Protein AF-0000000086531883 (afdb_homodimer)

Nearest PDB structures (foldseek):
  3oxn-assembly1_D  TM=8.652E-01  e=8.672E-18  Vibrio parahaemolyticus
  6g4r-assembly1_E  TM=5.630E-01  e=2.023E-18  Corynebacterium glutamicum
  6g4r-assembly1_B  TM=5.618E-01  e=5.672E-18  Corynebacterium glutamicum
  7dwn-assembly1_D  TM=5.664E-01  e=2.302E-14  Aliivibrio fischeri ES114
  7dwo-assembly1_A  TM=5.578E-01  e=2.599E-14  Aliivibrio fischeri ES114

pLDDT: mean 88.72, std 12.44, range [22.27, 98.69]

Organism: NCBI:txid488447

Structure (mmCIF, N/CA/C/O backbone):
data_AF-0000000086531883-model_v1
#
loop_
_entity.id
_entity.type
_entity.pdbx_description
1 polymer 'LysR family transcriptional regulator'
#
loop_
_atom_site.group_PDB
_atom_site.id
_atom_site.type_symbol
_atom_site.label_atom_id
_atom_site.label_alt_id
_atom_site.label_comp_id
_atom_site.label_asym_id
_atom_site.label_entity_id
_atom_site.label_seq_id
_atom_site.pdbx_PDB_ins_code
_atom_site.Cartn_x
_atom_site.Cartn_y
_atom_site.Cartn_z
_atom_site.occupancy
_atom_site.B_iso_or_equiv
_atom_site.auth_seq_id
_atom_site.auth_comp_id
_atom_site.auth_asym_id
_atom_site.auth_atom_id
_atom_site.pdbx_PDB_model_num
ATOM 1 N N . MET A 1 1 ? -6.898 -16.406 -48.125 1 22.31 1 MET A N 1
ATOM 2 C CA . MET A 1 1 ? -5.711 -16.188 -47.312 1 22.31 1 MET A CA 1
ATOM 3 C C . MET A 1 1 ? -6 -15.195 -46.188 1 22.31 1 MET A C 1
ATOM 5 O O . MET A 1 1 ? -6.402 -14.062 -46.438 1 22.31 1 MET A O 1
ATOM 9 N N . ILE A 1 2 ? -6.555 -15.539 -45.125 1 30.53 2 ILE A N 1
ATOM 10 C CA . ILE A 1 2 ? -7.062 -14.609 -44.125 1 30.53 2 ILE A CA 1
ATOM 11 C C . ILE A 1 2 ? -6.008 -13.547 -43.812 1 30.53 2 ILE A C 1
ATOM 13 O O . ILE A 1 2 ? -4.852 -13.875 -43.531 1 30.53 2 ILE A O 1
ATOM 17 N N . PRO A 1 3 ? -5.859 -12.469 -44.375 1 39.34 3 PRO A N 1
ATOM 18 C CA . PRO A 1 3 ? -4.898 -11.383 -44.219 1 39.34 3 PRO A CA 1
ATOM 19 C C . PRO A 1 3 ? -4.508 -11.148 -42.75 1 39.34 3 PRO A C 1
ATOM 21 O O . PRO A 1 3 ? -5.355 -10.789 -41.938 1 39.34 3 PRO A O 1
ATOM 24 N N . THR A 1 4 ? -4.117 -12.055 -41.812 1 44.62 4 THR A N 1
ATOM 25 C CA . THR A 1 4 ? -4.184 -12.227 -40.375 1 44.62 4 THR A CA 1
ATOM 26 C C . THR A 1 4 ? -3.373 -11.141 -39.656 1 44.62 4 THR A C 1
ATOM 28 O O . THR A 1 4 ? -2.145 -11.227 -39.594 1 44.62 4 THR A O 1
ATOM 31 N N . ASP A 1 5 ? -3.623 -9.844 -39.875 1 54.47 5 ASP A N 1
ATOM 32 C CA . ASP A 1 5 ? -3.146 -8.555 -39.406 1 54.47 5 ASP A CA 1
ATOM 33 C C . ASP A 1 5 ? -3.049 -8.547 -37.875 1 54.47 5 ASP A C 1
ATOM 35 O O . ASP A 1 5 ? -2.924 -7.492 -37.25 1 54.47 5 ASP A O 1
ATOM 39 N N . LEU A 1 6 ? -3.332 -9.523 -37.375 1 56.12 6 LEU A N 1
ATOM 40 C CA . LEU A 1 6 ? -3.256 -9.602 -35.906 1 56.12 6 LEU A CA 1
ATOM 41 C C . LEU A 1 6 ? -1.835 -9.914 -35.438 1 56.12 6 LEU A C 1
ATOM 43 O O . LEU A 1 6 ? -1.125 -10.68 -36.094 1 56.12 6 LEU A O 1
ATOM 47 N N . PRO A 1 7 ? -1.364 -9.125 -34.531 1 63.66 7 PRO A N 1
ATOM 48 C CA . PRO A 1 7 ? -0.022 -9.461 -34.062 1 63.66 7 PRO A CA 1
ATOM 49 C C . PRO A 1 7 ? 0.089 -10.906 -33.562 1 63.66 7 PRO A C 1
ATOM 51 O O . PRO A 1 7 ? -0.865 -11.445 -33 1 63.66 7 PRO A O 1
ATOM 54 N N . ASP A 1 8 ? 1.162 -11.547 -34 1 69.88 8 ASP A N 1
ATOM 55 C CA . ASP A 1 8 ? 1.513 -12.875 -33.5 1 69.88 8 ASP A CA 1
ATOM 56 C C . ASP A 1 8 ? 1.573 -12.898 -31.984 1 69.88 8 ASP A C 1
ATOM 58 O O . ASP A 1 8 ? 1.987 -11.922 -31.359 1 69.88 8 ASP A O 1
ATOM 62 N N . LEU A 1 9 ? 1.057 -13.992 -31.469 1 74.06 9 LEU A N 1
ATOM 63 C CA . LEU A 1 9 ? 1.048 -14.203 -30.031 1 74.06 9 LEU A CA 1
ATOM 64 C C . LEU A 1 9 ? 2.434 -13.977 -29.438 1 74.06 9 LEU A C 1
ATOM 66 O O . LEU A 1 9 ? 2.561 -13.391 -28.344 1 74.06 9 LEU A O 1
ATOM 70 N N . LYS A 1 10 ? 3.393 -14.414 -30.219 1 80 10 LYS A N 1
ATOM 71 C CA . LYS A 1 10 ? 4.762 -14.273 -29.719 1 80 10 LYS A CA 1
ATOM 72 C C . LYS A 1 10 ? 5.145 -12.805 -29.578 1 80 10 LYS A C 1
ATOM 74 O O . LYS A 1 10 ? 5.906 -12.445 -28.672 1 80 10 LYS A O 1
ATOM 79 N N . LEU A 1 11 ? 4.531 -11.961 -30.406 1 81.94 11 LEU A N 1
ATOM 80 C CA . LEU A 1 11 ? 4.82 -10.531 -30.312 1 81.94 11 LEU A CA 1
ATOM 81 C C . LEU A 1 11 ? 4.16 -9.922 -29.078 1 81.94 11 LEU A C 1
ATOM 83 O O . LEU A 1 11 ? 4.746 -9.055 -28.422 1 81.94 11 LEU A O 1
ATOM 87 N N . LEU A 1 12 ? 2.977 -10.406 -28.781 1 82.06 12 LEU A N 1
ATOM 88 C CA . LEU A 1 12 ? 2.283 -9.945 -27.594 1 82.06 12 LEU A CA 1
ATOM 89 C C . LEU A 1 12 ? 3.018 -10.391 -26.328 1 82.06 12 LEU A C 1
ATOM 91 O O . LEU A 1 12 ? 3.15 -9.617 -25.375 1 82.06 12 LEU A O 1
ATOM 95 N N . GLN A 1 13 ? 3.449 -11.578 -26.359 1 84.44 13 GLN A N 1
ATOM 96 C CA . GLN A 1 13 ? 4.238 -12.102 -25.25 1 84.44 13 GLN A CA 1
ATOM 97 C C . GLN A 1 13 ? 5.523 -11.297 -25.062 1 84.44 13 GLN A C 1
ATOM 99 O O . GLN A 1 13 ? 5.906 -11 -23.922 1 84.44 13 GLN A O 1
ATOM 104 N N . LEU A 1 14 ? 6.129 -11.008 -26.141 1 88.06 14 LEU A N 1
ATOM 105 C CA . LEU A 1 14 ? 7.336 -10.188 -26.094 1 88.06 14 LEU A CA 1
ATOM 106 C C . LEU A 1 14 ? 7.047 -8.82 -25.5 1 88.06 14 LEU A C 1
ATOM 108 O O . LEU A 1 14 ? 7.801 -8.336 -24.641 1 88.06 14 LEU A O 1
ATOM 112 N N . PHE A 1 15 ? 5.957 -8.203 -25.891 1 87.69 15 PHE A N 1
ATOM 113 C CA . PHE A 1 15 ? 5.57 -6.879 -25.406 1 87.69 15 PHE A CA 1
ATOM 114 C C . PHE A 1 15 ? 5.391 -6.891 -23.891 1 87.69 15 PHE A C 1
ATOM 116 O O . PHE A 1 15 ? 5.934 -6.035 -23.188 1 87.69 15 PHE A O 1
ATOM 123 N N . ASP A 1 16 ? 4.68 -7.824 -23.469 1 85.62 16 ASP A N 1
ATOM 124 C CA . ASP A 1 16 ? 4.426 -7.98 -22.047 1 85.62 16 ASP A CA 1
ATOM 125 C C . ASP A 1 16 ? 5.73 -8.156 -21.266 1 85.62 16 ASP A C 1
ATOM 127 O O . ASP A 1 16 ? 5.957 -7.484 -20.266 1 85.62 16 ASP A O 1
ATOM 131 N N . LEU A 1 17 ? 6.566 -9.008 -21.781 1 85.88 17 LEU A N 1
ATOM 132 C CA . LEU A 1 17 ? 7.828 -9.32 -21.109 1 85.88 17 LEU A CA 1
ATOM 133 C C . LEU A 1 17 ? 8.758 -8.109 -21.125 1 85.88 17 LEU A C 1
ATOM 135 O O . LEU A 1 17 ? 9.398 -7.812 -20.109 1 85.88 17 LEU A O 1
ATOM 139 N N . LEU A 1 18 ? 8.789 -7.422 -22.219 1 88.19 18 LEU A N 1
ATOM 140 C CA . LEU A 1 18 ? 9.641 -6.242 -22.344 1 88.19 18 LEU A CA 1
ATOM 141 C C . LEU A 1 18 ? 9.164 -5.137 -21.406 1 88.19 18 LEU A C 1
ATOM 143 O O . LEU A 1 18 ? 9.977 -4.387 -20.859 1 88.19 18 LEU A O 1
ATOM 147 N N . TYR A 1 19 ? 7.91 -5.074 -21.344 1 85.44 19 TYR A N 1
ATOM 148 C CA . TYR A 1 19 ? 7.348 -4.051 -20.469 1 85.44 19 TYR A CA 1
ATOM 149 C C . TYR A 1 19 ? 7.805 -4.25 -19.031 1 85.44 19 TYR A C 1
ATOM 151 O O . TYR A 1 19 ? 8.078 -3.277 -18.312 1 85.44 19 TYR A O 1
ATOM 159 N N . ASP A 1 20 ? 7.914 -5.449 -18.688 1 79.62 20 ASP A N 1
ATOM 160 C CA . ASP A 1 20 ? 8.32 -5.793 -17.328 1 79.62 20 ASP A CA 1
ATOM 161 C C . ASP A 1 20 ? 9.836 -5.727 -17.172 1 79.62 20 ASP A C 1
ATOM 163 O O . ASP A 1 20 ? 10.336 -5.152 -16.203 1 79.62 20 ASP A O 1
ATOM 167 N N . THR A 1 21 ? 10.57 -6.312 -18.109 1 80.25 21 THR A N 1
ATOM 168 C CA . THR A 1 21 ? 12.008 -6.492 -17.969 1 80.25 21 THR A CA 1
ATOM 169 C C . THR A 1 21 ? 12.75 -5.223 -18.375 1 80.25 21 THR A C 1
ATOM 171 O O . THR A 1 21 ? 13.906 -5.016 -17.984 1 80.25 21 THR A O 1
ATOM 174 N N . ARG A 1 22 ? 12.195 -4.441 -19.266 1 80.88 22 ARG A N 1
ATOM 175 C CA . ARG A 1 22 ? 12.773 -3.232 -19.844 1 80.88 22 ARG A CA 1
ATOM 176 C C . ARG A 1 22 ? 14.125 -3.527 -20.5 1 80.88 22 ARG A C 1
ATOM 178 O O . ARG A 1 22 ? 15.023 -2.686 -20.469 1 80.88 22 ARG A O 1
ATOM 185 N N . SER A 1 23 ? 14.289 -4.688 -20.953 1 84.88 23 SER A N 1
ATOM 186 C CA . SER A 1 23 ? 15.539 -5.133 -21.562 1 84.88 23 SER A CA 1
ATOM 187 C C . SER A 1 23 ? 15.281 -6.172 -22.656 1 84.88 23 SER A C 1
ATOM 189 O O . SER A 1 23 ? 14.664 -7.211 -22.406 1 84.88 23 SER A O 1
ATOM 191 N N . VAL A 1 24 ? 15.852 -5.953 -23.844 1 87.88 24 VAL A N 1
ATOM 192 C CA . VAL A 1 24 ? 15.688 -6.859 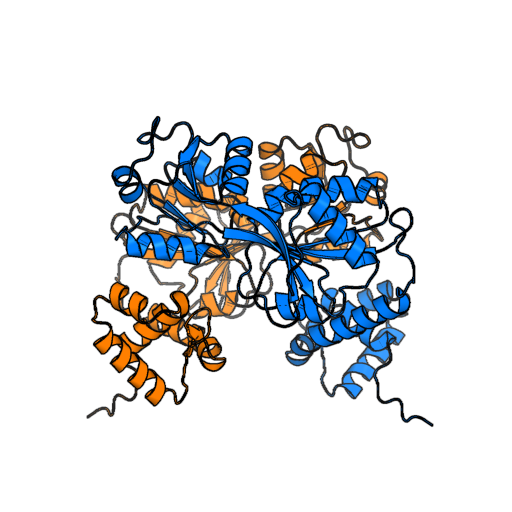-24.984 1 87.88 24 VAL A CA 1
ATOM 193 C C . VAL A 1 24 ? 16.453 -8.156 -24.719 1 87.88 24 VAL A C 1
ATOM 195 O O . VAL A 1 24 ? 15.953 -9.25 -25.016 1 87.88 24 VAL A O 1
ATOM 198 N N . THR A 1 25 ? 17.594 -7.992 -24.172 1 86.62 25 THR A N 1
ATOM 199 C CA . THR A 1 25 ? 18.438 -9.156 -23.891 1 86.62 25 THR A CA 1
ATOM 200 C C . THR A 1 25 ? 17.766 -10.078 -22.875 1 86.62 25 THR A C 1
ATOM 202 O O . THR A 1 25 ? 17.688 -11.289 -23.078 1 86.62 25 THR A O 1
ATOM 205 N N . ARG A 1 26 ? 17.234 -9.516 -21.953 1 85.5 26 ARG A N 1
ATOM 206 C CA . ARG A 1 26 ? 16.547 -10.297 -20.922 1 85.5 26 ARG A CA 1
ATOM 207 C C . ARG A 1 26 ? 15.289 -10.945 -21.469 1 85.5 26 ARG A C 1
ATOM 209 O O . ARG A 1 26 ? 14.984 -12.094 -21.141 1 85.5 26 ARG A O 1
ATOM 216 N N . ALA A 1 27 ? 14.547 -10.156 -22.125 1 88.94 27 ALA A N 1
ATOM 217 C CA . ALA A 1 27 ? 13.344 -10.695 -22.75 1 88.94 27 ALA A CA 1
ATOM 218 C C . ALA A 1 27 ? 13.68 -11.891 -23.641 1 88.94 27 ALA A C 1
ATOM 220 O O . ALA A 1 27 ? 12.961 -12.898 -23.641 1 88.94 27 ALA A O 1
ATOM 221 N N . ALA A 1 28 ? 14.758 -11.844 -24.359 1 88.62 28 ALA A N 1
ATOM 222 C CA . ALA A 1 28 ? 15.18 -12.938 -25.234 1 88.62 28 ALA A CA 1
ATOM 223 C C . ALA A 1 28 ? 15.484 -14.195 -24.438 1 88.62 28 ALA A C 1
ATOM 225 O O . ALA A 1 28 ? 15.039 -15.289 -24.781 1 88.62 28 ALA A O 1
ATOM 226 N N . GLU A 1 29 ? 16.172 -13.953 -23.406 1 83.62 29 GLU A N 1
ATOM 227 C CA . GLU A 1 29 ? 16.516 -15.062 -22.516 1 83.62 29 GLU A CA 1
ATOM 228 C C . GLU A 1 29 ? 15.266 -15.742 -21.969 1 83.62 29 GLU A C 1
ATOM 230 O O . GLU A 1 29 ? 15.156 -16.969 -22 1 83.62 29 GLU A O 1
ATOM 235 N N . GLN A 1 30 ? 14.367 -14.984 -21.578 1 81.88 30 GLN A N 1
ATOM 236 C CA . GLN A 1 30 ? 13.164 -15.523 -20.953 1 81.88 30 GLN A CA 1
ATOM 237 C C . GLN A 1 30 ? 12.258 -16.203 -21.984 1 81.88 30 GLN A C 1
ATOM 239 O O . GLN A 1 30 ? 11.547 -17.141 -21.656 1 81.88 30 GLN A O 1
ATOM 244 N N . LEU A 1 31 ? 12.336 -15.766 -23.188 1 83.19 31 LEU A N 1
ATOM 245 C CA . LEU A 1 31 ? 11.523 -16.328 -24.25 1 83.19 31 LEU A CA 1
ATOM 246 C C . LEU A 1 31 ? 12.227 -17.531 -24.891 1 83.19 31 LEU A C 1
ATOM 248 O O . LEU A 1 31 ? 11.648 -18.219 -25.734 1 83.19 31 LEU A O 1
ATOM 252 N N . GLY A 1 32 ? 13.453 -17.75 -24.5 1 85.44 32 GLY A N 1
ATOM 253 C CA . GLY A 1 32 ? 14.219 -18.828 -25.109 1 85.44 32 GLY A CA 1
ATOM 254 C C . GLY A 1 32 ? 14.562 -18.547 -26.562 1 85.44 32 GLY A C 1
ATOM 255 O O . GLY A 1 32 ? 14.547 -19.453 -27.391 1 85.44 32 GLY A O 1
ATOM 256 N N . GLN A 1 33 ? 14.734 -17.297 -26.828 1 85.69 33 GLN A N 1
ATOM 257 C CA . GLN A 1 33 ? 15.062 -16.859 -28.172 1 85.69 33 GLN A CA 1
ATOM 258 C C . GLN A 1 33 ? 16.375 -16.094 -28.203 1 85.69 33 GLN A C 1
ATOM 260 O O . GLN A 1 33 ? 16.891 -15.688 -27.156 1 85.69 33 GLN A O 1
ATOM 265 N N . SER A 1 34 ? 17.016 -16.062 -29.297 1 87.75 34 SER A N 1
ATOM 266 C CA . SER A 1 34 ? 18.219 -15.234 -29.453 1 87.75 34 SER A CA 1
ATOM 267 C C . SER A 1 34 ? 17.859 -13.75 -29.438 1 87.75 34 SER A C 1
ATOM 269 O O . SER A 1 34 ? 16.75 -13.367 -29.812 1 87.75 34 SER A O 1
ATOM 271 N N . GLN A 1 35 ? 18.781 -13.016 -28.953 1 90 35 GLN A N 1
ATOM 272 C CA . GLN A 1 35 ? 18.578 -11.57 -28.906 1 90 35 GLN A CA 1
ATOM 273 C C . GLN A 1 35 ? 18.297 -11.008 -30.297 1 90 35 GLN A C 1
ATOM 275 O O . GLN A 1 35 ? 17.406 -10.18 -30.469 1 90 35 GLN A O 1
ATOM 280 N N . PRO A 1 36 ? 19.016 -11.398 -31.391 1 89.81 36 PRO A N 1
ATOM 281 C CA . PRO A 1 36 ? 18.656 -10.891 -32.719 1 89.81 36 PRO A CA 1
ATOM 282 C C . PRO A 1 36 ? 17.219 -11.211 -33.094 1 89.81 36 PRO A C 1
ATOM 284 O O . PRO A 1 36 ? 16.516 -10.367 -33.688 1 89.81 36 PRO A O 1
ATOM 287 N N . THR A 1 37 ? 16.828 -12.375 -32.781 1 87.25 37 THR A N 1
ATOM 288 C CA . THR A 1 37 ? 15.453 -12.781 -33.062 1 87.25 37 THR A CA 1
ATOM 289 C C . THR A 1 37 ? 14.469 -11.859 -32.375 1 87.25 37 THR A C 1
ATOM 291 O O . THR A 1 37 ? 13.508 -11.375 -32.969 1 87.25 37 THR A O 1
ATOM 294 N N . VAL A 1 38 ? 14.688 -11.68 -31.094 1 91.19 38 VAL A N 1
ATOM 295 C CA . VAL A 1 38 ? 13.812 -10.844 -30.281 1 91.19 38 VAL A CA 1
ATOM 296 C C . VAL A 1 38 ? 13.852 -9.406 -30.812 1 91.19 38 VAL A C 1
ATOM 298 O O . VAL A 1 38 ? 12.836 -8.703 -30.812 1 91.19 38 VAL A O 1
ATOM 301 N N . SER A 1 39 ? 14.984 -8.93 -31.25 1 90.75 39 SER A N 1
ATOM 302 C CA . SER A 1 39 ? 15.102 -7.598 -31.828 1 90.75 39 SER A CA 1
ATOM 303 C C . SER A 1 39 ? 14.266 -7.473 -33.094 1 90.75 39 SER A C 1
ATOM 305 O O . SER A 1 39 ? 13.625 -6.441 -33.344 1 90.75 39 SER A O 1
ATOM 307 N N . ILE A 1 40 ? 14.305 -8.5 -33.875 1 88.31 40 ILE A N 1
ATOM 308 C CA . ILE A 1 40 ? 13.5 -8.539 -35.094 1 88.31 40 ILE A CA 1
ATOM 309 C C . ILE A 1 40 ? 12.016 -8.5 -34.719 1 88.31 40 ILE A C 1
ATOM 311 O O . ILE A 1 40 ? 11.242 -7.762 -35.344 1 88.31 40 ILE A O 1
ATOM 315 N N . TRP A 1 41 ? 11.68 -9.297 -33.719 1 88.38 41 TRP A N 1
ATOM 316 C CA . TRP A 1 41 ? 10.297 -9.312 -33.25 1 88.38 41 TRP A CA 1
ATOM 317 C C . TRP A 1 41 ? 9.867 -7.926 -32.781 1 88.38 41 TRP A C 1
ATOM 319 O O . TRP A 1 41 ? 8.75 -7.484 -33.062 1 88.38 41 TRP A O 1
ATOM 329 N N . LEU A 1 42 ? 10.727 -7.277 -32.062 1 91.38 42 LEU A N 1
ATOM 330 C CA . LEU A 1 42 ? 10.414 -5.945 -31.547 1 91.38 42 LEU A CA 1
ATOM 331 C C . LEU A 1 42 ? 10.234 -4.957 -32.688 1 91.38 42 LEU A C 1
ATOM 333 O O . LEU A 1 42 ? 9.336 -4.117 -32.656 1 91.38 42 LEU A O 1
ATOM 337 N N . ALA A 1 43 ? 11.062 -5.047 -33.688 1 89.25 43 ALA A N 1
ATOM 338 C CA . ALA A 1 43 ? 10.93 -4.195 -34.875 1 89.25 43 ALA A CA 1
ATOM 339 C C . ALA A 1 43 ? 9.586 -4.402 -35.562 1 89.25 43 ALA A C 1
ATOM 341 O O . ALA A 1 43 ? 8.93 -3.438 -35.969 1 89.25 43 ALA A O 1
ATOM 342 N N . ARG A 1 44 ? 9.211 -5.598 -35.625 1 84.81 44 ARG A N 1
ATOM 343 C CA . ARG A 1 44 ? 7.918 -5.926 -36.219 1 84.81 44 ARG A CA 1
ATOM 344 C C . ARG A 1 44 ? 6.777 -5.324 -35.406 1 84.81 44 ARG A C 1
ATOM 346 O O . ARG A 1 44 ? 5.82 -4.789 -35.969 1 84.81 44 ARG A O 1
ATOM 353 N N . LEU A 1 45 ? 6.855 -5.5 -34.125 1 87.12 45 LEU A N 1
ATOM 354 C CA . LEU A 1 45 ? 5.844 -4.957 -33.219 1 87.12 45 LEU A CA 1
ATOM 355 C C . LEU A 1 45 ? 5.75 -3.439 -33.375 1 87.12 45 LEU A C 1
ATOM 357 O O . LEU A 1 45 ? 4.652 -2.881 -33.406 1 87.12 45 LEU A O 1
ATOM 361 N N . ARG A 1 46 ? 6.914 -2.816 -33.438 1 87.81 46 ARG A N 1
ATOM 362 C CA . ARG A 1 46 ? 6.977 -1.37 -33.625 1 87.81 46 ARG A CA 1
ATOM 363 C C . ARG A 1 46 ? 6.309 -0.958 -34.906 1 87.81 46 ARG A C 1
ATOM 365 O O . ARG A 1 46 ? 5.57 0.029 -34.969 1 87.81 46 ARG A O 1
ATOM 372 N N . GLU A 1 47 ? 6.582 -1.71 -35.938 1 82.44 47 GLU A N 1
ATOM 373 C CA . GLU A 1 47 ? 5.988 -1.444 -37.25 1 82.44 47 GLU A CA 1
ATOM 374 C C . GLU A 1 47 ? 4.473 -1.616 -37.188 1 82.44 47 GLU A C 1
ATOM 376 O O . GLU A 1 47 ? 3.736 -0.778 -37.719 1 82.44 47 GLU A O 1
ATOM 381 N N . HIS A 1 48 ? 4.086 -2.639 -36.594 1 79.44 48 HIS A N 1
ATOM 382 C CA . HIS A 1 48 ? 2.66 -2.943 -36.5 1 79.44 48 HIS A CA 1
ATOM 383 C C . HIS A 1 48 ? 1.905 -1.868 -35.75 1 79.44 48 HIS A C 1
ATOM 385 O O . HIS A 1 48 ? 0.767 -1.536 -36.094 1 79.44 48 HIS A O 1
ATOM 391 N N . LEU A 1 49 ? 2.545 -1.358 -34.719 1 80.31 49 LEU A N 1
ATOM 392 C CA . LEU A 1 49 ? 1.856 -0.438 -33.812 1 80.31 49 LEU A CA 1
ATOM 393 C C . LEU A 1 49 ? 2.221 1.008 -34.125 1 80.31 49 LEU A C 1
ATOM 395 O O . LEU A 1 49 ? 1.711 1.936 -33.5 1 80.31 49 LEU A O 1
ATOM 399 N N . HIS A 1 50 ? 3.072 1.195 -35.031 1 81.25 50 HIS A N 1
ATOM 400 C CA . HIS A 1 50 ? 3.521 2.512 -35.469 1 81.25 50 HIS A CA 1
ATOM 401 C C . HIS A 1 50 ? 3.979 3.359 -34.312 1 81.25 50 HIS A C 1
ATOM 403 O O . HIS A 1 50 ? 3.572 4.516 -34.156 1 81.25 50 HIS A O 1
ATOM 409 N N . ASP A 1 51 ? 4.703 2.789 -33.438 1 83.5 51 ASP A N 1
ATOM 410 C CA . ASP A 1 51 ? 5.262 3.391 -32.25 1 83.5 51 ASP A CA 1
ATOM 411 C C . ASP A 1 51 ? 6.562 2.703 -31.828 1 83.5 51 ASP A C 1
ATOM 413 O O . ASP A 1 51 ? 6.672 1.479 -31.906 1 83.5 51 ASP A O 1
ATOM 417 N N . PRO A 1 52 ? 7.527 3.418 -31.359 1 88.94 52 PRO A N 1
ATOM 418 C CA . PRO A 1 52 ? 8.766 2.787 -30.891 1 88.94 52 PRO A CA 1
ATOM 419 C C . PRO A 1 52 ? 8.547 1.87 -29.688 1 88.94 52 PRO A C 1
ATOM 421 O O . PRO A 1 52 ? 9.359 0.969 -29.438 1 88.94 52 PRO A O 1
ATOM 424 N N . LEU A 1 53 ? 7.484 2.025 -28.875 1 87.06 53 LEU A N 1
ATOM 425 C CA . LEU A 1 53 ? 7.02 1.275 -27.703 1 87.06 53 LEU A CA 1
ATOM 426 C C . LEU A 1 53 ? 7.98 1.438 -26.531 1 87.06 53 LEU A C 1
ATOM 428 O O . LEU A 1 53 ? 7.559 1.728 -25.422 1 87.06 53 LEU A O 1
ATOM 432 N N . PHE A 1 54 ? 9.281 1.263 -26.859 1 89.75 54 PHE A N 1
ATOM 433 C CA . PHE A 1 54 ? 10.32 1.432 -25.844 1 89.75 54 PHE A CA 1
ATOM 434 C C . PHE A 1 54 ? 11.477 2.264 -26.375 1 89.75 54 PHE A C 1
ATOM 436 O O . PHE A 1 54 ? 11.898 2.078 -27.516 1 89.75 54 PHE A O 1
ATOM 443 N N . ILE A 1 55 ? 11.82 3.24 -25.516 1 80.5 55 ILE A N 1
ATOM 444 C CA . ILE A 1 55 ? 12.93 4.102 -25.922 1 80.5 55 ILE A CA 1
ATOM 445 C C . ILE A 1 55 ? 14.109 3.896 -24.969 1 80.5 55 ILE A C 1
ATOM 447 O O . ILE A 1 55 ? 13.914 3.662 -23.766 1 80.5 55 ILE A O 1
ATOM 451 N N . ARG A 1 56 ? 15.234 3.928 -25.453 1 77.19 56 ARG A N 1
ATOM 452 C CA . ARG A 1 56 ? 16.453 3.75 -24.656 1 77.19 56 ARG A CA 1
ATOM 453 C C . ARG A 1 56 ? 16.703 4.961 -23.766 1 77.19 56 ARG A C 1
ATOM 455 O O . ARG A 1 56 ? 16.609 6.102 -24.219 1 77.19 56 ARG A O 1
ATOM 462 N N . THR A 1 57 ? 16.719 4.688 -22.641 1 67.94 57 THR A N 1
ATOM 463 C CA . THR A 1 57 ? 17.094 5.688 -21.641 1 67.94 57 THR A CA 1
ATOM 464 C C . THR A 1 57 ? 18.281 5.211 -20.812 1 67.94 57 THR A C 1
ATOM 466 O O . THR A 1 57 ? 18.672 4.047 -20.891 1 67.94 57 THR A O 1
ATOM 469 N N . PRO A 1 58 ? 18.984 6.098 -20.188 1 62.72 58 PRO A N 1
ATOM 470 C CA . PRO A 1 58 ? 20.094 5.656 -19.344 1 62.72 58 PRO A CA 1
ATOM 471 C C . PRO A 1 58 ? 19.688 4.566 -18.359 1 62.72 58 PRO A C 1
ATOM 473 O O . PRO A 1 58 ? 20.516 3.723 -18 1 62.72 58 PRO A O 1
ATOM 476 N N . GLY A 1 59 ? 18.531 4.508 -18.094 1 58.19 59 GLY A N 1
ATOM 477 C CA . GLY A 1 59 ? 18.047 3.523 -17.125 1 58.19 59 GLY A CA 1
ATOM 478 C C . GLY A 1 59 ? 17.516 2.266 -17.781 1 58.19 59 GLY A C 1
ATOM 479 O O . GLY A 1 59 ? 16.984 1.385 -17.109 1 58.19 59 GLY A O 1
ATOM 480 N N . GLY A 1 60 ? 17.656 2.186 -19.031 1 70 60 GLY A N 1
ATOM 481 C CA . GLY A 1 60 ? 17.125 1.048 -19.766 1 70 60 GLY A CA 1
ATOM 482 C C . GLY A 1 60 ? 16.062 1.432 -20.781 1 70 60 GLY A C 1
ATOM 483 O O . GLY A 1 60 ? 16 2.582 -21.219 1 70 60 GLY A O 1
ATOM 484 N N . MET A 1 61 ? 15.312 0.391 -21.188 1 78.56 61 MET A N 1
ATOM 485 C CA . MET A 1 61 ? 14.234 0.642 -22.141 1 78.56 61 MET A CA 1
ATOM 486 C C . MET A 1 61 ? 12.977 1.133 -21.422 1 78.56 61 MET A C 1
ATOM 488 O O . MET A 1 61 ? 12.398 0.409 -20.609 1 78.56 61 MET A O 1
ATOM 492 N N . ALA A 1 62 ? 12.664 2.393 -21.672 1 80.44 62 ALA A N 1
ATOM 493 C CA . ALA A 1 62 ? 11.477 2.979 -21.062 1 80.44 62 ALA A CA 1
ATOM 494 C C . ALA A 1 62 ? 10.273 2.889 -22 1 80.44 62 ALA A C 1
ATOM 496 O O . ALA A 1 62 ? 10.406 3.131 -23.203 1 80.44 62 ALA A O 1
ATOM 497 N N . PRO A 1 63 ? 9.125 2.502 -21.422 1 84.81 63 PRO A N 1
ATOM 498 C CA . PRO A 1 63 ? 7.941 2.438 -22.281 1 84.81 63 PRO A CA 1
ATOM 499 C C . PRO A 1 63 ? 7.465 3.814 -22.734 1 84.81 63 PRO A C 1
ATOM 501 O O . PRO A 1 63 ? 7.582 4.789 -21.984 1 84.81 63 PRO A O 1
ATOM 504 N N . THR A 1 64 ? 7.02 3.904 -23.984 1 81.31 64 THR A N 1
ATOM 505 C CA . THR A 1 64 ? 6.332 5.094 -24.469 1 81.31 64 THR A CA 1
ATOM 506 C C . THR A 1 64 ? 4.938 5.203 -23.859 1 81.31 64 THR A C 1
ATOM 508 O O . THR A 1 64 ? 4.426 4.234 -23.297 1 81.31 64 THR A O 1
ATOM 511 N N . PRO A 1 65 ? 4.375 6.34 -23.984 1 72.12 65 PRO A N 1
ATOM 512 C CA . PRO A 1 65 ? 2.988 6.48 -23.531 1 72.12 65 PRO A CA 1
ATOM 513 C C . PRO A 1 65 ? 2.049 5.484 -24.203 1 72.12 65 PRO A C 1
ATOM 515 O O . PRO A 1 65 ? 1.133 4.961 -23.562 1 72.12 65 PRO A O 1
ATOM 518 N N . GLN A 1 66 ? 2.307 5.215 -25.375 1 78.69 66 GLN A N 1
ATOM 519 C CA . GLN A 1 66 ? 1.492 4.234 -26.078 1 78.69 66 GLN A CA 1
ATOM 520 C C . GLN A 1 66 ? 1.703 2.832 -25.516 1 78.69 66 GLN A C 1
ATOM 522 O O . GLN A 1 66 ? 0.75 2.062 -25.375 1 78.69 66 GLN A O 1
ATOM 527 N N . ALA A 1 67 ? 2.92 2.518 -25.234 1 83.25 67 ALA A N 1
ATOM 528 C CA . ALA A 1 67 ? 3.199 1.229 -24.609 1 83.25 67 ALA A CA 1
ATOM 529 C C . ALA A 1 67 ? 2.475 1.099 -23.266 1 83.25 67 ALA A C 1
ATOM 531 O O . ALA A 1 67 ? 1.877 0.059 -22.969 1 83.25 67 ALA A O 1
ATOM 532 N N . ASP A 1 68 ? 2.441 2.17 -22.609 1 76.88 68 ASP A N 1
ATOM 533 C CA . ASP A 1 68 ? 1.754 2.205 -21.328 1 76.88 68 ASP A CA 1
ATOM 534 C C . ASP A 1 68 ? 0.252 1.99 -21.5 1 76.88 68 ASP A C 1
ATOM 536 O O . ASP A 1 68 ? -0.38 1.305 -20.688 1 76.88 68 ASP A O 1
ATOM 540 N N . ALA A 1 69 ? -0.2 2.525 -22.531 1 74.12 69 ALA A N 1
ATOM 541 C CA . ALA A 1 69 ? -1.631 2.428 -22.812 1 74.12 69 ALA A CA 1
ATOM 542 C C . ALA A 1 69 ? -1.998 1.03 -23.312 1 74.12 69 ALA A C 1
ATOM 544 O O . ALA A 1 69 ? -3.105 0.549 -23.062 1 74.12 69 ALA A O 1
ATOM 545 N N . LEU A 1 70 ? -1.062 0.39 -23.875 1 79.81 70 LEU A N 1
ATOM 546 C CA . LEU A 1 70 ? -1.402 -0.839 -24.578 1 79.81 70 LEU A CA 1
ATOM 547 C C . LEU A 1 70 ? -1.131 -2.061 -23.719 1 79.81 70 LEU A C 1
ATOM 549 O O . LEU A 1 70 ? -1.617 -3.156 -24 1 79.81 70 LEU A O 1
ATOM 553 N N . ILE A 1 71 ? -0.379 -1.808 -22.625 1 84.56 71 ILE A N 1
ATOM 554 C CA . ILE A 1 71 ? 0.043 -2.977 -21.859 1 84.56 71 ILE A CA 1
ATOM 555 C C . ILE A 1 71 ? -1.174 -3.639 -21.203 1 84.56 71 ILE A C 1
ATOM 557 O O . ILE A 1 71 ? -1.255 -4.867 -21.141 1 84.56 71 ILE A O 1
ATOM 561 N N . GLY A 1 72 ? -2.074 -2.889 -20.844 1 73.56 72 GLY A N 1
ATOM 562 C CA . GLY A 1 72 ? -3.305 -3.445 -20.297 1 73.56 72 GLY A CA 1
ATOM 563 C C . GLY A 1 72 ? -4.043 -4.336 -21.281 1 73.56 72 GLY A C 1
ATOM 564 O O . GLY A 1 72 ? -4.23 -5.527 -21.031 1 73.56 72 GLY A O 1
ATOM 565 N N . PRO A 1 73 ? -4.367 -3.758 -22.391 1 73.06 73 PRO A N 1
ATOM 566 C CA . PRO A 1 73 ? -5.023 -4.551 -23.438 1 73.06 73 PRO A CA 1
ATOM 567 C C . PRO A 1 73 ? -4.215 -5.785 -23.828 1 73.06 73 PRO A C 1
ATOM 569 O O . PRO A 1 73 ? -4.785 -6.852 -24.062 1 73.06 73 PRO A O 1
ATOM 572 N N . CYS A 1 74 ? -2.934 -5.629 -23.906 1 80.19 74 CYS A N 1
ATOM 573 C CA . CYS A 1 74 ? -2.082 -6.758 -24.25 1 80.19 74 CYS A CA 1
ATOM 574 C C . CYS A 1 74 ? -2.209 -7.879 -23.234 1 80.19 74 CYS A C 1
ATOM 576 O O . CYS A 1 74 ? -2.428 -9.039 -23.594 1 80.19 74 CYS A O 1
ATOM 578 N N . ARG A 1 75 ? -2.148 -7.5 -22.047 1 75.69 75 ARG A N 1
ATOM 579 C CA . ARG A 1 75 ? -2.229 -8.5 -20.984 1 75.69 75 ARG A CA 1
ATOM 580 C C . ARG A 1 75 ? -3.613 -9.141 -20.938 1 75.69 75 ARG A C 1
ATOM 582 O O . ARG A 1 75 ? -3.744 -10.328 -20.656 1 75.69 75 ARG A O 1
ATOM 589 N N . GLU A 1 76 ? -4.539 -8.43 -21.297 1 70.38 76 GLU A N 1
ATOM 590 C CA . GLU A 1 76 ? -5.891 -8.977 -21.422 1 70.38 76 GLU A CA 1
ATOM 591 C C . GLU A 1 76 ? -5.953 -10.07 -22.484 1 70.38 76 GLU A C 1
ATOM 593 O O . GLU A 1 76 ? -6.578 -11.109 -22.266 1 70.38 76 GLU A O 1
ATOM 598 N N . ILE A 1 77 ? -5.328 -9.828 -23.516 1 69.25 77 ILE A N 1
ATOM 599 C CA . ILE A 1 77 ? -5.312 -10.789 -24.625 1 69.25 77 ILE A CA 1
ATOM 600 C C . ILE A 1 77 ? -4.566 -12.055 -24.188 1 69.25 77 ILE A C 1
ATOM 602 O O . ILE A 1 77 ? -5.062 -13.164 -24.375 1 69.25 77 ILE A O 1
ATOM 606 N N . LEU A 1 78 ? -3.465 -11.805 -23.562 1 75.19 78 LEU A N 1
ATOM 607 C CA . LEU A 1 78 ? -2.66 -12.945 -23.141 1 75.19 78 LEU A CA 1
ATOM 608 C C . LEU A 1 78 ? -3.398 -13.781 -22.109 1 75.19 78 LEU A C 1
ATOM 610 O O . LEU A 1 78 ? -3.383 -15.008 -22.156 1 75.19 78 LEU A O 1
ATOM 614 N N . GLU A 1 79 ? -4.031 -13.094 -21.281 1 70 79 GLU A N 1
ATOM 615 C CA . GLU A 1 79 ? -4.801 -13.805 -20.266 1 70 79 GLU A CA 1
ATOM 616 C C . GLU A 1 79 ? -5.984 -14.539 -20.891 1 70 79 GLU A C 1
ATOM 618 O O . GLU A 1 79 ? -6.293 -15.664 -20.5 1 70 79 GLU A O 1
ATOM 623 N N . SER A 1 80 ? -6.512 -13.906 -21.844 1 64.81 80 SER A N 1
ATOM 624 C CA . SER A 1 80 ? -7.609 -14.555 -22.547 1 64.81 80 SER A CA 1
ATOM 625 C C . SER A 1 80 ? -7.133 -15.812 -23.281 1 64.81 80 SER A C 1
ATOM 627 O O . SER A 1 80 ? -7.82 -16.844 -23.266 1 64.81 80 SER A O 1
ATOM 629 N N . LEU A 1 81 ? -5.992 -15.711 -23.781 1 64.06 81 LEU A N 1
ATOM 630 C CA . LEU A 1 81 ? -5.426 -16.859 -24.5 1 64.06 81 LEU A CA 1
ATOM 631 C C . LEU A 1 81 ? -5.07 -17.969 -23.516 1 64.06 81 LEU A C 1
ATOM 633 O O . LEU A 1 81 ? -5.289 -19.156 -23.812 1 64.06 81 LEU A O 1
ATOM 637 N N . ARG A 1 82 ? -4.492 -17.562 -22.406 1 63.28 82 ARG A N 1
ATOM 638 C CA . ARG A 1 82 ? -4.188 -18.562 -21.375 1 63.28 82 ARG A CA 1
ATOM 639 C C . ARG A 1 82 ? -5.453 -19.266 -20.906 1 63.28 82 ARG A C 1
ATOM 641 O O . ARG A 1 82 ? -5.457 -20.484 -20.75 1 63.28 82 ARG A O 1
ATOM 648 N N . ARG A 1 83 ? -6.352 -18.562 -20.781 1 61.25 83 ARG A N 1
ATOM 649 C CA . ARG A 1 83 ? -7.629 -19.125 -20.344 1 61.25 83 ARG A CA 1
ATOM 650 C C . ARG A 1 83 ? -8.211 -20.031 -21.422 1 61.25 83 ARG A C 1
ATOM 652 O O . ARG A 1 83 ? -8.797 -21.062 -21.125 1 61.25 83 ARG A O 1
ATOM 659 N N . PHE A 1 84 ? -8.094 -19.531 -22.625 1 54.84 84 PHE A N 1
ATOM 660 C CA . PHE A 1 84 ? -8.555 -20.344 -23.734 1 54.84 84 PHE A CA 1
ATOM 661 C C . PHE A 1 84 ? -7.859 -21.703 -23.75 1 54.84 84 PHE A C 1
ATOM 663 O O . PHE A 1 84 ? -8.492 -22.734 -24 1 54.84 84 PHE A O 1
ATOM 670 N N . SER A 1 85 ? -6.617 -21.531 -23.531 1 55.91 85 SER A N 1
ATOM 671 C CA . SER A 1 85 ? -5.828 -22.766 -23.531 1 55.91 85 SER A CA 1
ATOM 672 C C . SER A 1 85 ? -6.125 -23.609 -22.297 1 55.91 85 SER A C 1
ATOM 674 O O . SER A 1 85 ? -5.992 -24.828 -22.328 1 55.91 85 SER A O 1
ATOM 676 N N . ALA A 1 86 ? -6.289 -22.859 -21.172 1 50.88 86 ALA A N 1
ATOM 677 C CA . ALA A 1 86 ? -6.59 -23.547 -19.922 1 50.88 86 ALA A CA 1
ATOM 678 C C . ALA A 1 86 ? -8.039 -24.031 -19.891 1 50.88 86 ALA A C 1
ATOM 680 O O . ALA A 1 86 ? -8.5 -24.578 -18.891 1 50.88 86 ALA A O 1
ATOM 681 N N . TRP A 1 87 ? -8.695 -23.531 -20.891 1 46.91 87 TRP A N 1
ATOM 682 C CA . TRP A 1 87 ? -10.07 -24.016 -20.875 1 46.91 87 TRP A CA 1
ATOM 683 C C . TRP A 1 87 ? -10.125 -25.484 -20.516 1 46.91 87 TRP A C 1
ATOM 685 O O . TRP A 1 87 ? -9.906 -26.344 -21.375 1 46.91 87 TRP A O 1
ATOM 695 N N . GLU A 1 88 ? -9.188 -25.828 -19.766 1 49.69 88 GLU A N 1
ATOM 696 C CA . GLU A 1 88 ? -9.445 -27.172 -19.281 1 49.69 88 GLU A CA 1
ATOM 697 C C . GLU A 1 88 ? -10.828 -27.281 -18.641 1 49.69 88 GLU A C 1
ATOM 699 O O . GLU A 1 88 ? -11.25 -26.391 -17.891 1 49.69 88 GLU A O 1
ATOM 704 N N . ILE A 1 89 ? -11.711 -28.062 -19.219 1 54.53 89 ILE A N 1
ATOM 705 C CA . ILE A 1 89 ? -13.016 -28.5 -18.734 1 54.53 89 ILE A CA 1
ATOM 706 C C . ILE A 1 89 ? -12.984 -28.625 -17.219 1 54.53 89 ILE A C 1
ATOM 708 O O . ILE A 1 89 ? -13.859 -28.094 -16.531 1 54.53 89 ILE A O 1
ATOM 712 N N . ASP A 1 90 ? -12.117 -29.469 -16.578 1 70.62 90 ASP A N 1
ATOM 713 C CA . ASP A 1 90 ? -12.156 -29.781 -15.156 1 70.62 90 ASP A CA 1
ATOM 714 C C . ASP A 1 90 ? -10.938 -29.234 -14.43 1 70.62 90 ASP A C 1
ATOM 716 O O . ASP A 1 90 ? -9.82 -29.266 -14.953 1 70.62 90 ASP A O 1
ATOM 720 N N . PHE A 1 91 ? -11.016 -28.234 -13.492 1 86 91 PHE A N 1
ATOM 721 C CA . PHE A 1 91 ? -9.945 -27.766 -12.617 1 86 91 PHE A CA 1
ATOM 722 C C . PHE A 1 91 ? -9.68 -28.766 -11.5 1 86 91 PHE A C 1
ATOM 724 O O . PHE A 1 91 ? -10.555 -29.047 -10.68 1 86 91 PHE A O 1
ATOM 731 N N . ASP A 1 92 ? -8.516 -29.328 -11.578 1 90.38 92 ASP A N 1
ATOM 732 C CA . ASP A 1 92 ? -8.07 -30.203 -10.492 1 90.38 92 ASP A CA 1
ATOM 733 C C . ASP A 1 92 ? -6.992 -29.516 -9.648 1 90.38 92 ASP A C 1
ATOM 735 O O . ASP A 1 92 ? -5.848 -29.391 -10.086 1 90.38 92 ASP A O 1
ATOM 739 N N . PRO A 1 93 ? -7.32 -29.125 -8.398 1 93.56 93 PRO A N 1
ATOM 740 C CA . PRO A 1 93 ? -6.375 -28.375 -7.562 1 93.56 93 PRO A CA 1
ATOM 741 C C . PRO A 1 93 ? -5.078 -29.156 -7.32 1 93.56 93 PRO A C 1
ATOM 743 O O . PRO A 1 93 ? -4.008 -28.547 -7.199 1 93.56 93 PRO A O 1
ATOM 746 N N . ALA A 1 94 ? -5.121 -30.406 -7.285 1 93.62 94 ALA A N 1
ATOM 747 C CA . ALA A 1 94 ? -3.957 -31.219 -6.941 1 93.62 94 ALA A CA 1
ATOM 748 C C . ALA A 1 94 ? -2.877 -31.109 -8.016 1 93.62 94 ALA A C 1
ATOM 750 O O . ALA A 1 94 ? -1.688 -31.266 -7.723 1 93.62 94 ALA A O 1
ATOM 751 N N . THR A 1 95 ? -3.293 -30.766 -9.219 1 91.31 95 THR A N 1
ATOM 752 C CA . THR A 1 95 ? -2.324 -30.797 -10.305 1 91.31 95 THR A CA 1
ATOM 753 C C . THR A 1 95 ? -2.262 -29.453 -11.016 1 91.31 95 THR A C 1
ATOM 755 O O . THR A 1 95 ? -1.379 -29.203 -11.844 1 91.31 95 THR A O 1
ATOM 758 N N . ALA A 1 96 ? -3.109 -28.594 -10.664 1 90.38 96 ALA A N 1
ATOM 759 C CA . ALA A 1 96 ? -3.227 -27.312 -11.367 1 90.38 96 ALA A CA 1
ATOM 760 C C . ALA A 1 96 ? -1.945 -26.5 -11.227 1 90.38 96 ALA A C 1
ATOM 762 O O . ALA A 1 96 ? -1.35 -26.438 -10.148 1 90.38 96 ALA A O 1
ATOM 763 N N . GLN A 1 97 ? -1.488 -26.016 -12.414 1 88.44 97 GLN A N 1
ATOM 764 C CA . GLN A 1 97 ? -0.409 -25.031 -12.445 1 88.44 97 GLN A CA 1
ATOM 765 C C . GLN A 1 97 ? -0.922 -23.672 -12.898 1 88.44 97 GLN A C 1
ATOM 767 O O . GLN A 1 97 ? -1.049 -23.422 -14.102 1 88.44 97 GLN A O 1
ATOM 772 N N . ARG A 1 98 ? -1.477 -22.984 -11.969 1 88.31 98 ARG A N 1
ATOM 773 C CA . ARG A 1 98 ? -2.146 -21.719 -12.258 1 88.31 98 ARG A CA 1
ATOM 774 C C . ARG A 1 98 ? -1.745 -20.641 -11.258 1 88.31 98 ARG A C 1
ATOM 776 O O . ARG A 1 98 ? -1.428 -20.938 -10.109 1 88.31 98 ARG A O 1
ATOM 783 N N . ARG A 1 99 ? -1.721 -19.375 -11.773 1 92.88 99 ARG A N 1
ATOM 784 C CA . ARG A 1 99 ? -1.567 -18.219 -10.898 1 92.88 99 ARG A CA 1
ATOM 785 C C . ARG A 1 99 ? -2.898 -17.5 -10.703 1 92.88 99 ARG A C 1
ATOM 787 O O . ARG A 1 99 ? -3.547 -17.109 -11.672 1 92.88 99 ARG A O 1
ATOM 794 N N . PHE A 1 100 ? -3.33 -17.438 -9.523 1 96.81 100 PHE A N 1
ATOM 795 C CA . PHE A 1 100 ? -4.512 -16.656 -9.195 1 96.81 100 PHE A CA 1
ATOM 796 C C . PHE A 1 100 ? -4.121 -15.266 -8.695 1 96.81 100 PHE A C 1
ATOM 798 O O . PHE A 1 100 ? -3.322 -15.133 -7.77 1 96.81 100 PHE A O 1
ATOM 805 N N . ARG A 1 101 ? -4.641 -14.242 -9.352 1 97.38 101 ARG A N 1
ATOM 806 C CA . ARG A 1 101 ? -4.449 -12.867 -8.93 1 97.38 101 ARG A CA 1
ATOM 807 C C . ARG A 1 101 ? -5.676 -12.344 -8.18 1 97.38 101 ARG A C 1
ATOM 809 O O . ARG A 1 101 ? -6.773 -12.289 -8.75 1 97.38 101 ARG A O 1
ATOM 816 N N . ILE A 1 102 ? -5.465 -11.953 -6.945 1 98.62 102 ILE A N 1
ATOM 817 C CA . ILE A 1 102 ? -6.555 -11.523 -6.078 1 98.62 102 ILE A CA 1
ATOM 818 C C . ILE A 1 102 ? -6.324 -10.078 -5.645 1 98.62 102 ILE A C 1
ATOM 820 O O . ILE A 1 102 ? -5.328 -9.766 -4.988 1 98.62 102 ILE A O 1
ATOM 824 N N . CYS A 1 103 ? -7.246 -9.188 -6.035 1 98.38 103 CYS A N 1
ATOM 825 C CA . CYS A 1 103 ? -7.215 -7.82 -5.531 1 98.38 103 CYS A CA 1
ATOM 826 C C . CYS A 1 103 ? -7.812 -7.742 -4.133 1 98.38 103 CYS A C 1
ATOM 828 O O . CYS A 1 103 ? -8.922 -8.234 -3.896 1 98.38 103 CYS A O 1
ATOM 830 N N . MET A 1 104 ? -7.035 -7.094 -3.225 1 97.94 104 MET A N 1
ATOM 831 C CA . MET A 1 104 ? -7.492 -7.07 -1.837 1 97.94 104 MET A CA 1
ATOM 832 C C . MET A 1 104 ? -7.336 -5.676 -1.236 1 97.94 104 MET A C 1
ATOM 834 O O . MET A 1 104 ? -6.391 -4.957 -1.563 1 97.94 104 MET A O 1
ATOM 838 N N . THR A 1 105 ? -8.305 -5.359 -0.318 1 97.44 105 THR A N 1
ATOM 839 C CA . THR A 1 105 ? -8.055 -4.227 0.568 1 97.44 105 THR A CA 1
ATOM 840 C C . THR A 1 105 ? -6.938 -4.555 1.558 1 97.44 105 THR A C 1
ATOM 842 O O . THR A 1 105 ? -6.633 -5.723 1.79 1 97.44 105 THR A O 1
ATOM 845 N N . ASP A 1 106 ? -6.344 -3.518 2.174 1 97.12 106 ASP A N 1
ATOM 846 C CA . ASP A 1 106 ? -5.32 -3.752 3.186 1 97.12 106 ASP A CA 1
ATOM 847 C C . ASP A 1 106 ? -5.836 -4.676 4.289 1 97.12 106 ASP A C 1
ATOM 849 O O . ASP A 1 106 ? -5.129 -5.582 4.727 1 97.12 106 ASP A O 1
ATOM 853 N N . ALA A 1 107 ? -7.051 -4.406 4.695 1 97.75 107 ALA A N 1
ATOM 854 C CA . ALA A 1 107 ? -7.641 -5.176 5.785 1 97.75 107 ALA A CA 1
ATOM 855 C C . ALA A 1 107 ? -7.754 -6.652 5.414 1 97.75 107 ALA A C 1
ATOM 857 O O . ALA A 1 107 ? -7.348 -7.527 6.188 1 97.75 107 ALA A O 1
ATOM 858 N N . SER A 1 108 ? -8.289 -6.914 4.254 1 97.38 108 SER A N 1
ATOM 859 C CA . SER A 1 108 ? -8.445 -8.297 3.814 1 97.38 108 SER A CA 1
ATOM 860 C C . SER A 1 108 ? -7.09 -8.953 3.576 1 97.38 108 SER A C 1
ATOM 862 O O . SER A 1 108 ? -6.918 -10.148 3.85 1 97.38 108 SER A O 1
ATOM 864 N N . HIS A 1 109 ? -6.199 -8.18 3.07 1 97.38 109 HIS A N 1
ATOM 865 C CA . HIS A 1 109 ? -4.844 -8.656 2.83 1 97.38 109 HIS A CA 1
ATOM 866 C C . HIS A 1 109 ? -4.219 -9.203 4.109 1 97.38 109 HIS A C 1
ATOM 868 O O . HIS A 1 109 ? -3.721 -10.328 4.133 1 97.38 109 HIS A O 1
ATOM 874 N N . VAL A 1 110 ? -4.32 -8.484 5.141 1 97.5 110 VAL A N 1
ATOM 875 C CA . VAL A 1 110 ? -3.672 -8.82 6.402 1 97.5 110 VAL A CA 1
ATOM 876 C C . VAL A 1 110 ? -4.457 -9.93 7.109 1 97.5 110 VAL A C 1
ATOM 878 O O . VAL A 1 110 ? -3.867 -10.844 7.684 1 97.5 110 VAL A O 1
ATOM 881 N N . THR A 1 111 ? -5.75 -9.938 7.02 1 97.81 111 THR A N 1
ATOM 882 C CA . THR A 1 111 ? -6.559 -10.789 7.883 1 97.81 111 THR A CA 1
ATOM 883 C C . THR A 1 111 ? -6.875 -12.109 7.188 1 97.81 111 THR A C 1
ATOM 885 O O . THR A 1 111 ? -7.059 -13.141 7.852 1 97.81 111 THR A O 1
ATOM 888 N N . LEU A 1 112 ? -6.941 -12.172 5.844 1 98.19 112 LEU A N 1
ATOM 889 C CA . LEU A 1 112 ? -7.461 -13.359 5.164 1 98.19 112 LEU A CA 1
ATOM 890 C C . LEU A 1 112 ? -6.352 -14.086 4.414 1 98.19 112 LEU A C 1
ATOM 892 O O . LEU A 1 112 ? -6.352 -15.312 4.336 1 98.19 112 LEU A O 1
ATOM 896 N N . LEU A 1 113 ? -5.379 -13.375 3.891 1 98.44 113 LEU A N 1
ATOM 897 C CA . LEU A 1 113 ? -4.418 -13.922 2.936 1 98.44 113 LEU A CA 1
ATOM 898 C C . LEU A 1 113 ? -3.615 -15.055 3.561 1 98.44 113 LEU A C 1
ATOM 900 O O . LEU A 1 113 ? -3.383 -16.078 2.92 1 98.44 113 LEU A O 1
ATOM 904 N N . PRO A 1 114 ? -3.172 -14.961 4.859 1 97.62 114 PRO A N 1
ATOM 905 C CA . PRO A 1 114 ? -2.371 -16.047 5.434 1 97.62 114 PRO A CA 1
ATOM 906 C C . PRO A 1 114 ? -3.113 -17.375 5.453 1 97.62 114 PRO A C 1
ATOM 908 O O . PRO A 1 114 ? -2.553 -18.406 5.066 1 97.62 114 PRO A O 1
ATOM 911 N N . ARG A 1 115 ? -4.348 -17.297 5.855 1 97.69 115 ARG A N 1
ATOM 912 C CA . ARG A 1 115 ? -5.141 -18.531 5.914 1 97.69 115 ARG A CA 1
ATOM 913 C C . ARG A 1 115 ? -5.449 -19.047 4.516 1 97.69 115 ARG A C 1
ATOM 915 O O . ARG A 1 115 ? -5.445 -20.266 4.285 1 97.69 115 ARG A O 1
ATOM 922 N N . LEU A 1 116 ? -5.754 -18.156 3.607 1 98.38 116 LEU A N 1
ATOM 923 C CA . LEU A 1 116 ? -5.988 -18.547 2.223 1 98.38 116 LEU A CA 1
ATOM 924 C C . LEU A 1 116 ? -4.754 -19.234 1.63 1 98.38 116 LEU A C 1
ATOM 926 O O . LEU A 1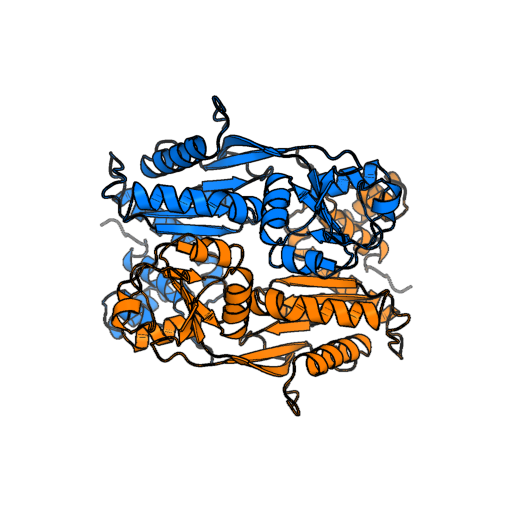 116 ? -4.863 -20.281 0.991 1 98.38 116 LEU A O 1
ATOM 930 N N . LEU A 1 117 ? -3.637 -18.625 1.845 1 98.44 117 LEU A N 1
ATOM 931 C CA . LEU A 1 117 ? -2.375 -19.172 1.355 1 98.44 117 LEU A CA 1
ATOM 932 C C . LEU A 1 117 ? -2.135 -20.578 1.909 1 98.44 117 LEU A C 1
ATOM 934 O O . LEU A 1 117 ? -1.774 -21.484 1.164 1 98.44 117 LEU A O 1
ATOM 938 N N . ALA A 1 118 ? -2.326 -20.75 3.178 1 97.75 118 ALA A N 1
ATOM 939 C CA . ALA A 1 118 ? -2.119 -22.047 3.82 1 97.75 118 ALA A CA 1
ATOM 940 C C . ALA A 1 118 ? -3.006 -23.109 3.193 1 97.75 118 ALA A C 1
ATOM 942 O O . ALA A 1 118 ? -2.539 -24.219 2.893 1 97.75 118 ALA A O 1
ATOM 943 N N . TYR A 1 119 ? -4.242 -22.781 2.992 1 98.06 119 TYR A N 1
ATOM 944 C CA . TYR A 1 119 ? -5.188 -23.734 2.418 1 98.06 119 TYR A CA 1
ATOM 945 C C . TYR A 1 119 ? -4.793 -24.094 0.992 1 98.06 119 TYR A C 1
ATOM 947 O O . TYR A 1 119 ? -4.77 -25.281 0.631 1 98.06 119 TYR A O 1
ATOM 955 N N . VAL A 1 120 ? -4.5 -23.094 0.171 1 97.88 120 VAL A N 1
ATOM 956 C CA . VAL A 1 120 ? -4.172 -23.312 -1.234 1 97.88 120 VAL A CA 1
ATOM 957 C C . VAL A 1 120 ? -2.898 -24.141 -1.344 1 97.88 120 VAL A C 1
ATOM 959 O O . VAL A 1 120 ? -2.818 -25.062 -2.166 1 97.88 120 VAL A O 1
ATOM 962 N N . ARG A 1 121 ? -1.938 -23.891 -0.523 1 96.69 121 ARG A N 1
ATOM 963 C CA . ARG A 1 121 ? -0.686 -24.641 -0.547 1 96.69 121 ARG A CA 1
ATOM 964 C C . ARG A 1 121 ? -0.924 -26.109 -0.235 1 96.69 121 ARG A C 1
ATOM 966 O O . ARG A 1 121 ? -0.256 -26.984 -0.792 1 96.69 121 ARG A O 1
ATOM 973 N N . ALA A 1 122 ? -1.864 -26.375 0.608 1 96.94 122 ALA A N 1
ATOM 974 C CA . ALA A 1 122 ? -2.172 -27.75 1.016 1 96.94 122 ALA A CA 1
ATOM 975 C C . ALA A 1 122 ? -2.979 -28.469 -0.058 1 96.94 122 ALA A C 1
ATOM 977 O O . ALA A 1 122 ? -2.729 -29.641 -0.346 1 96.94 122 ALA A O 1
ATOM 978 N N . GLN A 1 123 ? -3.902 -27.766 -0.684 1 96.75 123 GLN A N 1
ATOM 979 C CA . GLN A 1 123 ? -4.859 -28.406 -1.582 1 96.75 123 GLN A CA 1
ATOM 980 C C . GLN A 1 123 ? -4.398 -28.312 -3.033 1 96.75 123 GLN A C 1
ATOM 982 O O . GLN A 1 123 ? -4.754 -29.156 -3.859 1 96.75 123 GLN A O 1
ATOM 987 N N . ALA A 1 124 ? -3.697 -27.297 -3.361 1 96.88 124 ALA A N 1
ATOM 988 C CA . ALA A 1 124 ? -3.217 -27.016 -4.711 1 96.88 124 ALA A CA 1
ATOM 989 C C . ALA A 1 124 ? -1.755 -26.578 -4.699 1 96.88 124 ALA A C 1
ATOM 991 O O . ALA A 1 124 ? -1.44 -25.438 -5.023 1 96.88 124 ALA A O 1
ATOM 992 N N . PRO A 1 125 ? -0.897 -27.484 -4.48 1 94.94 125 PRO A N 1
ATOM 993 C CA . PRO A 1 125 ? 0.492 -27.172 -4.137 1 94.94 125 PRO A CA 1
ATOM 994 C C . PRO A 1 125 ? 1.246 -26.5 -5.285 1 94.94 125 PRO A C 1
ATOM 996 O O . PRO A 1 125 ? 2.287 -25.875 -5.062 1 94.94 125 PRO A O 1
ATOM 999 N N . ARG A 1 126 ? 0.768 -26.578 -6.48 1 94.38 126 ARG A N 1
ATOM 1000 C CA . ARG A 1 126 ? 1.493 -26 -7.605 1 94.38 126 ARG A CA 1
ATOM 1001 C C . ARG A 1 126 ? 0.856 -24.672 -8.039 1 94.38 126 ARG A C 1
ATOM 1003 O O . ARG A 1 126 ? 1.315 -24.047 -8.992 1 94.38 126 ARG A O 1
ATOM 1010 N N . VAL A 1 127 ? -0.179 -24.281 -7.371 1 95.75 127 VAL A N 1
ATOM 1011 C CA . VAL A 1 127 ? -0.843 -23 -7.629 1 95.75 127 VAL A CA 1
ATOM 1012 C C . VAL A 1 127 ? -0.054 -21.875 -6.984 1 95.75 127 VAL A C 1
ATOM 1014 O O . VAL A 1 127 ? 0.458 -22.016 -5.871 1 95.75 127 VAL A O 1
ATOM 1017 N N . ARG A 1 128 ? 0.056 -20.781 -7.734 1 96.38 128 ARG A N 1
ATOM 1018 C CA . ARG A 1 128 ? 0.669 -19.562 -7.215 1 96.38 128 ARG A CA 1
ATOM 1019 C C . ARG A 1 128 ? -0.383 -18.484 -6.945 1 96.38 128 ARG A C 1
ATOM 1021 O O . ARG A 1 128 ? -1.371 -18.375 -7.672 1 96.38 128 ARG A O 1
ATOM 1028 N N . LEU A 1 129 ? -0.132 -17.719 -5.887 1 98.25 129 LEU A N 1
ATOM 1029 C CA . LEU A 1 129 ? -1.029 -16.625 -5.562 1 98.25 129 LEU A CA 1
ATOM 1030 C C . LEU A 1 129 ? -0.331 -15.281 -5.754 1 98.25 129 LEU A C 1
ATOM 1032 O O . LEU A 1 129 ? 0.854 -15.141 -5.441 1 98.25 129 LEU A O 1
ATOM 1036 N N . GLU A 1 130 ? -1.08 -14.359 -6.262 1 98.12 130 GLU A N 1
ATOM 1037 C CA . GLU A 1 130 ? -0.658 -12.961 -6.344 1 98.12 130 GLU A CA 1
ATOM 1038 C C . GLU A 1 130 ? -1.691 -12.039 -5.711 1 98.12 130 GLU A C 1
ATOM 1040 O O . GLU A 1 130 ? -2.859 -12.039 -6.105 1 98.12 130 GLU A O 1
ATOM 1045 N N . ALA A 1 131 ? -1.251 -11.32 -4.75 1 98.38 131 ALA A N 1
ATOM 1046 C CA . ALA A 1 131 ? -2.096 -10.273 -4.176 1 98.38 131 ALA A CA 1
ATOM 1047 C C . ALA A 1 131 ? -1.854 -8.93 -4.859 1 98.38 131 ALA A C 1
ATOM 1049 O O . ALA A 1 131 ? -0.707 -8.547 -5.102 1 98.38 131 ALA A O 1
ATOM 1050 N N . ALA A 1 132 ? -2.934 -8.266 -5.188 1 97.06 132 ALA A N 1
ATOM 1051 C CA . ALA A 1 132 ? -2.871 -6.938 -5.801 1 97.06 132 ALA A CA 1
ATOM 1052 C C . ALA A 1 132 ? -3.736 -5.941 -5.035 1 97.06 132 ALA A C 1
ATOM 1054 O O . ALA A 1 132 ? -4.629 -6.332 -4.281 1 97.06 132 ALA A O 1
ATOM 1055 N N . ARG A 1 133 ? -3.443 -4.734 -5.254 1 95.44 133 ARG A N 1
ATOM 1056 C CA . ARG A 1 133 ? -4.191 -3.688 -4.566 1 95.44 133 ARG A CA 1
ATOM 1057 C C . ARG A 1 133 ? -5.52 -3.416 -5.266 1 95.44 133 ARG A C 1
ATOM 1059 O O . ARG A 1 133 ? -5.633 -3.58 -6.48 1 95.44 133 ARG A O 1
ATOM 1066 N N . ILE A 1 134 ? -6.438 -2.992 -4.473 1 95.38 134 ILE A N 1
ATOM 1067 C CA . ILE A 1 134 ? -7.68 -2.465 -5.027 1 95.38 134 ILE A CA 1
ATOM 1068 C C . ILE A 1 134 ? -7.477 -1.015 -5.457 1 95.38 134 ILE A C 1
ATOM 1070 O O . ILE A 1 134 ? -7.02 -0.184 -4.668 1 95.38 134 ILE A O 1
ATOM 1074 N N . ASP A 1 135 ? -7.797 -0.757 -6.715 1 89.25 135 ASP A N 1
ATOM 1075 C CA . ASP A 1 135 ? -7.688 0.601 -7.238 1 89.25 135 ASP A CA 1
ATOM 1076 C C . ASP A 1 135 ? -8.688 0.837 -8.367 1 89.25 135 ASP A C 1
ATOM 1078 O O . ASP A 1 135 ? -9.664 0.103 -8.5 1 89.25 135 ASP A O 1
ATOM 1082 N N . GLY A 1 136 ? -8.492 1.921 -9.047 1 84.88 136 GLY A N 1
ATOM 1083 C CA . GLY A 1 136 ? -9.422 2.311 -10.094 1 84.88 136 GLY A CA 1
ATOM 1084 C C . GLY A 1 136 ? -9.438 1.355 -11.266 1 84.88 136 GLY A C 1
ATOM 1085 O O . GLY A 1 136 ? -10.367 1.372 -12.078 1 84.88 136 GLY A O 1
ATOM 1086 N N . ASN A 1 137 ? -8.477 0.494 -11.336 1 85.88 137 ASN A N 1
ATOM 1087 C CA . ASN A 1 137 ? -8.367 -0.419 -12.469 1 85.88 137 ASN A CA 1
ATOM 1088 C C . ASN A 1 137 ? -8.898 -1.808 -12.117 1 85.88 137 ASN A C 1
ATOM 1090 O O . ASN A 1 137 ? -8.867 -2.713 -12.953 1 85.88 137 ASN A O 1
ATOM 1094 N N . THR A 1 138 ? -9.391 -1.958 -10.984 1 93.5 138 THR A N 1
ATOM 1095 C CA . THR A 1 138 ? -9.75 -3.283 -10.492 1 93.5 138 THR A CA 1
ATOM 1096 C C . THR A 1 138 ? -10.906 -3.865 -11.312 1 93.5 138 THR A C 1
ATOM 1098 O O . THR A 1 138 ? -10.883 -5.043 -11.672 1 93.5 138 THR A O 1
ATOM 1101 N N . GLU A 1 139 ? -11.859 -3.041 -11.656 1 90.19 139 GLU A N 1
ATOM 1102 C CA . GLU A 1 139 ? -12.992 -3.52 -12.453 1 90.19 139 GLU A CA 1
ATOM 1103 C C . GLU A 1 139 ? -12.523 -4.031 -13.812 1 90.19 139 GLU A C 1
ATOM 1105 O O . GLU A 1 139 ? -12.938 -5.113 -14.25 1 90.19 139 GLU A O 1
ATOM 1110 N N . ARG A 1 140 ? -11.734 -3.25 -14.422 1 86.31 140 ARG A N 1
ATOM 1111 C CA . ARG A 1 140 ? -11.195 -3.629 -15.727 1 86.31 140 ARG A CA 1
ATOM 1112 C C . ARG A 1 140 ? -10.375 -4.91 -15.625 1 86.31 140 ARG A C 1
ATOM 1114 O O . ARG A 1 140 ? -10.445 -5.77 -16.5 1 86.31 140 ARG A O 1
ATOM 1121 N N . ALA A 1 141 ? -9.57 -5.039 -14.547 1 91.06 141 ALA A N 1
ATOM 1122 C CA . ALA A 1 141 ? -8.742 -6.223 -14.336 1 91.06 141 ALA A CA 1
ATOM 1123 C C . ALA A 1 141 ? -9.602 -7.473 -14.172 1 91.06 141 ALA A C 1
ATOM 1125 O O . ALA A 1 141 ? -9.258 -8.539 -14.68 1 91.06 141 ALA A O 1
ATOM 1126 N N . LEU A 1 142 ? -10.711 -7.344 -13.5 1 92.75 142 LEU A N 1
ATOM 1127 C CA . LEU A 1 142 ? -11.633 -8.461 -13.336 1 92.75 142 LEU A CA 1
ATOM 1128 C C . LEU A 1 142 ? -12.273 -8.828 -14.672 1 92.75 142 LEU A C 1
ATOM 1130 O O . LEU A 1 142 ? -12.375 -10.016 -15.008 1 92.75 142 LEU A O 1
ATOM 1134 N N . GLU A 1 143 ? -12.633 -7.801 -15.43 1 85.25 143 GLU A N 1
ATOM 1135 C CA . GLU A 1 143 ? -13.305 -8.008 -16.719 1 85.25 143 GLU A CA 1
ATOM 1136 C C . GLU A 1 143 ? -12.383 -8.711 -17.703 1 85.25 143 GLU A C 1
ATOM 1138 O O . GLU A 1 143 ? -12.805 -9.625 -18.406 1 85.25 143 GLU A O 1
ATOM 1143 N N . SER A 1 144 ? -11.148 -8.273 -17.719 1 80.94 144 SER A N 1
ATOM 1144 C CA . SER A 1 144 ? -10.195 -8.805 -18.688 1 80.94 144 SER A CA 1
ATOM 1145 C C . SER A 1 144 ? -9.672 -10.172 -18.25 1 80.94 144 SER A C 1
ATOM 1147 O O . SER A 1 144 ? -9.07 -10.891 -19.062 1 80.94 144 SER A O 1
ATOM 1149 N N . GLY A 1 145 ? -9.812 -10.477 -16.969 1 84.69 145 GLY A N 1
ATOM 1150 C CA . GLY A 1 145 ? -9.289 -11.734 -16.453 1 84.69 145 GLY A CA 1
ATOM 1151 C C . GLY A 1 145 ? -7.887 -11.609 -15.883 1 84.69 145 GLY A C 1
ATOM 1152 O O . GLY A 1 145 ? -7.316 -12.586 -15.398 1 84.69 145 GLY A O 1
ATOM 1153 N N . GLU A 1 146 ? -7.371 -10.398 -15.961 1 88.62 146 GLU A N 1
ATOM 1154 C CA . GLU A 1 146 ? -6.082 -10.148 -15.312 1 88.62 146 GLU A CA 1
ATOM 1155 C C . GLU A 1 146 ? -6.156 -10.406 -13.812 1 88.62 146 GLU A C 1
ATOM 1157 O O . GLU A 1 146 ? -5.164 -10.805 -13.195 1 88.62 146 GLU A O 1
ATOM 1162 N N . ALA A 1 147 ? -7.297 -10.117 -13.273 1 95.56 147 ALA A N 1
ATOM 1163 C CA . ALA A 1 147 ? -7.59 -10.477 -11.883 1 95.56 147 ALA A CA 1
ATOM 1164 C C . ALA A 1 147 ? -8.719 -11.5 -11.812 1 95.56 147 ALA A C 1
ATOM 1166 O O . ALA A 1 147 ? -9.695 -11.414 -12.562 1 95.56 147 ALA A O 1
ATOM 1167 N N . ASP A 1 148 ? -8.578 -12.398 -10.906 1 96.12 148 ASP A N 1
ATOM 1168 C CA . ASP A 1 148 ? -9.57 -13.461 -10.766 1 96.12 148 ASP A CA 1
ATOM 1169 C C . ASP A 1 148 ? -10.656 -13.07 -9.766 1 96.12 148 ASP A C 1
ATOM 1171 O O . ASP A 1 148 ? -11.812 -13.453 -9.914 1 96.12 148 ASP A O 1
ATOM 1175 N N . LEU A 1 149 ? -10.219 -12.375 -8.758 1 97.88 149 LEU A N 1
ATOM 1176 C CA . LEU A 1 149 ? -11.102 -12.086 -7.637 1 97.88 149 LEU A CA 1
ATOM 1177 C C . LEU A 1 149 ? -10.734 -10.758 -6.984 1 97.88 149 LEU A C 1
ATOM 1179 O O . LEU A 1 149 ? -9.57 -10.352 -7 1 97.88 149 LEU A O 1
ATOM 1183 N N . ALA A 1 150 ? -11.734 -10.047 -6.508 1 98.38 150 ALA A N 1
ATOM 1184 C CA . ALA A 1 150 ? -11.531 -8.922 -5.602 1 98.38 150 ALA A CA 1
ATOM 1185 C C . ALA A 1 150 ? -12.211 -9.18 -4.254 1 98.38 150 ALA A C 1
ATOM 1187 O O . ALA A 1 150 ? -13.344 -9.656 -4.203 1 98.38 150 ALA A O 1
ATOM 1188 N N . ILE A 1 151 ? -11.508 -8.859 -3.186 1 98.25 151 ILE A N 1
ATOM 1189 C CA . ILE A 1 151 ? -12.055 -9.125 -1.86 1 98.25 151 ILE A CA 1
ATOM 1190 C C . ILE A 1 151 ? -11.984 -7.859 -1.007 1 98.25 151 ILE A C 1
ATOM 1192 O O . ILE A 1 151 ? -10.914 -7.266 -0.859 1 98.25 151 ILE A O 1
ATOM 1196 N N . GLY A 1 152 ? -13.055 -7.473 -0.451 1 97.56 152 GLY A N 1
ATOM 1197 C CA . GLY A 1 152 ? -13.133 -6.324 0.441 1 97.56 152 GLY A CA 1
ATOM 1198 C C . GLY A 1 152 ? -14.453 -5.586 0.343 1 97.56 152 GLY A C 1
ATOM 1199 O O . GLY A 1 152 ? -15.438 -6.117 -0.177 1 97.56 152 GLY A O 1
ATOM 1200 N N . TYR A 1 153 ? -14.539 -4.504 1.039 1 97.31 153 TYR A N 1
ATOM 1201 C CA . TYR A 1 153 ? -15.617 -3.543 0.831 1 97.31 153 TYR A CA 1
ATOM 1202 C C . TYR A 1 153 ? -15.32 -2.639 -0.359 1 97.31 153 TYR A C 1
ATOM 1204 O O . TYR A 1 153 ? -14.523 -1.698 -0.249 1 97.31 153 TYR A O 1
ATOM 1212 N N . VAL A 1 154 ? -15.93 -3.004 -1.451 1 94.31 154 VAL A N 1
ATOM 1213 C CA . VAL A 1 154 ? -15.703 -2.287 -2.703 1 94.31 154 VAL A CA 1
ATOM 1214 C C . VAL A 1 154 ? -17.047 -1.942 -3.348 1 94.31 154 VAL A C 1
ATOM 1216 O O . VAL A 1 154 ? -17.375 -2.447 -4.426 1 94.31 154 VAL A O 1
ATOM 1219 N N . PRO A 1 155 ? -17.641 -0.999 -2.85 1 89.62 155 PRO A N 1
ATOM 1220 C CA . PRO A 1 155 ? -19.031 -0.768 -3.223 1 89.62 155 PRO A CA 1
ATOM 1221 C C . PRO A 1 155 ? -19.188 -0.247 -4.648 1 89.62 155 PRO A C 1
ATOM 1223 O O . PRO A 1 155 ? -20.281 -0.289 -5.215 1 89.62 155 PRO A O 1
ATOM 1226 N N . TRP A 1 156 ? -18.172 0.183 -5.293 1 87.31 156 TRP A N 1
ATOM 1227 C CA . TRP A 1 156 ? -18.297 0.758 -6.629 1 87.31 156 TRP A CA 1
ATOM 1228 C C . TRP A 1 156 ? -18.234 -0.329 -7.699 1 87.31 156 TRP A C 1
ATOM 1230 O O . TRP A 1 156 ? -18.484 -0.065 -8.875 1 87.31 156 TRP A O 1
ATOM 1240 N N . LEU A 1 157 ? -17.75 -1.468 -7.27 1 89 157 LEU A N 1
ATOM 1241 C CA . LEU A 1 157 ? -17.75 -2.566 -8.227 1 89 157 LEU A CA 1
ATOM 1242 C C . LEU A 1 157 ? -19.172 -3 -8.555 1 89 157 LEU A C 1
ATOM 1244 O O . LEU A 1 157 ? -19.922 -3.42 -7.664 1 89 157 LEU A O 1
ATOM 1248 N N . SER A 1 158 ? -19.531 -2.742 -9.75 1 81.12 158 SER A N 1
ATOM 1249 C CA . SER A 1 158 ? -20.875 -3.068 -10.219 1 81.12 158 SER A CA 1
ATOM 1250 C C . SER A 1 158 ? -20.875 -3.414 -11.703 1 81.12 158 SER A C 1
ATOM 1252 O O . SER A 1 158 ? -19.812 -3.553 -12.312 1 81.12 158 SER A O 1
ATOM 1254 N N . GLY A 1 159 ? -22.062 -3.619 -12.125 1 77.69 159 GLY A N 1
ATOM 1255 C CA . GLY A 1 159 ? -22.219 -3.879 -13.547 1 77.69 159 GLY A CA 1
ATOM 1256 C C . GLY A 1 159 ? -21.453 -5.09 -14.031 1 77.69 159 GLY A C 1
ATOM 1257 O O . GLY A 1 159 ? -20.234 -5.031 -14.188 1 77.69 159 GLY A O 1
ATOM 1258 N N . GLY A 1 160 ? -22.016 -6.188 -14.148 1 87.94 160 GLY A N 1
ATOM 1259 C CA . GLY A 1 160 ? -21.406 -7.402 -14.664 1 87.94 160 GLY A CA 1
ATOM 1260 C C . GLY A 1 160 ? -20.531 -8.117 -13.648 1 87.94 160 GLY A C 1
ATOM 1261 O O . GLY A 1 160 ? -19.797 -9.047 -14 1 87.94 160 GLY A O 1
ATOM 1262 N N . ILE A 1 161 ? -20.5 -7.629 -12.492 1 93.62 161 ILE A N 1
ATOM 1263 C CA . ILE A 1 161 ? -19.719 -8.219 -11.414 1 93.62 161 ILE A CA 1
ATOM 1264 C C . ILE A 1 161 ? -20.625 -8.984 -10.461 1 93.62 161 ILE A C 1
ATOM 1266 O O . ILE A 1 161 ? -21.609 -8.422 -9.953 1 93.62 161 ILE A O 1
ATOM 1270 N N . TYR A 1 162 ? -20.312 -10.203 -10.281 1 93.12 162 TYR A N 1
ATOM 1271 C CA . TYR A 1 162 ? -20.953 -10.984 -9.227 1 93.12 162 TYR A CA 1
ATOM 1272 C C . TYR A 1 162 ? -20.297 -10.719 -7.879 1 93.12 162 TYR A C 1
ATOM 1274 O O . TYR A 1 162 ? -19.109 -10.383 -7.812 1 93.12 162 TYR A O 1
ATOM 1282 N N . GLN A 1 163 ? -21.062 -10.805 -6.859 1 95.56 163 GLN A N 1
ATOM 1283 C CA . GLN A 1 163 ? -20.547 -10.625 -5.512 1 95.56 163 GLN A CA 1
ATOM 1284 C C . GLN A 1 163 ? -21.141 -11.648 -4.547 1 95.56 163 GLN A C 1
ATOM 1286 O O . GLN A 1 163 ? -22.25 -12.125 -4.75 1 95.56 163 GLN A O 1
ATOM 1291 N N . GLN A 1 164 ? -20.422 -12.008 -3.551 1 96.25 164 GLN A N 1
ATOM 1292 C CA . GLN A 1 164 ? -20.859 -12.859 -2.455 1 96.25 164 GLN A CA 1
ATOM 1293 C C . GLN A 1 164 ? -20.359 -12.336 -1.111 1 96.25 164 GLN A C 1
ATOM 1295 O O . GLN A 1 164 ? -19.172 -12.102 -0.932 1 96.25 164 GLN A O 1
ATOM 1300 N N . GLN A 1 165 ? -21.312 -12.141 -0.209 1 96.69 165 GLN A N 1
ATOM 1301 C CA . GLN A 1 165 ? -20.969 -11.656 1.12 1 96.69 165 GLN A CA 1
ATOM 1302 C C . GLN A 1 165 ? -20.172 -12.703 1.901 1 96.69 165 GLN A C 1
ATOM 1304 O O . GLN A 1 165 ? -20.531 -13.883 1.899 1 96.69 165 GLN A O 1
ATOM 1309 N N . LEU A 1 166 ? -19.125 -12.266 2.459 1 97.38 166 LEU A N 1
ATOM 1310 C CA . LEU A 1 166 ? -18.344 -13.148 3.307 1 97.38 166 LEU A CA 1
ATOM 1311 C C . LEU A 1 166 ? -18.672 -12.93 4.777 1 97.38 166 LEU A C 1
ATOM 1313 O O . LEU A 1 166 ? -19.141 -13.852 5.453 1 97.38 166 LEU A O 1
ATOM 1317 N N . TYR A 1 167 ? -18.516 -11.703 5.332 1 96.44 167 TYR A N 1
ATOM 1318 C CA . TYR A 1 167 ? -18.812 -11.375 6.723 1 96.44 167 TYR A CA 1
ATOM 1319 C C . TYR A 1 167 ? -19.078 -9.883 6.895 1 96.44 167 TYR A C 1
ATOM 1321 O O . TYR A 1 167 ? -18.812 -9.094 5.98 1 96.44 167 TYR A O 1
ATOM 1329 N N . GLU A 1 168 ? -19.562 -9.547 8.047 1 96.44 168 GLU A N 1
ATOM 1330 C CA . GLU A 1 168 ? -19.875 -8.156 8.352 1 96.44 168 GLU A CA 1
ATOM 1331 C C . GLU A 1 168 ? -18.797 -7.52 9.227 1 96.44 168 GLU A C 1
ATOM 1333 O O . GLU A 1 168 ? -18.125 -8.211 10 1 96.44 168 GLU A O 1
ATOM 1338 N N . GLN A 1 169 ? -18.719 -6.215 9 1 96.25 169 GLN A N 1
ATOM 1339 C CA . GLN A 1 169 ? -17.734 -5.441 9.75 1 96.25 169 GLN A CA 1
ATOM 1340 C C . GLN A 1 169 ? -18.391 -4.246 10.438 1 96.25 169 GLN A C 1
ATOM 1342 O O . GLN A 1 169 ? -19.328 -3.652 9.906 1 96.25 169 GLN A O 1
ATOM 1347 N N . ASP A 1 170 ? -17.906 -4.016 11.617 1 97.75 170 ASP A N 1
ATOM 1348 C CA . ASP A 1 170 ? -18.109 -2.73 12.273 1 97.75 170 ASP A CA 1
ATOM 1349 C C . ASP A 1 170 ? -16.781 -2.055 12.594 1 97.75 170 ASP A C 1
ATOM 1351 O O . ASP A 1 170 ? -15.758 -2.365 11.977 1 97.75 170 ASP A O 1
ATOM 1355 N N . TRP A 1 171 ? -16.859 -1.021 13.492 1 98.25 171 TRP A N 1
ATOM 1356 C CA . TRP A 1 171 ? -15.695 -0.171 13.664 1 98.25 171 TRP A CA 1
ATOM 1357 C C . TRP A 1 171 ? -15.188 -0.219 15.102 1 98.25 171 TRP A C 1
ATOM 1359 O O . TRP A 1 171 ? -15.984 -0.274 16.047 1 98.25 171 TRP A O 1
ATOM 1369 N N . VAL A 1 172 ? -13.883 -0.136 15.266 1 98.56 172 VAL A N 1
ATOM 1370 C CA . VAL A 1 172 ? -13.25 -0.073 16.578 1 98.56 172 VAL A CA 1
ATOM 1371 C C . VAL A 1 172 ? -12.133 0.973 16.562 1 98.56 172 VAL A C 1
ATOM 1373 O O . VAL A 1 172 ? -11.766 1.478 15.492 1 98.56 172 VAL A O 1
ATOM 1376 N N . CYS A 1 173 ? -11.688 1.291 17.688 1 98.62 173 CYS A N 1
ATOM 1377 C CA . CYS A 1 173 ? -10.531 2.172 17.859 1 98.62 173 CYS A CA 1
ATOM 1378 C C . CYS A 1 173 ? -9.367 1.434 18.5 1 98.62 173 CYS A C 1
ATOM 1380 O O . CYS A 1 173 ? -9.57 0.611 19.391 1 98.62 173 CYS A O 1
ATOM 1382 N N . LEU A 1 174 ? -8.164 1.707 18.031 1 98.62 174 LEU A N 1
ATOM 1383 C CA . LEU A 1 174 ? -6.949 1.165 18.625 1 98.62 174 LEU A CA 1
ATOM 1384 C C . LEU A 1 174 ? -6.18 2.252 19.375 1 98.62 174 LEU A C 1
ATOM 1386 O O . LEU A 1 174 ? -6.105 3.393 18.906 1 98.62 174 LEU A O 1
ATOM 1390 N N . ALA A 1 175 ? -5.637 1.885 20.453 1 98.56 175 ALA A N 1
ATOM 1391 C CA . ALA A 1 175 ? -4.75 2.744 21.234 1 98.56 175 ALA A CA 1
ATOM 1392 C C . ALA A 1 175 ? -3.602 1.943 21.828 1 98.56 175 ALA A C 1
ATOM 1394 O O . ALA A 1 175 ? -3.693 0.721 21.969 1 98.56 175 ALA A O 1
ATOM 1395 N N . ASN A 1 176 ? -2.5 2.633 22.109 1 98 176 ASN A N 1
ATOM 1396 C CA . ASN A 1 176 ? -1.434 2.055 22.922 1 98 176 ASN A CA 1
ATOM 1397 C C . ASN A 1 176 ? -1.977 1.455 24.203 1 98 176 ASN A C 1
ATOM 1399 O O . ASN A 1 176 ? -2.791 2.078 24.891 1 98 176 ASN A O 1
ATOM 1403 N N . ARG A 1 177 ? -1.587 0.253 24.516 1 96.69 177 ARG A N 1
ATOM 1404 C CA . ARG A 1 177 ? -2.033 -0.426 25.734 1 96.69 177 ARG A CA 1
ATOM 1405 C C . ARG A 1 177 ? -1.745 0.417 26.969 1 96.69 177 ARG A C 1
ATOM 1407 O O . ARG A 1 177 ? -2.506 0.387 27.938 1 96.69 177 ARG A O 1
ATOM 1414 N N . HIS A 1 178 ? -0.704 1.169 26.953 1 96.62 178 HIS A N 1
ATOM 1415 C CA . HIS A 1 178 ? -0.291 2.021 28.062 1 96.62 178 HIS A CA 1
ATOM 1416 C C . HIS A 1 178 ? -0.545 3.492 27.75 1 96.62 178 HIS A C 1
ATOM 1418 O O . HIS A 1 178 ? 0.249 4.359 28.125 1 96.62 178 HIS A O 1
ATOM 1424 N N . HIS A 1 179 ? -1.558 3.705 27 1 96.81 179 HIS A N 1
ATOM 1425 C CA . HIS A 1 179 ? -1.904 5.086 26.688 1 96.81 179 HIS A CA 1
ATOM 1426 C C . HIS A 1 179 ? -2.01 5.934 27.953 1 96.81 179 HIS A C 1
ATOM 1428 O O . HIS A 1 179 ? -2.639 5.523 28.922 1 96.81 179 HIS A O 1
ATOM 1434 N N . PRO A 1 180 ? -1.547 7.082 27.984 1 95.69 180 PRO A N 1
ATOM 1435 C CA . PRO A 1 180 ? -1.478 7.871 29.219 1 95.69 180 PRO A CA 1
ATOM 1436 C C . PRO A 1 180 ? -2.842 8.383 29.656 1 95.69 180 PRO A C 1
ATOM 1438 O O . PRO A 1 180 ? -3.059 8.617 30.859 1 95.69 180 PRO A O 1
ATOM 1441 N N . ARG A 1 181 ? -3.719 8.547 28.719 1 95.94 181 ARG A N 1
ATOM 1442 C CA . ARG A 1 181 ? -4.965 9.227 29.062 1 95.94 181 ARG A CA 1
ATOM 1443 C C . ARG A 1 181 ? -6.164 8.305 28.844 1 95.94 181 ARG A C 1
ATOM 1445 O O . ARG A 1 181 ? -7.266 8.594 29.312 1 95.94 181 ARG A O 1
ATOM 1452 N N . ILE A 1 182 ? -5.961 7.32 28.031 1 93.81 182 ILE A N 1
ATOM 1453 C CA . ILE A 1 182 ? -7.043 6.379 27.75 1 93.81 182 ILE A CA 1
ATOM 1454 C C . ILE A 1 182 ? -6.844 5.113 28.578 1 93.81 182 ILE A C 1
ATOM 1456 O O . ILE A 1 182 ? -5.824 4.43 28.453 1 93.81 182 ILE A O 1
ATOM 1460 N N . ARG A 1 183 ? -7.77 4.797 29.469 1 84 183 ARG A N 1
ATOM 1461 C CA . ARG A 1 183 ? -7.656 3.631 30.344 1 84 183 ARG A CA 1
ATOM 1462 C C . ARG A 1 183 ? -8.648 2.547 29.938 1 84 183 ARG A C 1
ATOM 1464 O O . ARG A 1 183 ? -8.531 1.956 28.859 1 84 183 ARG A O 1
ATOM 1471 N N . LYS A 1 184 ? -9.797 2.432 30.531 1 84.81 184 LYS A N 1
ATOM 1472 C CA . LYS A 1 184 ? -10.703 1.31 30.328 1 84.81 184 LYS A CA 1
ATOM 1473 C C . LYS A 1 184 ? -11.672 1.597 29.172 1 84.81 184 LYS A C 1
ATOM 1475 O O . LYS A 1 184 ? -11.961 0.715 28.359 1 84.81 184 LYS A O 1
ATOM 1480 N N . ARG A 1 185 ? -12.039 2.898 29.062 1 91.25 185 ARG A N 1
ATOM 1481 C CA . ARG A 1 185 ? -13.039 3.227 28.047 1 91.25 185 ARG A CA 1
ATOM 1482 C C . ARG A 1 185 ? -12.633 4.465 27.266 1 91.25 185 ARG A C 1
ATOM 1484 O O . ARG A 1 185 ? -12.047 5.398 27.828 1 91.25 185 ARG A O 1
ATOM 1491 N N . LEU A 1 186 ? -12.945 4.402 25.984 1 96.81 186 LEU A N 1
ATOM 1492 C CA . LEU A 1 186 ? -12.773 5.559 25.109 1 96.81 186 LEU A CA 1
ATOM 1493 C C . LEU A 1 186 ? -14.102 6.262 24.875 1 96.81 186 LEU A C 1
ATOM 1495 O O . LEU A 1 186 ? -14.938 5.773 24.109 1 96.81 186 LEU A O 1
ATOM 1499 N N . GLY A 1 187 ? -14.305 7.398 25.516 1 96.5 187 GLY A N 1
ATOM 1500 C CA . GLY A 1 187 ? -15.516 8.18 25.328 1 96.5 187 GLY A CA 1
ATOM 1501 C C . GLY A 1 187 ? -15.398 9.188 24.188 1 96.5 187 GLY A C 1
ATOM 1502 O O . GLY A 1 187 ? -14.312 9.391 23.641 1 96.5 187 GLY A O 1
ATOM 1503 N N . VAL A 1 188 ? -16.516 9.836 23.906 1 96.75 188 VAL A N 1
ATOM 1504 C CA . VAL A 1 188 ? -16.594 10.766 22.797 1 96.75 188 VAL A CA 1
ATOM 1505 C C . VAL A 1 188 ? -15.656 11.945 23.031 1 96.75 188 VAL A C 1
ATOM 1507 O O . VAL A 1 188 ? -15.031 12.445 22.094 1 96.75 188 VAL A O 1
ATOM 1510 N N . ASN A 1 189 ? -15.625 12.398 24.25 1 95.69 189 ASN A N 1
ATOM 1511 C CA . ASN A 1 189 ? -14.758 13.531 24.547 1 95.69 189 ASN A CA 1
ATOM 1512 C C . ASN A 1 189 ? -13.289 13.195 24.312 1 95.69 189 ASN A C 1
ATOM 1514 O O . ASN A 1 189 ? -12.562 13.984 23.703 1 95.69 189 ASN A O 1
ATOM 1518 N N . ALA A 1 190 ? -12.906 12.039 24.812 1 96.31 190 ALA A N 1
ATOM 1519 C CA . ALA A 1 190 ? -11.531 11.594 24.578 1 96.31 190 ALA A CA 1
ATOM 1520 C C . ALA A 1 190 ? -11.266 11.406 23.078 1 96.31 190 ALA A C 1
ATOM 1522 O O . ALA A 1 190 ? -10.195 11.75 22.594 1 96.31 190 ALA A O 1
ATOM 1523 N N . TYR A 1 191 ? -12.234 10.906 22.375 1 97.88 191 TYR A N 1
ATOM 1524 C CA . TYR A 1 191 ? -12.125 10.695 20.938 1 97.88 191 TYR A CA 1
ATOM 1525 C C . TYR A 1 191 ? -11.883 12.008 20.203 1 97.88 191 TYR A C 1
ATOM 1527 O O . TYR A 1 191 ? -11.094 12.062 19.25 1 97.88 191 TYR A O 1
ATOM 1535 N N . ARG A 1 192 ? -12.484 13.031 20.672 1 96.31 192 ARG A N 1
ATOM 1536 C CA . ARG A 1 192 ? -12.375 14.352 20.062 1 96.31 192 ARG A CA 1
ATOM 1537 C C . ARG A 1 192 ? -11.023 14.984 20.359 1 96.31 192 ARG A C 1
ATOM 1539 O O . ARG A 1 192 ? -10.453 15.688 19.531 1 96.31 192 ARG A O 1
ATOM 1546 N N . THR A 1 193 ? -10.539 14.727 21.531 1 95.94 193 THR A N 1
ATOM 1547 C CA . THR A 1 193 ? -9.414 15.5 22.031 1 95.94 193 THR A CA 1
ATOM 1548 C C . THR A 1 193 ? -8.094 14.812 21.703 1 95.94 193 THR A C 1
ATOM 1550 O O . THR A 1 193 ? -7.07 15.477 21.516 1 95.94 193 THR A O 1
ATOM 1553 N N . GLU A 1 194 ? -8.086 13.523 21.609 1 97.25 194 GLU A N 1
ATOM 1554 C CA . GLU A 1 194 ? -6.848 12.789 21.344 1 97.25 194 GLU A CA 1
ATOM 1555 C C . GLU A 1 194 ? -6.387 12.961 19.906 1 97.25 194 GLU A C 1
ATOM 1557 O O . GLU A 1 194 ? -7.184 13.32 19.031 1 97.25 194 GLU A O 1
ATOM 1562 N N . GLY A 1 195 ? -5.066 12.781 19.719 1 97.94 195 GLY A N 1
ATOM 1563 C CA . GLY A 1 195 ? -4.527 12.758 18.375 1 97.94 195 GLY A CA 1
ATOM 1564 C C . GLY A 1 195 ? -4.875 11.484 17.625 1 97.94 195 GLY A C 1
ATOM 1565 O O . GLY A 1 195 ? -4.914 10.406 18.203 1 97.94 195 GLY A O 1
ATOM 1566 N N . HIS A 1 196 ? -5.062 11.664 16.297 1 98.5 196 HIS A N 1
ATOM 1567 C CA . HIS A 1 196 ? -5.504 10.539 15.484 1 98.5 196 HIS A CA 1
ATOM 1568 C C . HIS A 1 196 ? -4.516 10.242 14.359 1 98.5 196 HIS A C 1
ATOM 1570 O O . HIS A 1 196 ? -3.928 11.164 13.789 1 98.5 196 HIS A O 1
ATOM 1576 N N . VAL A 1 197 ? -4.371 8.984 14.102 1 98.69 197 VAL A N 1
ATOM 1577 C CA . VAL A 1 197 ? -3.883 8.539 12.797 1 98.69 197 VAL A CA 1
ATOM 1578 C C . VAL A 1 197 ? -5.062 8.297 11.859 1 98.69 197 VAL A C 1
ATOM 1580 O O . VAL A 1 197 ? -5.938 7.48 12.141 1 98.69 197 VAL A O 1
ATOM 1583 N N . ALA A 1 198 ? -5.105 9.023 10.773 1 98 198 ALA A N 1
ATOM 1584 C CA . ALA A 1 198 ? -6.164 8.852 9.781 1 98 198 ALA A CA 1
ATOM 1585 C C . ALA A 1 198 ? -5.684 8.016 8.602 1 98 198 ALA A C 1
ATOM 1587 O O . ALA A 1 198 ? -4.551 8.172 8.141 1 98 198 ALA A O 1
ATOM 1588 N N . ILE A 1 199 ? -6.562 7.152 8.18 1 97.25 199 ILE A N 1
ATOM 1589 C CA . ILE A 1 199 ? -6.289 6.336 7 1 97.25 199 ILE A CA 1
ATOM 1590 C C . ILE A 1 199 ? -7 6.922 5.785 1 97.25 199 ILE A C 1
ATOM 1592 O O . ILE A 1 199 ? -8.227 7.059 5.781 1 97.25 199 ILE A O 1
ATOM 1596 N N . THR A 1 200 ? -6.234 7.156 4.711 1 91.19 200 THR A N 1
ATOM 1597 C CA . THR A 1 200 ? -6.82 7.895 3.596 1 91.19 200 THR A CA 1
ATOM 1598 C C . THR A 1 200 ? -7.191 6.949 2.457 1 91.19 200 THR A C 1
ATOM 1600 O O . THR A 1 200 ? -8.109 7.23 1.682 1 91.19 200 THR A O 1
ATOM 1603 N N . GLY A 1 201 ? -6.527 5.855 2.361 1 88.19 201 GLY A N 1
ATOM 1604 C CA . GLY A 1 201 ? -6.707 5.004 1.196 1 88.19 201 GLY A CA 1
ATOM 1605 C C . GLY A 1 201 ? -7.645 3.838 1.451 1 88.19 201 GLY A C 1
ATOM 1606 O O . GLY A 1 201 ? -7.73 2.916 0.637 1 88.19 201 GLY A O 1
ATOM 1607 N N . GLY A 1 202 ? -8.344 3.834 2.48 1 88.56 202 GLY A N 1
ATOM 1608 C CA . GLY A 1 202 ? -9.266 2.744 2.756 1 88.56 202 GLY A CA 1
ATOM 1609 C C . GLY A 1 202 ? -10.594 2.889 2.033 1 88.56 202 GLY A C 1
ATOM 1610 O O . GLY A 1 202 ? -11.102 4 1.874 1 88.56 202 GLY A O 1
ATOM 1611 N N . THR A 1 203 ? -11.148 1.777 1.659 1 88.06 203 THR A N 1
ATOM 1612 C CA . THR A 1 203 ? -12.406 1.795 0.921 1 88.06 203 THR A CA 1
ATOM 1613 C C . THR A 1 203 ? -13.578 2.135 1.845 1 88.06 203 THR A C 1
ATOM 1615 O O . THR A 1 203 ? -14.641 2.537 1.382 1 88.06 203 THR A O 1
ATOM 1618 N N . GLY A 1 204 ? -13.43 1.989 3.08 1 92.25 204 GLY A N 1
ATOM 1619 C CA . GLY A 1 204 ? -14.477 2.297 4.043 1 92.25 204 GLY A CA 1
ATOM 1620 C C . GLY A 1 204 ? -14.352 3.689 4.633 1 92.25 204 GLY A C 1
ATOM 1621 O O . GLY A 1 204 ? -15.156 4.082 5.484 1 92.25 204 GLY A O 1
ATOM 1622 N N . THR A 1 205 ? -13.422 4.434 4.223 1 90.38 205 THR A N 1
ATOM 1623 C CA . THR A 1 205 ? -13.094 5.73 4.809 1 90.38 205 THR A CA 1
ATOM 1624 C C . THR A 1 205 ? -14.289 6.676 4.73 1 90.38 205 THR A C 1
ATOM 1626 O O . THR A 1 205 ? -14.539 7.453 5.656 1 90.38 205 THR A O 1
ATOM 1629 N N . ALA A 1 206 ? -15.031 6.551 3.643 1 89.56 206 ALA A N 1
ATOM 1630 C CA . ALA A 1 206 ? -16.188 7.434 3.445 1 89.56 206 ALA A CA 1
ATOM 1631 C C . ALA A 1 206 ? -17.234 7.215 4.523 1 89.56 206 ALA A C 1
ATOM 1633 O O . ALA A 1 206 ? -17.906 8.156 4.949 1 89.56 206 ALA A O 1
ATOM 1634 N N . LEU A 1 207 ? -17.406 6.02 4.965 1 94.06 207 LEU A N 1
ATOM 1635 C CA . LEU A 1 207 ? -18.375 5.703 6.016 1 94.06 207 LEU A CA 1
ATOM 1636 C C . LEU A 1 207 ? -17.984 6.391 7.324 1 94.06 207 LEU A C 1
ATOM 1638 O O . LEU A 1 207 ? -18.844 6.973 7.992 1 94.06 207 LEU A O 1
ATOM 1642 N N . LEU A 1 208 ? -16.734 6.355 7.621 1 95.94 208 LEU A N 1
ATOM 1643 C CA . LEU A 1 208 ? -16.25 6.992 8.836 1 95.94 208 LEU A CA 1
ATOM 1644 C C . LEU A 1 208 ? -16.391 8.508 8.75 1 95.94 208 LEU A C 1
ATOM 1646 O O . LEU A 1 208 ? -16.828 9.156 9.695 1 95.94 208 LEU A O 1
ATOM 1650 N N . GLU A 1 209 ? -16.031 9.039 7.617 1 93.06 209 GLU A N 1
ATOM 1651 C CA . GLU A 1 209 ? -16.109 10.484 7.43 1 93.06 209 GLU A CA 1
ATOM 1652 C C . GLU A 1 209 ? -17.547 10.977 7.539 1 93.06 209 GLU A C 1
ATOM 1654 O O . GLU A 1 209 ? -17.812 12.023 8.133 1 93.06 209 GLU A O 1
ATOM 1659 N N . GLN A 1 210 ? -18.438 10.258 6.973 1 92.5 210 GLN A N 1
ATOM 1660 C CA . GLN A 1 210 ? -19.859 10.602 7.055 1 92.5 210 GLN A CA 1
ATOM 1661 C C . GLN A 1 210 ? -20.344 10.594 8.5 1 92.5 210 GLN A C 1
ATOM 1663 O O . GLN A 1 210 ? -21.109 11.477 8.906 1 92.5 210 GLN A O 1
ATOM 1668 N N . ALA A 1 211 ? -19.922 9.656 9.227 1 95.62 211 ALA A N 1
ATOM 1669 C CA . ALA A 1 211 ? -20.297 9.57 10.633 1 95.62 211 ALA A CA 1
ATOM 1670 C C . ALA A 1 211 ? -19.734 10.75 11.422 1 95.62 211 ALA A C 1
ATOM 1672 O O . ALA A 1 211 ? -20.438 11.32 12.273 1 95.62 211 ALA A O 1
ATOM 1673 N N . LEU A 1 212 ? -18.516 11.117 11.164 1 95.06 212 LEU A N 1
ATOM 1674 C CA . LEU A 1 212 ? -17.891 12.242 11.852 1 95.06 212 LEU A CA 1
ATOM 1675 C C . LEU A 1 212 ? -18.641 13.539 11.578 1 95.06 212 LEU A C 1
ATOM 1677 O O . LEU A 1 212 ? -18.859 14.328 12.5 1 95.06 212 LEU A O 1
ATOM 1681 N N . VAL A 1 213 ? -19.016 13.664 10.367 1 91.5 213 VAL A N 1
ATOM 1682 C CA . VAL A 1 213 ? -19.781 14.844 9.984 1 91.5 213 VAL A CA 1
ATOM 1683 C C . VAL A 1 213 ? -21.141 14.844 10.703 1 91.5 213 VAL A C 1
ATOM 1685 O O . VAL A 1 213 ? -21.531 15.852 11.289 1 91.5 213 VAL A O 1
ATOM 1688 N N . ARG A 1 214 ? -21.797 13.758 10.672 1 93.38 214 ARG A N 1
ATOM 1689 C CA . ARG A 1 214 ? -23.109 13.609 11.289 1 93.38 214 ARG A CA 1
ATOM 1690 C C . ARG A 1 214 ? -23.062 13.914 12.781 1 93.38 214 ARG A C 1
ATOM 1692 O O . ARG A 1 214 ? -23.953 14.57 13.32 1 93.38 214 ARG A O 1
ATOM 1699 N N . GLU A 1 215 ? -21.969 13.516 13.383 1 95 215 GLU A N 1
ATOM 1700 C CA . GLU A 1 215 ? -21.828 13.672 14.828 1 95 215 GLU A CA 1
ATOM 1701 C C . GLU A 1 215 ? -21.109 14.969 15.18 1 95 215 GLU A C 1
ATOM 1703 O O . GLU A 1 215 ? -20.844 15.242 16.344 1 95 215 GLU A O 1
ATOM 1708 N N . ARG A 1 216 ? -20.703 15.742 14.148 1 94.5 216 ARG A N 1
ATOM 1709 C CA . ARG A 1 216 ? -20.047 17.031 14.305 1 94.5 216 ARG A CA 1
ATOM 1710 C C . ARG A 1 216 ? -18.75 16.875 15.109 1 94.5 216 ARG A C 1
ATOM 1712 O O . ARG A 1 216 ? -18.516 17.656 16.047 1 94.5 216 ARG A O 1
ATOM 1719 N N . ILE A 1 217 ? -18.078 15.867 14.75 1 95.19 217 ILE A N 1
ATOM 1720 C CA . ILE A 1 217 ? -16.797 15.625 15.398 1 95.19 217 ILE A CA 1
ATOM 1721 C C . ILE A 1 217 ? -15.656 16.016 14.453 1 95.19 217 ILE A C 1
ATOM 1723 O O . ILE A 1 217 ? -15.609 15.539 13.312 1 95.19 217 ILE A O 1
ATOM 1727 N N . GLU A 1 218 ? -14.82 16.844 14.93 1 94 218 GLU A N 1
ATOM 1728 C CA . GLU A 1 218 ? -13.57 17.172 14.25 1 94 218 GLU A CA 1
ATOM 1729 C C . GLU A 1 218 ? -12.375 16.516 14.945 1 94 218 GLU A C 1
ATOM 1731 O O . GLU A 1 218 ? -12.008 16.906 16.062 1 94 218 GLU A O 1
ATOM 1736 N N . ARG A 1 219 ? -11.742 15.633 14.281 1 94.81 219 ARG A N 1
ATOM 1737 C CA . ARG A 1 219 ? -10.594 14.93 14.852 1 94.81 219 ARG A CA 1
ATOM 1738 C C . ARG A 1 219 ? -9.328 15.773 14.766 1 94.81 219 ARG A C 1
ATOM 1740 O O . ARG A 1 219 ? -9.148 16.531 13.812 1 94.81 219 ARG A O 1
ATOM 1747 N N . GLN A 1 220 ? -8.547 15.578 15.727 1 96 220 GLN A N 1
ATOM 1748 C CA . GLN A 1 220 ? -7.188 16.094 15.633 1 96 220 GLN A CA 1
ATOM 1749 C C . GLN A 1 220 ? -6.27 15.109 14.914 1 96 220 GLN A C 1
ATOM 1751 O O . GLN A 1 220 ? -5.617 14.289 15.562 1 96 220 GLN A O 1
ATOM 1756 N N . VAL A 1 221 ? -6.16 15.258 13.625 1 96.88 221 VAL A N 1
ATOM 1757 C CA . VAL A 1 221 ? -5.348 14.328 12.844 1 96.88 221 VAL A CA 1
ATOM 1758 C C . VAL A 1 221 ? -3.883 14.758 12.891 1 96.88 221 VAL A C 1
ATOM 1760 O O . VAL A 1 221 ? -3.537 15.852 12.438 1 96.88 221 VAL A O 1
ATOM 1763 N N . VAL A 1 222 ? -3.074 13.938 13.406 1 97.81 222 VAL A N 1
ATOM 1764 C CA . VAL A 1 222 ? -1.65 14.211 13.578 1 97.81 222 VAL A CA 1
ATOM 1765 C C . VAL A 1 222 ? -0.865 13.562 12.438 1 97.81 222 VAL A C 1
ATOM 1767 O O . VAL A 1 222 ? 0.159 14.094 12 1 97.81 222 VAL A O 1
ATOM 1770 N N . LEU A 1 223 ? -1.375 12.422 11.977 1 98.5 223 LEU A N 1
ATOM 1771 C CA . LEU A 1 223 ? -0.722 11.625 10.945 1 98.5 223 LEU A CA 1
ATOM 1772 C C . LEU A 1 223 ? -1.75 11.016 10 1 98.5 223 LEU A C 1
ATOM 1774 O O . LEU A 1 223 ? -2.762 10.469 10.445 1 98.5 223 LEU A O 1
ATOM 1778 N N . GLU A 1 224 ? -1.528 11.188 8.727 1 98.06 224 GLU A N 1
ATOM 1779 C CA . GLU A 1 224 ? -2.318 10.516 7.703 1 98.06 224 GLU A CA 1
ATOM 1780 C C . GLU A 1 224 ? -1.498 9.445 6.984 1 98.06 224 GLU A C 1
ATOM 1782 O O . GLU A 1 224 ? -0.362 9.695 6.578 1 98.06 224 GLU A O 1
ATOM 1787 N N . LEU A 1 225 ? -2.062 8.273 6.93 1 98.19 225 LEU A N 1
ATOM 1788 C CA . LEU A 1 225 ? -1.429 7.156 6.242 1 98.19 225 LEU A CA 1
ATOM 1789 C C . LEU A 1 225 ? -2.27 6.699 5.055 1 98.19 225 LEU A C 1
ATOM 1791 O O . LEU A 1 225 ? -3.502 6.723 5.113 1 98.19 225 LEU A O 1
ATOM 1795 N N . PRO A 1 226 ? -1.559 6.188 4.023 1 96.5 226 PRO A N 1
ATOM 1796 C CA . PRO A 1 226 ? -2.318 5.707 2.867 1 96.5 226 PRO A CA 1
ATOM 1797 C C . PRO A 1 226 ? -3.002 4.367 3.125 1 96.5 226 PRO A C 1
ATOM 1799 O O . PRO A 1 226 ? -3.922 3.99 2.395 1 96.5 226 PRO A O 1
ATOM 1802 N N . GLY A 1 227 ? -2.523 3.615 4.035 1 97.38 227 GLY A N 1
ATOM 1803 C CA . GLY A 1 227 ? -3.057 2.316 4.414 1 97.38 227 GLY A CA 1
ATOM 1804 C C . GLY A 1 227 ? -2.59 1.856 5.781 1 97.38 227 GLY A C 1
ATOM 1805 O O . GLY A 1 227 ? -2.283 2.68 6.648 1 97.38 227 GLY A O 1
ATOM 1806 N N . PHE A 1 228 ? -2.566 0.53 5.984 1 97.69 228 PHE A N 1
ATOM 1807 C CA . PHE A 1 228 ? -2.365 0.016 7.332 1 97.69 228 PHE A CA 1
ATOM 1808 C C . PHE A 1 228 ? -0.911 -0.385 7.547 1 97.69 228 PHE A C 1
ATOM 1810 O O . PHE A 1 228 ? -0.543 -0.854 8.625 1 97.69 228 PHE A O 1
ATOM 1817 N N . LEU A 1 229 ? -0.097 -0.219 6.527 1 97.25 229 LEU A N 1
ATOM 1818 C CA . LEU A 1 229 ? 1.319 -0.544 6.664 1 97.25 229 LEU A CA 1
ATOM 1819 C C . LEU A 1 229 ? 1.951 0.244 7.805 1 97.25 229 LEU A C 1
ATOM 1821 O O . LEU A 1 229 ? 1.894 1.476 7.82 1 97.25 229 LEU A O 1
ATOM 1825 N N . GLY A 1 230 ? 2.535 -0.375 8.773 1 96.75 230 GLY A N 1
ATOM 1826 C CA . GLY A 1 230 ? 3.252 0.254 9.867 1 96.75 230 GLY A CA 1
ATOM 1827 C C . GLY A 1 230 ? 2.332 0.818 10.938 1 96.75 230 GLY A C 1
ATOM 1828 O O . GLY A 1 230 ? 2.799 1.369 11.938 1 96.75 230 GLY A O 1
ATOM 1829 N N . LEU A 1 231 ? 1.062 0.677 10.797 1 98.06 231 LEU A N 1
ATOM 1830 C CA . LEU A 1 231 ? 0.085 1.31 11.672 1 98.06 231 LEU A CA 1
ATOM 1831 C C . LEU A 1 231 ? 0.214 0.781 13.102 1 98.06 231 LEU A C 1
ATOM 1833 O O . LEU A 1 231 ? 0.215 1.558 14.055 1 98.06 231 LEU A O 1
ATOM 1837 N N . GLY A 1 232 ? 0.337 -0.54 13.219 1 97.19 232 GLY A N 1
ATOM 1838 C CA . GLY A 1 232 ? 0.452 -1.131 14.539 1 97.19 232 GLY A CA 1
ATOM 1839 C C . GLY A 1 232 ? 1.622 -0.586 15.336 1 97.19 232 GLY A C 1
ATOM 1840 O O . GLY A 1 232 ? 1.469 -0.224 16.5 1 97.19 232 GLY A O 1
ATOM 1841 N N . ALA A 1 233 ? 2.74 -0.511 14.711 1 95.56 233 ALA A N 1
ATOM 1842 C CA . ALA A 1 233 ? 3.949 -0.03 15.375 1 95.56 233 ALA A CA 1
ATOM 1843 C C . ALA A 1 233 ? 3.807 1.434 15.781 1 95.56 233 ALA A C 1
ATOM 1845 O O . ALA A 1 233 ? 4.242 1.828 16.859 1 95.56 233 ALA A O 1
ATOM 1846 N N . ILE A 1 234 ? 3.193 2.232 14.938 1 97.88 234 ILE A N 1
ATOM 1847 C CA . ILE A 1 234 ? 3.012 3.654 15.211 1 97.88 234 ILE A CA 1
ATOM 1848 C C . ILE A 1 234 ? 2.107 3.838 16.422 1 97.88 234 ILE A C 1
ATOM 1850 O O . ILE A 1 234 ? 2.441 4.582 17.344 1 97.88 234 ILE A O 1
ATOM 1854 N N . VAL A 1 235 ? 1.012 3.139 16.469 1 98.31 235 VAL A N 1
ATOM 1855 C CA . VAL A 1 235 ? 0.071 3.273 17.578 1 98.31 235 VAL A CA 1
ATOM 1856 C C . VAL A 1 235 ? 0.704 2.742 18.859 1 98.31 235 VAL A C 1
ATOM 1858 O O . VAL A 1 235 ? 0.48 3.289 19.938 1 98.31 235 VAL A O 1
ATOM 1861 N N . GLN A 1 236 ? 1.481 1.713 18.734 1 97.19 236 GLN A N 1
ATOM 1862 C CA . GLN A 1 236 ? 2.131 1.088 19.891 1 97.19 236 GLN A CA 1
ATOM 1863 C C . GLN A 1 236 ? 3.113 2.047 20.562 1 97.19 236 GLN A C 1
ATOM 1865 O O . GLN A 1 236 ? 3.303 2.002 21.781 1 97.19 236 GLN A O 1
ATOM 1870 N N . THR A 1 237 ? 3.678 2.943 19.812 1 95.62 237 THR A N 1
ATOM 1871 C CA . THR A 1 237 ? 4.789 3.73 20.328 1 95.62 237 THR A CA 1
ATOM 1872 C C . THR A 1 237 ? 4.383 5.191 20.5 1 95.62 237 THR A C 1
ATOM 1874 O O . THR A 1 237 ? 5.234 6.055 20.734 1 95.62 237 THR A O 1
ATOM 1877 N N . THR A 1 238 ? 3.152 5.492 20.25 1 97.44 238 THR A N 1
ATOM 1878 C CA . THR A 1 238 ? 2.662 6.855 20.391 1 97.44 238 THR A CA 1
ATOM 1879 C C . THR A 1 238 ? 1.405 6.887 21.266 1 97.44 238 THR A C 1
ATOM 1881 O O . THR A 1 238 ? 0.925 5.84 21.703 1 97.44 238 THR A O 1
ATOM 1884 N N . ASP A 1 239 ? 0.909 8.07 21.516 1 97.56 239 ASP A N 1
ATOM 1885 C CA . ASP A 1 239 ? -0.356 8.242 22.219 1 97.56 239 ASP A CA 1
ATOM 1886 C C . ASP A 1 239 ? -1.499 8.516 21.25 1 97.56 239 ASP A C 1
ATOM 1888 O O . ASP A 1 239 ? -2.531 9.07 21.641 1 97.56 239 ASP A O 1
ATOM 1892 N N . LEU A 1 240 ? -1.239 8.211 19.969 1 98.38 240 LEU A N 1
ATOM 1893 C CA . LEU A 1 240 ? -2.26 8.438 18.953 1 98.38 240 LEU A CA 1
ATOM 1894 C C . LEU A 1 240 ? -3.254 7.277 18.922 1 98.38 240 LEU A C 1
ATOM 1896 O O . LEU A 1 240 ? -2.895 6.137 19.219 1 98.38 240 LEU A O 1
ATOM 1900 N N . ILE A 1 241 ? -4.48 7.57 18.547 1 98.56 241 ILE A N 1
ATOM 1901 C CA . ILE A 1 241 ? -5.496 6.539 18.359 1 98.56 241 ILE A CA 1
ATOM 1902 C C . ILE A 1 241 ? -5.895 6.473 16.891 1 98.56 241 ILE A C 1
ATOM 1904 O O . ILE A 1 241 ? -5.602 7.387 16.109 1 98.56 241 ILE A O 1
ATOM 1908 N N . THR A 1 242 ? -6.496 5.414 16.484 1 98.62 242 THR A N 1
ATOM 1909 C CA . THR A 1 242 ? -6.969 5.242 15.109 1 98.62 242 THR A CA 1
ATOM 1910 C C . THR A 1 242 ? -8.281 4.465 15.078 1 98.62 242 THR A C 1
ATOM 1912 O O . THR A 1 242 ? -8.578 3.707 16 1 98.62 242 THR A O 1
ATOM 1915 N N . THR A 1 243 ? -9.102 4.742 14.125 1 98.5 243 THR A N 1
ATOM 1916 C CA . THR A 1 243 ? -10.375 4.066 13.898 1 98.5 243 THR A CA 1
ATOM 1917 C C . THR A 1 243 ? -10.32 3.205 12.641 1 98.5 243 THR A C 1
ATOM 1919 O O . THR A 1 243 ? -9.914 3.68 11.578 1 98.5 243 THR A O 1
ATOM 1922 N N . LEU A 1 244 ? -10.672 1.988 12.781 1 98.25 244 LEU A N 1
ATOM 1923 C CA . LEU A 1 244 ? -10.602 1.058 11.664 1 98.25 244 LEU A CA 1
ATOM 1924 C C . LEU A 1 244 ? -11.578 -0.096 11.852 1 98.25 244 LEU A C 1
ATOM 1926 O O . LEU A 1 244 ? -12.156 -0.253 12.93 1 98.25 244 LEU A O 1
ATOM 1930 N N . PRO A 1 245 ? -11.859 -0.896 10.805 1 98.25 245 PRO A N 1
ATOM 1931 C CA . PRO A 1 245 ? -12.766 -2.037 10.93 1 98.25 245 PRO A CA 1
ATOM 1932 C C . PRO A 1 245 ? -12.297 -3.051 11.977 1 98.25 245 PRO A C 1
ATOM 1934 O O . PRO A 1 245 ? -11.094 -3.246 12.156 1 98.25 245 PRO A O 1
ATOM 1937 N N . ARG A 1 246 ? -13.18 -3.738 12.562 1 98.06 246 ARG A N 1
ATOM 1938 C CA . ARG A 1 246 ? -12.953 -4.574 13.734 1 98.06 246 ARG A CA 1
ATOM 1939 C C . ARG A 1 246 ? -11.953 -5.684 13.438 1 98.06 246 ARG A C 1
ATOM 1941 O O . ARG A 1 246 ? -11 -5.887 14.188 1 98.06 246 ARG A O 1
ATOM 1948 N N . HIS A 1 247 ? -12.117 -6.406 12.328 1 97.69 247 HIS A N 1
ATOM 1949 C CA . HIS A 1 247 ? -11.289 -7.582 12.086 1 97.69 247 HIS A CA 1
ATOM 1950 C C . HIS A 1 247 ? -9.812 -7.207 11.992 1 97.69 247 HIS A C 1
ATOM 1952 O O . HIS A 1 247 ? -8.969 -7.832 12.641 1 97.69 247 HIS A O 1
ATOM 1958 N N . ILE A 1 248 ? -9.508 -6.188 11.195 1 98 248 ILE A N 1
ATOM 1959 C CA . ILE A 1 248 ? -8.125 -5.746 11.078 1 98 248 ILE A CA 1
ATOM 1960 C C . ILE A 1 248 ? -7.68 -5.102 12.391 1 98 248 ILE A C 1
ATOM 1962 O O . ILE A 1 248 ? -6.52 -5.238 12.789 1 98 248 ILE A O 1
ATOM 1966 N N . GLY A 1 249 ? -8.562 -4.387 13.047 1 98.44 249 GLY A N 1
ATOM 1967 C CA . GLY A 1 249 ? -8.242 -3.818 14.344 1 98.44 249 GLY A CA 1
ATOM 1968 C C . GLY A 1 249 ? -7.805 -4.855 15.359 1 98.44 249 GLY A C 1
ATOM 1969 O O . GLY A 1 249 ? -6.781 -4.691 16.016 1 98.44 249 GLY A O 1
ATOM 1970 N N . GLU A 1 250 ? -8.562 -5.891 15.477 1 98.31 250 GLU A N 1
ATOM 1971 C CA . GLU A 1 250 ? -8.25 -6.961 16.422 1 98.31 250 GLU A CA 1
ATOM 1972 C C . GLU A 1 250 ? -6.961 -7.676 16.031 1 98.31 250 GLU A C 1
ATOM 1974 O O . GLU A 1 250 ? -6.164 -8.039 16.906 1 98.31 250 GLU A O 1
ATOM 1979 N N . THR A 1 251 ? -6.785 -7.848 14.766 1 97.38 251 THR A N 1
ATOM 1980 C CA . THR A 1 251 ? -5.57 -8.5 14.281 1 97.38 251 THR A CA 1
ATOM 1981 C C . THR A 1 251 ? -4.34 -7.668 14.633 1 97.38 251 THR A C 1
ATOM 1983 O O . THR A 1 251 ? -3.354 -8.195 15.148 1 97.38 251 THR A O 1
ATOM 1986 N N . LEU A 1 252 ? -4.395 -6.395 14.352 1 97.44 252 LEU A N 1
ATOM 1987 C CA . LEU A 1 252 ? -3.277 -5.512 14.664 1 97.44 252 LEU A CA 1
ATOM 1988 C C . LEU A 1 252 ? -3.061 -5.414 16.172 1 97.44 252 LEU A C 1
ATOM 1990 O O . LEU A 1 252 ? -1.922 -5.328 16.625 1 97.44 252 LEU A O 1
ATOM 1994 N N . ALA A 1 253 ? -4.145 -5.387 16.922 1 98.12 253 ALA A N 1
ATOM 1995 C CA . ALA A 1 253 ? -4.043 -5.305 18.375 1 98.12 253 ALA A CA 1
ATOM 1996 C C . ALA A 1 253 ? -3.279 -6.496 18.938 1 98.12 253 ALA A C 1
ATOM 1998 O O . ALA A 1 253 ? -2.438 -6.34 19.828 1 98.12 253 ALA A O 1
ATOM 1999 N N . GLN A 1 254 ? -3.58 -7.66 18.438 1 96 254 GLN A N 1
ATOM 2000 C CA . GLN A 1 254 ? -2.898 -8.875 18.891 1 96 254 GLN A CA 1
ATOM 2001 C C . GLN A 1 254 ? -1.423 -8.852 18.5 1 96 254 GLN A C 1
ATOM 2003 O O . GLN A 1 254 ? -0.555 -9.188 19.297 1 96 254 GLN A O 1
ATOM 2008 N N . ALA A 1 255 ? -1.162 -8.406 17.328 1 93.81 255 ALA A N 1
ATOM 2009 C CA . ALA A 1 255 ? 0.194 -8.438 16.781 1 93.81 255 ALA A CA 1
ATOM 2010 C C . ALA A 1 255 ? 1.081 -7.398 17.469 1 93.81 255 ALA A C 1
ATOM 2012 O O . ALA A 1 255 ? 2.291 -7.598 17.609 1 93.81 255 ALA A O 1
ATOM 2013 N N . SER A 1 256 ? 0.546 -6.293 17.875 1 95.5 256 SER A N 1
ATOM 2014 C CA . SER A 1 256 ? 1.353 -5.188 18.391 1 95.5 256 SER A CA 1
ATOM 2015 C C . SER A 1 256 ? 1.02 -4.879 19.844 1 95.5 256 SER A C 1
ATOM 2017 O O . SER A 1 256 ? 1.404 -3.83 20.359 1 95.5 256 SER A O 1
ATOM 2019 N N . ASP A 1 257 ? 0.209 -5.707 20.484 1 95.94 257 ASP A N 1
ATOM 2020 C CA . ASP A 1 257 ? -0.159 -5.547 21.891 1 95.94 257 ASP A CA 1
ATOM 2021 C C . ASP A 1 257 ? -0.82 -4.191 22.141 1 95.94 257 ASP A C 1
ATOM 2023 O O . ASP A 1 257 ? -0.365 -3.416 22.984 1 95.94 257 ASP A O 1
ATOM 2027 N N . LEU A 1 258 ? -1.898 -3.953 21.422 1 98.06 258 LEU A N 1
ATOM 2028 C CA . LEU A 1 258 ? -2.668 -2.719 21.531 1 98.06 258 LEU A CA 1
ATOM 2029 C C . LEU A 1 258 ? -4 -2.967 22.234 1 98.06 258 LEU A C 1
ATOM 2031 O O . LEU A 1 258 ? -4.449 -4.113 22.328 1 98.06 258 LEU A O 1
ATOM 2035 N N . SER A 1 259 ? -4.609 -1.939 22.766 1 98.19 259 SER A N 1
ATOM 2036 C CA . SER A 1 259 ? -5.961 -2.021 23.312 1 98.19 259 SER A CA 1
ATOM 2037 C C . SER A 1 259 ? -7.008 -1.724 22.25 1 98.19 259 SER A C 1
ATOM 2039 O O . SER A 1 259 ? -6.824 -0.829 21.422 1 98.19 259 SER A O 1
ATOM 2041 N N . VAL A 1 260 ? -8.062 -2.5 22.281 1 98.38 260 VAL A N 1
ATOM 2042 C CA . VAL A 1 260 ? -9.188 -2.318 21.391 1 98.38 260 VAL A CA 1
ATOM 2043 C C . VAL A 1 260 ? -10.359 -1.691 22.141 1 98.38 260 VAL A C 1
ATOM 2045 O O . VAL A 1 260 ? -10.742 -2.17 23.203 1 98.38 260 VAL A O 1
ATOM 2048 N N . HIS A 1 261 ? -10.906 -0.657 21.625 1 98.44 261 HIS A N 1
ATOM 2049 C CA . HIS A 1 261 ? -12.055 0.017 22.219 1 98.44 261 HIS A CA 1
ATOM 2050 C C . HIS A 1 261 ? -13.211 0.119 21.234 1 98.44 261 HIS A C 1
ATOM 2052 O O . HIS A 1 261 ? -12.992 0.331 20.031 1 98.44 261 HIS A O 1
ATOM 2058 N N . PRO A 1 262 ? -14.398 -0.012 21.75 1 97.69 262 PRO A N 1
ATOM 2059 C CA . PRO A 1 262 ? -15.516 0.318 20.859 1 97.69 262 PRO A CA 1
ATOM 2060 C C . PRO A 1 262 ? -15.453 1.756 20.344 1 97.69 262 PRO A C 1
ATOM 2062 O O . PRO A 1 262 ? -15.062 2.662 21.078 1 97.69 262 PRO A O 1
ATOM 2065 N N . CYS A 1 263 ? -15.734 1.894 19.031 1 97.56 263 CYS A N 1
ATOM 2066 C CA . CYS A 1 263 ? -15.844 3.252 18.516 1 97.56 263 CYS A CA 1
ATOM 2067 C C . CYS A 1 263 ? -16.938 4.031 19.234 1 97.56 263 CYS A C 1
ATOM 2069 O O . CYS A 1 263 ? -18.078 3.586 19.297 1 97.56 263 CYS A O 1
ATOM 2071 N N . PRO A 1 264 ? -16.672 5.176 19.766 1 97.25 264 PRO A N 1
ATOM 2072 C CA . PRO A 1 264 ? -17.641 5.883 20.609 1 97.25 264 PRO A CA 1
ATOM 2073 C C . PRO A 1 264 ? -18.688 6.645 19.797 1 97.25 264 PRO A C 1
ATOM 2075 O O . PRO A 1 264 ? -19.609 7.219 20.359 1 97.25 264 PRO A O 1
ATOM 2078 N N . ILE A 1 265 ? -18.547 6.664 18.531 1 96.62 265 ILE A N 1
ATOM 2079 C CA . ILE A 1 265 ? -19.547 7.27 17.656 1 96.62 265 ILE A CA 1
ATOM 2080 C C . ILE A 1 265 ? -20.141 6.203 16.75 1 96.62 265 ILE A C 1
ATOM 2082 O O . ILE A 1 265 ? -19.453 5.277 16.312 1 96.62 265 ILE A O 1
ATOM 2086 N N . PRO A 1 266 ? -21.375 6.414 16.484 1 96.81 266 PRO A N 1
ATOM 2087 C CA . PRO A 1 266 ? -21.984 5.426 15.586 1 96.81 266 PRO A CA 1
ATOM 2088 C C . PRO A 1 266 ? -21.484 5.543 14.148 1 96.81 266 PRO A C 1
ATOM 2090 O O . PRO A 1 266 ? -21.609 6.602 13.531 1 96.81 266 PRO A O 1
ATOM 2093 N N . VAL A 1 267 ? -20.938 4.512 13.617 1 97.62 267 VAL A N 1
ATOM 2094 C CA . VAL A 1 267 ? -20.516 4.43 12.227 1 97.62 267 VAL A CA 1
ATOM 2095 C C . VAL A 1 267 ? -21.219 3.262 11.539 1 97.62 267 VAL A C 1
ATOM 2097 O O . VAL A 1 267 ? -21.344 2.18 12.109 1 97.62 267 VAL A O 1
ATOM 2100 N N . ALA A 1 268 ? -21.734 3.496 10.383 1 96.94 268 ALA A N 1
ATOM 2101 C CA . ALA A 1 268 ? -22.406 2.439 9.633 1 96.94 268 ALA A CA 1
ATOM 2102 C C . ALA A 1 268 ? -21.469 1.255 9.391 1 96.94 268 ALA A C 1
ATOM 2104 O O . ALA A 1 268 ? -20.312 1.438 9.031 1 96.94 268 ALA A O 1
ATOM 2105 N N . GLY A 1 269 ? -21.969 0.088 9.625 1 97.31 269 GLY A N 1
ATOM 2106 C CA . GLY A 1 269 ? -21.234 -1.116 9.258 1 97.31 269 GLY A CA 1
ATOM 2107 C C . GLY A 1 269 ? -21.266 -1.401 7.766 1 97.31 269 GLY A C 1
ATOM 2108 O O . GLY A 1 269 ? -21.891 -0.665 7 1 97.31 269 GLY A O 1
ATOM 2109 N N . PHE A 1 270 ? -20.531 -2.457 7.414 1 96.69 270 PHE A N 1
ATOM 2110 C CA . PHE A 1 270 ? -20.5 -2.844 6.008 1 96.69 270 PHE A CA 1
ATOM 2111 C C . PHE A 1 270 ? -20.203 -4.328 5.859 1 96.69 270 PHE A C 1
ATOM 2113 O O . PHE A 1 270 ? -19.781 -4.98 6.816 1 96.69 270 PHE A O 1
ATOM 2120 N N . ALA A 1 271 ? -20.406 -4.828 4.699 1 96.19 271 ALA A N 1
ATOM 2121 C CA . ALA A 1 271 ? -20.141 -6.23 4.398 1 96.19 271 ALA A CA 1
ATOM 2122 C C . ALA A 1 271 ? -18.875 -6.379 3.547 1 96.19 271 ALA A C 1
ATOM 2124 O O . ALA A 1 271 ? -18.703 -5.668 2.555 1 96.19 271 ALA A O 1
ATOM 2125 N N . VAL A 1 272 ? -18.031 -7.246 4.027 1 97.44 272 VAL A N 1
ATOM 2126 C CA . VAL A 1 272 ? -16.922 -7.676 3.191 1 97.44 272 VAL A CA 1
ATOM 2127 C C . VAL A 1 272 ? -17.391 -8.758 2.217 1 97.44 272 VAL A C 1
ATOM 2129 O O . VAL A 1 272 ? -18.078 -9.703 2.613 1 97.44 272 VAL A O 1
ATOM 2132 N N . ARG A 1 273 ? -17.016 -8.555 0.954 1 97.19 273 ARG A N 1
ATOM 2133 C CA . ARG A 1 273 ? -17.484 -9.445 -0.093 1 97.19 273 ARG A CA 1
ATOM 2134 C C . ARG A 1 273 ? -16.344 -9.898 -0.996 1 97.19 273 ARG A C 1
ATOM 2136 O O . ARG A 1 273 ? -15.266 -9.297 -0.985 1 97.19 273 ARG A O 1
ATOM 2143 N N . GLN A 1 274 ? -16.562 -10.992 -1.637 1 98.06 274 GLN A N 1
ATOM 2144 C CA . GLN A 1 274 ? -15.75 -11.328 -2.803 1 98.06 274 GLN A CA 1
ATOM 2145 C C . GLN A 1 274 ? -16.5 -11.016 -4.098 1 98.06 274 GLN A C 1
ATOM 2147 O O . GLN A 1 274 ? -17.719 -11.148 -4.16 1 98.06 274 GLN A O 1
ATOM 2152 N N . HIS A 1 275 ? -15.734 -10.562 -5.125 1 97.88 275 HIS A N 1
ATOM 2153 C CA . HIS A 1 275 ? -16.266 -10.086 -6.398 1 97.88 275 HIS A CA 1
ATOM 2154 C C . HIS A 1 275 ? -15.562 -10.75 -7.574 1 97.88 275 HIS A C 1
ATOM 2156 O O . HIS A 1 275 ? -14.344 -10.938 -7.547 1 97.88 275 HIS A O 1
ATOM 2162 N N . TRP A 1 276 ? -16.297 -11.109 -8.539 1 96.31 276 TRP A N 1
ATOM 2163 C CA . TRP A 1 276 ? -15.719 -11.625 -9.781 1 96.31 276 TRP A CA 1
ATOM 2164 C C . TRP A 1 276 ? -16.578 -11.25 -10.977 1 96.31 276 TRP A C 1
ATOM 2166 O O . TRP A 1 276 ? -17.766 -10.922 -10.828 1 96.31 276 TRP A O 1
ATOM 2176 N N . HIS A 1 277 ? -15.992 -11.211 -12.125 1 91.5 277 HIS A N 1
ATOM 2177 C CA . HIS A 1 277 ? -16.719 -10.82 -13.328 1 91.5 277 HIS A CA 1
ATOM 2178 C C . HIS A 1 277 ? -17.594 -11.969 -13.844 1 91.5 277 HIS A C 1
ATOM 2180 O O . HIS A 1 277 ? -17.172 -13.125 -13.805 1 91.5 277 HIS A O 1
ATOM 2186 N N . ALA A 1 278 ? -18.719 -11.68 -14.461 1 87.06 278 ALA A N 1
ATOM 2187 C CA . ALA A 1 278 ? -19.688 -12.633 -14.969 1 87.06 278 ALA A CA 1
ATOM 2188 C C . ALA A 1 278 ? -19.062 -13.555 -16.016 1 87.06 278 ALA A C 1
ATOM 2190 O O . ALA A 1 278 ? -19.438 -14.727 -16.109 1 87.06 278 ALA A O 1
ATOM 2191 N N . ARG A 1 279 ? -18.203 -13.047 -16.734 1 82.12 279 ARG A N 1
ATOM 2192 C CA . ARG A 1 279 ? -17.516 -13.797 -17.781 1 82.12 279 ARG A CA 1
ATOM 2193 C C . ARG A 1 279 ? -16.891 -15.062 -17.219 1 82.12 279 ARG A C 1
ATOM 2195 O O . ARG A 1 279 ? -16.781 -16.078 -17.922 1 82.12 279 ARG A O 1
ATOM 2202 N N . TYR A 1 280 ? -16.547 -15.039 -15.93 1 86.62 280 TYR A N 1
ATOM 2203 C CA . TYR A 1 280 ? -15.797 -16.156 -15.367 1 86.62 280 TYR A CA 1
ATOM 2204 C C . TYR A 1 280 ? -16.625 -16.891 -14.328 1 86.62 280 TYR A C 1
ATOM 2206 O O . TYR A 1 280 ? -16.078 -17.688 -13.539 1 86.62 280 TYR A O 1
ATOM 2214 N N . HIS A 1 281 ? -17.828 -16.625 -14.32 1 87.56 281 HIS A N 1
ATOM 2215 C CA . HIS A 1 281 ? -18.734 -17.219 -13.336 1 87.56 281 HIS A CA 1
ATOM 2216 C C . HIS A 1 281 ? -18.719 -18.75 -13.422 1 87.56 281 HIS A C 1
ATOM 2218 O O . HIS A 1 281 ? -18.828 -19.422 -12.406 1 87.56 281 HIS A O 1
ATOM 2224 N N . GLN A 1 282 ? -18.484 -19.266 -14.648 1 82.69 282 GLN A N 1
ATOM 2225 C CA . GLN A 1 282 ? -18.562 -20.719 -14.82 1 82.69 282 GLN A CA 1
ATOM 2226 C C . GLN A 1 282 ? -17.188 -21.312 -15.031 1 82.69 282 GLN A C 1
ATOM 2228 O O . GLN A 1 282 ? -17.047 -22.531 -15.227 1 82.69 282 GLN A O 1
ATOM 2233 N N . GLU A 1 283 ? -16.188 -20.5 -15.07 1 82.94 283 GLU A N 1
ATOM 2234 C CA . GLU A 1 283 ? -14.828 -21 -15.25 1 82.94 283 GLU A CA 1
ATOM 2235 C C . GLU A 1 283 ? -14.375 -21.797 -14.031 1 82.94 283 GLU A C 1
ATOM 2237 O O . GLU A 1 283 ? -14.438 -21.312 -12.906 1 82.94 283 GLU A O 1
ATOM 2242 N N . ALA A 1 284 ? -13.93 -22.984 -14.219 1 87.25 284 ALA A N 1
ATOM 2243 C CA . ALA A 1 284 ? -13.727 -23.984 -13.172 1 87.25 284 ALA A CA 1
ATOM 2244 C C . ALA A 1 284 ? -12.695 -23.5 -12.148 1 87.25 284 ALA A C 1
ATOM 2246 O O . ALA A 1 284 ? -12.875 -23.688 -10.938 1 87.25 284 ALA A O 1
ATOM 2247 N N . GLY A 1 285 ? -11.617 -22.906 -12.555 1 92.5 285 GLY A N 1
ATOM 2248 C CA . GLY A 1 285 ? -10.602 -22.422 -11.633 1 92.5 285 GLY A CA 1
ATOM 2249 C C . GLY A 1 285 ? -11.109 -21.297 -10.742 1 92.5 285 GLY A C 1
ATOM 2250 O O . GLY A 1 285 ? -10.852 -21.297 -9.531 1 92.5 285 GLY A O 1
ATOM 2251 N N . ASN A 1 286 ? -11.773 -20.391 -11.383 1 93.75 286 ASN A N 1
ATOM 2252 C CA . ASN A 1 286 ? -12.367 -19.297 -10.617 1 93.75 286 ASN A CA 1
ATOM 2253 C C . ASN A 1 286 ? -13.406 -19.812 -9.625 1 93.75 286 ASN A C 1
ATOM 2255 O O . ASN A 1 286 ? -13.43 -19.375 -8.469 1 93.75 286 ASN A O 1
ATOM 2259 N N . ARG A 1 287 ? -14.211 -20.734 -10.07 1 92.81 287 ARG A N 1
ATOM 2260 C CA . ARG A 1 287 ? -15.203 -21.344 -9.188 1 92.81 287 ARG A CA 1
ATOM 2261 C C . ARG A 1 287 ? -14.531 -22.016 -7.988 1 92.81 287 ARG A C 1
ATOM 2263 O O . ARG A 1 287 ? -15.008 -21.891 -6.859 1 92.81 287 ARG A O 1
ATOM 2270 N N . TRP A 1 288 ? -13.508 -22.688 -8.281 1 95.56 288 TRP A N 1
ATOM 2271 C CA . TRP A 1 288 ? -12.781 -23.328 -7.188 1 95.56 288 TRP A CA 1
ATOM 2272 C C . TRP A 1 288 ? -12.281 -22.297 -6.188 1 95.56 288 TRP A C 1
ATOM 2274 O O . TRP A 1 288 ? -12.492 -22.438 -4.98 1 95.56 288 TRP A O 1
ATOM 2284 N N . LEU A 1 289 ? -11.641 -21.234 -6.676 1 97.19 289 LEU A N 1
ATOM 2285 C CA . LEU A 1 289 ? -11.07 -20.203 -5.816 1 97.19 289 LEU A CA 1
ATOM 2286 C C . LEU A 1 289 ? -12.156 -19.547 -4.973 1 97.19 289 LEU A C 1
ATOM 2288 O O . LEU A 1 289 ? -12 -19.391 -3.76 1 97.19 289 LEU A O 1
ATOM 2292 N N . ARG A 1 290 ? -13.211 -19.141 -5.566 1 96.44 290 ARG A N 1
ATOM 2293 C CA . ARG A 1 290 ? -14.258 -18.453 -4.82 1 96.44 290 ARG A CA 1
ATOM 2294 C C . ARG A 1 290 ? -14.906 -19.391 -3.805 1 96.44 290 ARG A C 1
ATOM 2296 O O . ARG A 1 290 ? -15.328 -18.953 -2.732 1 96.44 290 ARG A O 1
ATOM 2303 N N . SER A 1 291 ? -15.031 -20.672 -4.164 1 96.56 291 SER A N 1
ATOM 2304 C CA . SER A 1 291 ? -15.562 -21.625 -3.203 1 96.56 291 SER A CA 1
ATOM 2305 C C . SER A 1 291 ? -14.648 -21.766 -1.992 1 96.56 291 SER A C 1
ATOM 2307 O O . SER A 1 291 ? -15.117 -21.906 -0.862 1 96.56 291 SER A O 1
ATOM 2309 N N . VAL A 1 292 ? -13.367 -21.781 -2.209 1 97.62 292 VAL A N 1
ATOM 2310 C CA . VAL A 1 292 ? -12.391 -21.828 -1.125 1 97.62 292 VAL A CA 1
ATOM 2311 C C . VAL A 1 292 ? -12.547 -20.609 -0.233 1 97.62 292 VAL A C 1
ATOM 2313 O O . VAL A 1 292 ? -12.594 -20.719 0.994 1 97.62 292 VAL A O 1
ATOM 2316 N N . VAL A 1 293 ? -12.648 -19.438 -0.841 1 98.38 293 VAL A N 1
ATOM 2317 C CA . VAL A 1 293 ? -12.781 -18.188 -0.1 1 98.38 293 VAL A CA 1
ATOM 2318 C C . VAL A 1 293 ? -14.062 -18.219 0.726 1 98.38 293 VAL A C 1
ATOM 2320 O O . VAL A 1 293 ? -14.055 -17.859 1.906 1 98.38 293 VAL A O 1
ATOM 2323 N N . ALA A 1 294 ? -15.133 -18.656 0.104 1 97.62 294 ALA A N 1
ATOM 2324 C CA . ALA A 1 294 ? -16.406 -18.734 0.803 1 97.62 294 ALA A CA 1
ATOM 2325 C C . ALA A 1 294 ? -16.344 -19.703 1.971 1 97.62 294 ALA A C 1
ATOM 2327 O O . ALA A 1 294 ? -16.875 -19.438 3.049 1 97.62 294 ALA A O 1
ATOM 2328 N N . ARG A 1 295 ? -15.719 -20.828 1.76 1 96.19 295 ARG A N 1
ATOM 2329 C CA . ARG A 1 295 ? -15.594 -21.844 2.787 1 96.19 295 ARG A CA 1
ATOM 2330 C C . ARG A 1 295 ? -14.773 -21.344 3.971 1 96.19 295 ARG A C 1
ATOM 2332 O O . ARG A 1 295 ? -15.148 -21.547 5.125 1 96.19 295 ARG A O 1
ATOM 2339 N N . LEU A 1 296 ? -13.703 -20.656 3.732 1 97.56 296 LEU A N 1
ATOM 2340 C CA . LEU A 1 296 ? -12.773 -20.219 4.77 1 97.56 296 LEU A CA 1
ATOM 2341 C C . LEU A 1 296 ? -13.32 -19.031 5.539 1 97.56 296 LEU A C 1
ATOM 2343 O O . LEU A 1 296 ? -13.102 -18.906 6.746 1 97.56 296 LEU A O 1
ATOM 2347 N N . PHE A 1 297 ? -14.031 -18.156 4.82 1 97.31 297 PHE A N 1
ATOM 2348 C CA . PHE A 1 297 ? -14.258 -16.859 5.441 1 97.31 297 PHE A CA 1
ATOM 2349 C C . PHE A 1 297 ? -15.742 -16.516 5.457 1 97.31 297 PHE A C 1
ATOM 2351 O O . PHE A 1 297 ? -16.156 -15.562 6.129 1 97.31 297 PHE A O 1
ATOM 2358 N N . GLY A 1 298 ? -16.484 -17.234 4.684 1 93.88 298 GLY A N 1
ATOM 2359 C CA . GLY A 1 298 ? -17.891 -16.891 4.527 1 93.88 298 GLY A CA 1
ATOM 2360 C C . GLY A 1 298 ? -18.766 -17.359 5.684 1 93.88 298 GLY A C 1
ATOM 2361 O O . GLY A 1 298 ? -18.422 -18.344 6.352 1 93.88 298 GLY A O 1
ATOM 2362 N N . MET A 1 299 ? -19.719 -16.5 5.961 1 83 299 MET A N 1
ATOM 2363 C CA . MET A 1 299 ? -20.766 -16.953 6.867 1 83 299 MET A CA 1
ATOM 2364 C C . MET A 1 299 ? -21.656 -18 6.199 1 83 299 MET A C 1
ATOM 2366 O O . MET A 1 299 ? -21.812 -18 4.98 1 83 299 MET A O 1
ATOM 2370 N N . SER A 1 300 ? -22.016 -18.891 6.918 1 70.56 300 SER A N 1
ATOM 2371 C CA . SER A 1 300 ? -22.859 -19.953 6.387 1 70.56 300 SER A CA 1
ATOM 2372 C C . SER A 1 300 ? -24.078 -19.375 5.648 1 70.56 300 SER A C 1
ATOM 2374 O O . SER A 1 300 ? -24.734 -18.469 6.156 1 70.56 300 SER A O 1
ATOM 2376 N N . GLY A 1 301 ? -24.266 -19.781 4.387 1 65.5 301 GLY A N 1
ATOM 2377 C CA . GLY A 1 301 ? -25.484 -19.516 3.631 1 65.5 301 GLY A CA 1
ATOM 2378 C C . GLY A 1 301 ? -25.453 -18.188 2.895 1 65.5 301 GLY A C 1
ATOM 2379 O O . GLY A 1 301 ? -26.516 -17.656 2.533 1 65.5 301 GLY A O 1
ATOM 2380 N N . ALA A 1 302 ? -24.312 -17.562 2.752 1 69.81 302 ALA A N 1
ATOM 2381 C CA . ALA A 1 302 ? -24.328 -16.281 2.047 1 69.81 302 ALA A CA 1
ATOM 2382 C C . ALA A 1 302 ? -24.578 -16.484 0.556 1 69.81 302 ALA A C 1
ATOM 2384 O O . ALA A 1 302 ? -23.953 -17.328 -0.083 1 69.81 302 ALA A O 1
ATOM 2385 N N . ASP A 1 303 ? -25.594 -15.703 -0.029 1 75.19 303 ASP A N 1
ATOM 2386 C CA . ASP A 1 303 ? -26.016 -15.859 -1.417 1 75.19 303 ASP A CA 1
ATOM 2387 C C . ASP A 1 303 ? -25.141 -15.023 -2.352 1 75.19 303 ASP A C 1
ATOM 2389 O O . ASP A 1 303 ? -24.625 -13.977 -1.957 1 75.19 303 ASP A O 1
ATOM 2393 N N . VAL A 1 304 ? -24.906 -15.633 -3.512 1 79.12 304 VAL A N 1
ATOM 2394 C CA . VAL A 1 304 ? -24.219 -14.93 -4.59 1 79.12 304 VAL A CA 1
ATOM 2395 C C . VAL A 1 304 ? -25.188 -13.953 -5.262 1 79.12 304 VAL A C 1
ATOM 2397 O O . VAL A 1 304 ? -26.312 -14.305 -5.582 1 79.12 304 VAL A O 1
ATOM 2400 N N . THR A 1 305 ? -24.859 -12.688 -5.297 1 72.56 305 THR A N 1
ATOM 2401 C CA . THR A 1 305 ? -25.672 -11.695 -6 1 72.56 305 THR A CA 1
ATOM 2402 C C . THR A 1 305 ? -24.906 -11.117 -7.188 1 72.56 305 THR A C 1
ATOM 2404 O O . THR A 1 305 ? -23.688 -10.945 -7.117 1 72.56 305 THR A O 1
ATOM 2407 N N . GLY A 1 306 ? -25.391 -10.953 -8.5 1 64.44 306 GLY A N 1
ATOM 2408 C CA . GLY A 1 306 ? -24.812 -10.352 -9.688 1 64.44 306 GLY A CA 1
ATOM 2409 C C . GLY A 1 306 ? -25.844 -9.82 -10.648 1 64.44 306 GLY A C 1
ATOM 2410 O O . GLY A 1 306 ? -27.031 -10.156 -10.555 1 64.44 306 GLY A O 1
ATOM 2411 N N . MET B 1 1 ? -9.578 47.375 -16.109 1 22.27 1 MET B N 1
ATOM 2412 C CA . MET B 1 1 ? -10.359 46.375 -15.359 1 22.27 1 MET B CA 1
ATOM 2413 C C . MET B 1 1 ? -9.859 44.969 -15.625 1 22.27 1 MET B C 1
ATOM 2415 O O . MET B 1 1 ? -9.82 44.531 -16.766 1 22.27 1 MET B O 1
ATOM 2419 N N . ILE B 1 2 ? -8.859 44.5 -15.055 1 30.95 2 ILE B N 1
ATOM 2420 C CA . ILE B 1 2 ? -8.2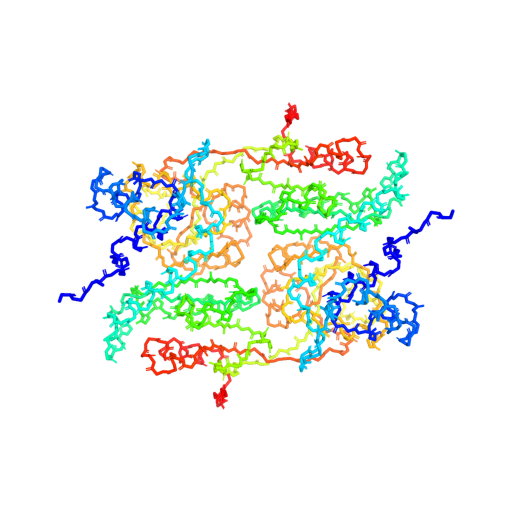11 43.25 -15.43 1 30.95 2 ILE B CA 1
ATOM 2421 C C . ILE B 1 2 ? -9.258 42.156 -15.633 1 30.95 2 ILE B C 1
ATOM 2423 O O . ILE B 1 2 ? -10.102 41.938 -14.766 1 30.95 2 ILE B O 1
ATOM 2427 N N . PRO B 1 3 ? -9.859 41.875 -16.672 1 39.59 3 PRO B N 1
ATOM 2428 C CA . PRO B 1 3 ? -10.898 40.906 -17.016 1 39.59 3 PRO B CA 1
ATOM 2429 C C . PRO B 1 3 ? -10.727 39.594 -16.281 1 39.59 3 PRO B C 1
ATOM 2431 O O . PRO B 1 3 ? -9.719 38.906 -16.453 1 39.59 3 PRO B O 1
ATOM 2434 N N . THR B 1 4 ? -10.547 39.344 -14.945 1 44.78 4 THR B N 1
ATOM 2435 C CA . THR B 1 4 ? -9.891 38.375 -14.07 1 44.78 4 THR B CA 1
ATOM 2436 C C . THR B 1 4 ? -10.531 37 -14.203 1 44.78 4 THR B C 1
ATOM 2438 O O . THR B 1 4 ? -11.586 36.75 -13.625 1 44.78 4 THR B O 1
ATOM 2441 N N . ASP B 1 5 ? -10.648 36.406 -15.414 1 54.38 5 ASP B N 1
ATOM 2442 C CA . ASP B 1 5 ? -11.109 35.156 -15.945 1 54.38 5 ASP B CA 1
ATOM 2443 C C . ASP B 1 5 ? -10.57 33.969 -15.125 1 54.38 5 ASP B C 1
ATOM 2445 O O . ASP B 1 5 ? -10.641 32.812 -15.555 1 54.38 5 ASP B O 1
ATOM 2449 N N . LEU B 1 6 ? -9.906 34.281 -14.242 1 55.72 6 LEU B N 1
ATOM 2450 C CA . LEU B 1 6 ? -9.359 33.219 -13.406 1 55.72 6 LEU B CA 1
ATOM 2451 C C . LEU B 1 6 ? -10.383 32.75 -12.367 1 55.72 6 LEU B C 1
ATOM 2453 O O . LEU B 1 6 ? -11.141 33.562 -11.836 1 55.72 6 LEU B O 1
ATOM 2457 N N . PRO B 1 7 ? -10.578 31.469 -12.305 1 63.47 7 PRO B N 1
ATOM 2458 C CA . PRO B 1 7 ? -11.516 31.031 -11.266 1 63.47 7 PRO B CA 1
ATOM 2459 C C . PRO B 1 7 ? -11.148 31.547 -9.883 1 63.47 7 PRO B C 1
ATOM 2461 O O . PRO B 1 7 ? -9.961 31.672 -9.555 1 63.47 7 PRO B O 1
ATOM 2464 N N . ASP B 1 8 ? -12.148 32.062 -9.188 1 69.5 8 ASP B N 1
ATOM 2465 C CA . ASP B 1 8 ? -12.016 32.438 -7.789 1 69.5 8 ASP B CA 1
ATOM 2466 C C . ASP B 1 8 ? -11.43 31.297 -6.957 1 69.5 8 ASP B C 1
ATOM 2468 O O . ASP B 1 8 ? -11.719 30.125 -7.211 1 69.5 8 ASP B O 1
ATOM 2472 N N . LEU B 1 9 ? -10.555 31.703 -6.07 1 74.12 9 LEU B N 1
ATOM 2473 C CA . LEU B 1 9 ? -9.914 30.75 -5.16 1 74.12 9 LEU B CA 1
ATOM 2474 C C . LEU B 1 9 ? -10.945 29.859 -4.48 1 74.12 9 LEU B C 1
ATOM 2476 O O . LEU B 1 9 ? -10.719 28.672 -4.309 1 74.12 9 LEU B O 1
ATOM 2480 N N . LYS B 1 10 ? -12.055 30.516 -4.18 1 79.94 10 LYS B N 1
ATOM 2481 C CA . LYS B 1 10 ? -13.094 29.75 -3.486 1 79.94 10 LYS B CA 1
ATOM 2482 C C . LYS B 1 10 ? -13.648 28.641 -4.367 1 79.94 10 LYS B C 1
ATOM 2484 O O . LYS B 1 10 ? -14.023 27.578 -3.871 1 79.94 10 LYS B O 1
ATOM 2489 N N . LEU B 1 11 ? -13.594 28.875 -5.676 1 81.75 11 LEU B N 1
ATOM 2490 C CA . LEU B 1 11 ? -14.078 27.859 -6.598 1 81.75 11 LEU B CA 1
ATOM 2491 C C . LEU B 1 11 ? -13.094 26.688 -6.688 1 81.75 11 LEU B C 1
ATOM 2493 O O . LEU B 1 11 ? -13.508 25.531 -6.777 1 81.75 11 LEU B O 1
ATOM 2497 N N . LEU B 1 12 ? -11.836 27.016 -6.637 1 82 12 LEU B N 1
ATOM 2498 C CA . LEU B 1 12 ? -10.812 25.984 -6.641 1 82 12 LEU B CA 1
ATOM 2499 C C . LEU B 1 12 ? -10.859 25.172 -5.355 1 82 12 LEU B C 1
ATOM 2501 O O . LEU B 1 12 ? -10.727 23.938 -5.395 1 82 12 LEU B O 1
ATOM 2505 N N . GLN B 1 13 ? -11.023 25.844 -4.301 1 84.38 13 GLN B N 1
ATOM 2506 C CA . GLN B 1 13 ? -11.172 25.172 -3.012 1 84.38 13 GLN B CA 1
ATOM 2507 C C . GLN B 1 13 ? -12.383 24.234 -3.008 1 84.38 13 GLN B C 1
ATOM 2509 O O . GLN B 1 13 ? -12.312 23.125 -2.5 1 84.38 13 GLN B O 1
ATOM 2514 N N . LEU B 1 14 ? -13.43 24.734 -3.555 1 87.62 14 LEU B N 1
ATOM 2515 C CA . LEU B 1 14 ? -14.641 23.938 -3.67 1 87.62 14 LEU B CA 1
ATOM 2516 C C . LEU B 1 14 ? -14.383 22.688 -4.508 1 87.62 14 LEU B C 1
ATOM 2518 O O . LEU B 1 14 ? -14.797 21.578 -4.133 1 87.62 14 LEU B O 1
ATOM 2522 N N . PHE B 1 15 ? -13.695 22.828 -5.625 1 87.69 15 PHE B N 1
ATOM 2523 C CA . PHE B 1 15 ? -13.391 21.719 -6.523 1 87.69 15 PHE B CA 1
ATOM 2524 C C . PHE B 1 15 ? -12.602 20.641 -5.801 1 87.69 15 PHE B C 1
ATOM 2526 O O . PHE B 1 15 ? -12.953 19.453 -5.875 1 87.69 15 PHE B O 1
ATOM 2533 N N . ASP B 1 16 ? -11.625 21.062 -5.16 1 85.56 16 ASP B N 1
ATOM 2534 C CA . ASP B 1 16 ? -10.773 20.156 -4.402 1 85.56 16 ASP B CA 1
ATOM 2535 C C . ASP B 1 16 ? -11.578 19.391 -3.346 1 85.56 16 ASP B C 1
ATOM 2537 O O . ASP B 1 16 ? -11.492 18.172 -3.244 1 85.56 16 ASP B O 1
ATOM 2541 N N . LEU B 1 17 ? -12.383 20.125 -2.633 1 85.75 17 LEU B N 1
ATOM 2542 C CA . LEU B 1 17 ? -13.172 19.547 -1.551 1 85.75 17 LEU B CA 1
ATOM 2543 C C . LEU B 1 17 ? -14.227 18.594 -2.098 1 85.75 17 LEU B C 1
ATOM 2545 O O . LEU B 1 17 ? -14.43 17.5 -1.553 1 85.75 17 LEU B O 1
ATOM 2549 N N . LEU B 1 18 ? -14.828 18.969 -3.18 1 88.12 18 LEU B N 1
ATOM 2550 C CA . LEU B 1 18 ? -15.859 18.125 -3.797 1 88.12 18 LEU B CA 1
ATOM 2551 C C . LEU B 1 18 ? -15.25 16.844 -4.34 1 88.12 18 LEU B C 1
ATOM 2553 O O . LEU B 1 18 ? -15.891 15.781 -4.301 1 88.12 18 LEU B O 1
ATOM 2557 N N . TYR B 1 19 ? -14.125 17.031 -4.848 1 85.56 19 TYR B N 1
ATOM 2558 C CA . TYR B 1 19 ? -13.453 15.859 -5.395 1 85.56 19 TYR B CA 1
ATOM 2559 C C . TYR B 1 19 ? -13.227 14.805 -4.316 1 85.56 19 TYR B C 1
ATOM 2561 O O . TYR B 1 19 ? -13.359 13.602 -4.574 1 85.56 19 TYR B O 1
ATOM 2569 N N . ASP B 1 20 ? -12.961 15.273 -3.195 1 79.69 20 ASP B N 1
ATOM 2570 C CA . ASP B 1 20 ? -12.688 14.383 -2.074 1 79.69 20 ASP B CA 1
ATOM 2571 C C . ASP B 1 20 ? -13.984 13.891 -1.435 1 79.69 20 ASP B C 1
ATOM 2573 O O . ASP B 1 20 ? -14.133 12.695 -1.172 1 79.69 20 ASP B O 1
ATOM 2577 N N . THR B 1 21 ? -14.914 14.797 -1.187 1 80 21 THR B N 1
ATOM 2578 C CA . THR B 1 21 ? -16.109 14.484 -0.406 1 80 21 THR B CA 1
ATOM 2579 C C . THR B 1 21 ? -17.172 13.828 -1.281 1 80 21 THR B C 1
ATOM 2581 O O . THR B 1 21 ? -18.062 13.156 -0.776 1 80 21 THR B O 1
ATOM 2584 N N . ARG B 1 22 ? -17.188 14.133 -2.561 1 80.69 22 ARG B N 1
ATOM 2585 C CA . ARG B 1 22 ? -18.172 13.688 -3.545 1 80.69 22 ARG B CA 1
ATOM 2586 C C . ARG B 1 22 ? -19.578 14.062 -3.115 1 80.69 22 ARG B C 1
ATOM 2588 O O . ARG B 1 22 ? -20.531 13.32 -3.385 1 80.69 22 ARG B O 1
ATOM 2595 N N . SER B 1 23 ? -19.688 15.102 -2.408 1 84.75 23 SER B N 1
ATOM 2596 C CA . SER B 1 23 ? -20.969 15.562 -1.886 1 84.75 23 SER B CA 1
ATOM 2597 C C . SER B 1 23 ? -21 17.094 -1.77 1 84.75 23 SER B C 1
ATOM 2599 O O . SER B 1 23 ? -20.156 17.688 -1.101 1 84.75 23 SER B O 1
ATOM 2601 N N . VAL B 1 24 ? -22.062 17.719 -2.328 1 87.81 24 VAL B N 1
ATOM 2602 C CA . VAL B 1 24 ? -22.219 19.172 -2.293 1 87.81 24 VAL B CA 1
ATOM 2603 C C . VAL B 1 24 ? -22.547 19.625 -0.873 1 87.81 24 VAL B C 1
ATOM 2605 O O . VAL B 1 24 ? -22.031 20.641 -0.399 1 87.81 24 VAL B O 1
ATOM 2608 N N . THR B 1 25 ? -23.359 18.844 -0.259 1 86.31 25 THR B N 1
ATOM 2609 C CA . THR B 1 25 ? -23.781 19.188 1.098 1 86.31 25 THR B CA 1
ATOM 2610 C C . THR B 1 25 ? -22.578 19.156 2.053 1 86.31 25 THR B C 1
ATOM 2612 O O . THR B 1 25 ? -22.391 20.078 2.836 1 86.31 25 THR B O 1
ATOM 2615 N N . ARG B 1 26 ? -21.828 18.219 1.891 1 85.25 26 ARG B N 1
ATOM 2616 C CA . ARG B 1 26 ? -20.656 18.094 2.746 1 85.25 26 ARG B CA 1
ATOM 2617 C C . ARG B 1 26 ? -19.641 19.188 2.447 1 85.25 26 ARG B C 1
ATOM 2619 O O . ARG B 1 26 ? -19.016 19.734 3.363 1 85.25 26 ARG B O 1
ATOM 2626 N N . ALA B 1 27 ? -19.406 19.359 1.213 1 88.81 27 ALA B N 1
ATOM 2627 C CA . ALA B 1 27 ? -18.5 20.422 0.816 1 88.81 27 ALA B CA 1
ATOM 2628 C C . ALA B 1 27 ? -18.953 21.766 1.393 1 88.81 27 ALA B C 1
ATOM 2630 O O . ALA B 1 27 ? -18.125 22.547 1.863 1 88.81 27 ALA B O 1
ATOM 2631 N N . ALA B 1 28 ? -20.219 22.047 1.414 1 88.5 28 ALA B N 1
ATOM 2632 C CA . ALA B 1 28 ? -20.766 23.281 1.954 1 88.5 28 ALA B CA 1
ATOM 2633 C C . ALA B 1 28 ? -20.469 23.406 3.447 1 88.5 28 ALA B C 1
ATOM 2635 O O . ALA B 1 28 ? -20.016 24.453 3.914 1 88.5 28 ALA B O 1
ATOM 2636 N N . GLU B 1 29 ? -20.688 22.344 4.059 1 83.44 29 GLU B N 1
ATOM 2637 C CA . GLU B 1 29 ? -20.422 22.297 5.496 1 83.44 29 GLU B CA 1
ATOM 2638 C C . GLU B 1 29 ? -18.953 22.578 5.801 1 83.44 29 GLU B C 1
ATOM 2640 O O . GLU B 1 29 ? -18.641 23.391 6.672 1 83.44 29 GLU B O 1
ATOM 2645 N N . GLN B 1 30 ? -18.141 22.016 5.07 1 81.81 30 GLN B N 1
ATOM 2646 C CA . GLN B 1 30 ? -16.703 22.156 5.316 1 81.81 30 GLN B CA 1
ATOM 2647 C C . GLN B 1 30 ? -16.203 23.547 4.938 1 81.81 30 GLN B C 1
ATOM 2649 O O . GLN B 1 30 ? -15.25 24.047 5.535 1 81.81 30 GLN B O 1
ATOM 2654 N N . LEU B 1 31 ? -16.844 24.156 4.02 1 83.06 31 LEU B N 1
ATOM 2655 C CA . LEU B 1 31 ? -16.469 25.5 3.57 1 83.06 31 LEU B CA 1
ATOM 2656 C C . LEU B 1 31 ? -17.141 26.562 4.426 1 83.06 31 LEU B C 1
ATOM 2658 O O . LEU B 1 31 ? -16.828 27.75 4.293 1 83.06 31 LEU B O 1
ATOM 2662 N N . GLY B 1 32 ? -18.016 26.125 5.305 1 85.06 32 GLY B N 1
ATOM 2663 C CA . GLY B 1 32 ? -18.766 27.094 6.102 1 85.06 32 GLY B CA 1
ATOM 2664 C C . GLY B 1 32 ? -19.719 27.938 5.277 1 85.06 32 GLY B C 1
ATOM 2665 O O . GLY B 1 32 ? -19.875 29.125 5.523 1 85.06 32 GLY B O 1
ATOM 2666 N N . GLN B 1 33 ? -20.203 27.312 4.258 1 85.25 33 GLN B N 1
ATOM 2667 C CA . GLN B 1 33 ? -21.141 27.984 3.359 1 85.25 33 GLN B CA 1
ATOM 2668 C C . GLN B 1 33 ? -22.469 27.234 3.291 1 85.25 33 GLN B C 1
ATOM 2670 O O . GLN B 1 33 ? -22.562 26.094 3.73 1 85.25 33 GLN B O 1
ATOM 2675 N N . SER B 1 34 ? -23.5 27.891 2.947 1 87.38 34 SER B N 1
ATOM 2676 C CA . SER B 1 34 ? -24.781 27.219 2.715 1 87.38 34 SER B CA 1
ATOM 2677 C C . SER B 1 34 ? -24.734 26.359 1.457 1 87.38 34 SER B C 1
ATOM 2679 O O . SER B 1 34 ? -23.969 26.641 0.534 1 87.38 34 SER B O 1
ATOM 2681 N N . GLN B 1 35 ? -25.5 25.344 1.527 1 89.81 35 GLN B N 1
ATOM 2682 C CA . GLN B 1 35 ? -25.562 24.438 0.375 1 89.81 35 GLN B CA 1
ATOM 2683 C C . GLN B 1 35 ? -26 25.188 -0.879 1 89.81 35 GLN B C 1
ATOM 2685 O O . GLN B 1 35 ? -25.422 25 -1.955 1 89.81 35 GLN B O 1
ATOM 2690 N N . PRO B 1 36 ? -27.016 26.109 -0.865 1 89.81 36 PRO B N 1
ATOM 2691 C CA . PRO B 1 36 ? -27.344 26.859 -2.076 1 89.81 36 PRO B CA 1
ATOM 2692 C C . PRO B 1 36 ? -26.156 27.672 -2.607 1 89.81 36 PRO B 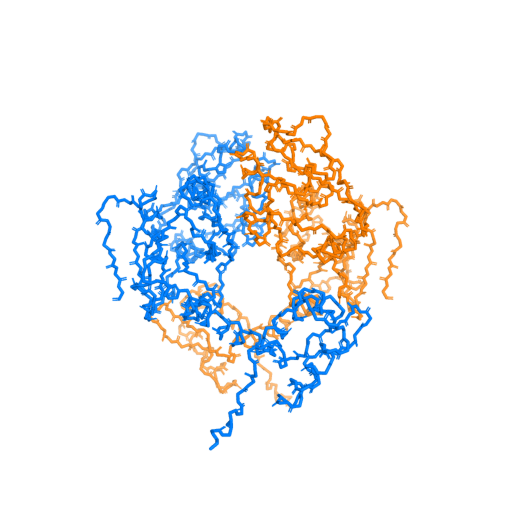C 1
ATOM 2694 O O . PRO B 1 36 ? -25.938 27.734 -3.82 1 89.81 36 PRO B O 1
ATOM 2697 N N . THR B 1 37 ? -25.453 28.25 -1.705 1 87.31 37 THR B N 1
ATOM 2698 C CA . THR B 1 37 ? -24.281 29 -2.092 1 87.31 37 THR B CA 1
ATOM 2699 C C . THR B 1 37 ? -23.266 28.109 -2.812 1 87.31 37 THR B C 1
ATOM 2701 O O . THR B 1 37 ? -22.766 28.469 -3.877 1 87.31 37 THR B O 1
ATOM 2704 N N . VAL B 1 38 ? -22.984 27 -2.209 1 91.12 38 VAL B N 1
ATOM 2705 C CA . VAL B 1 38 ? -22.016 26.062 -2.779 1 91.12 38 VAL B CA 1
ATOM 2706 C C . VAL B 1 38 ? -22.547 25.531 -4.117 1 91.12 38 VAL B C 1
ATOM 2708 O O . VAL B 1 38 ? -21.766 25.328 -5.051 1 91.12 38 VAL B O 1
ATOM 2711 N N . SER B 1 39 ? -23.812 25.328 -4.262 1 90.69 39 SER B N 1
ATOM 2712 C CA . SER B 1 39 ? -24.422 24.906 -5.527 1 90.69 39 SER B CA 1
ATOM 2713 C C . SER B 1 39 ? -24.219 25.953 -6.609 1 90.69 39 SER B C 1
ATOM 2715 O O . SER B 1 39 ? -23.922 25.625 -7.762 1 90.69 39 SER B O 1
ATOM 2717 N N . ILE B 1 40 ? -24.391 27.188 -6.211 1 88.19 40 ILE B N 1
ATOM 2718 C CA . ILE B 1 40 ? -24.156 28.281 -7.133 1 88.19 40 ILE B CA 1
ATOM 2719 C C . ILE B 1 40 ? -22.703 28.312 -7.566 1 88.19 40 ILE B C 1
ATOM 2721 O O . ILE B 1 40 ? -22.391 28.484 -8.75 1 88.19 40 ILE B O 1
ATOM 2725 N N . TRP B 1 41 ? -21.844 28.125 -6.574 1 88.31 41 TRP B N 1
ATOM 2726 C CA . TRP B 1 41 ? -20.406 28.094 -6.871 1 88.31 41 TRP B CA 1
ATOM 2727 C C . TRP B 1 41 ? -20.094 26.969 -7.848 1 88.31 41 TRP B C 1
ATOM 2729 O O . TRP B 1 41 ? -19.297 27.141 -8.773 1 88.31 41 TRP B O 1
ATOM 2739 N N . LEU B 1 42 ? -20.656 25.828 -7.617 1 91.31 42 LEU B N 1
ATOM 2740 C CA . LEU B 1 42 ? -20.422 24.688 -8.484 1 91.31 42 LEU B CA 1
ATOM 2741 C C . LEU B 1 42 ? -20.922 24.969 -9.898 1 91.31 42 LEU B C 1
ATOM 2743 O O . LEU B 1 42 ? -20.266 24.609 -10.883 1 91.31 42 LEU B O 1
ATOM 2747 N N . ALA B 1 43 ? -22.062 25.578 -10.031 1 89.25 43 ALA B N 1
ATOM 2748 C CA . ALA B 1 43 ? -22.594 25.969 -11.336 1 89.25 43 ALA B CA 1
ATOM 2749 C C . ALA B 1 43 ? -21.641 26.891 -12.062 1 89.25 43 ALA B C 1
ATOM 2751 O O . ALA B 1 43 ? -21.406 26.734 -13.266 1 89.25 43 ALA B O 1
ATOM 2752 N N . ARG B 1 44 ? -21.109 27.781 -11.336 1 85 44 ARG B N 1
ATOM 2753 C CA . ARG B 1 44 ? -20.141 28.719 -11.906 1 85 44 ARG B CA 1
ATOM 2754 C C . ARG B 1 44 ? -18.891 27.969 -12.391 1 85 44 ARG B C 1
ATOM 2756 O O . ARG B 1 44 ? -18.375 28.266 -13.469 1 85 44 ARG B O 1
ATOM 2763 N N . LEU B 1 45 ? -18.406 27.109 -11.57 1 87.12 45 LEU B N 1
ATOM 2764 C CA . LEU B 1 45 ? -17.234 26.312 -11.922 1 87.12 45 LEU B CA 1
ATOM 2765 C C . LEU B 1 45 ? -17.484 25.484 -13.172 1 87.12 45 LEU B C 1
ATOM 2767 O O . LEU B 1 45 ? -16.625 25.406 -14.047 1 87.12 45 LEU B O 1
ATOM 2771 N N . ARG B 1 46 ? -18.672 24.906 -13.211 1 87.88 46 ARG B N 1
ATOM 2772 C CA . ARG B 1 46 ? -19.062 24.125 -14.375 1 87.88 46 ARG B CA 1
ATOM 2773 C C . ARG B 1 46 ? -19.094 24.984 -15.633 1 87.88 46 ARG B C 1
ATOM 2775 O O . ARG B 1 46 ? -18.625 24.562 -16.688 1 87.88 46 ARG B O 1
ATOM 2782 N N . GLU B 1 47 ? -19.625 26.141 -15.484 1 82.44 47 GLU B N 1
ATOM 2783 C CA . GLU B 1 47 ? -19.688 27.094 -16.594 1 82.44 47 GLU B CA 1
ATOM 2784 C C . GLU B 1 47 ? -18.281 27.5 -17.047 1 82.44 47 GLU B C 1
ATOM 2786 O O . GLU B 1 47 ? -18 27.531 -18.25 1 82.44 47 GLU B O 1
ATOM 2791 N N . HIS B 1 48 ? -17.484 27.766 -16.109 1 79.25 48 HIS B N 1
ATOM 2792 C CA . HIS B 1 48 ? -16.141 28.203 -16.422 1 79.25 48 HIS B CA 1
ATOM 2793 C C . HIS B 1 48 ? -15.344 27.125 -17.125 1 79.25 48 HIS B C 1
ATOM 2795 O O . HIS B 1 48 ? -14.531 27.406 -18.016 1 79.25 48 HIS B O 1
ATOM 2801 N N . LEU B 1 49 ? -15.578 25.906 -16.719 1 80.5 49 LEU B N 1
ATOM 2802 C CA . LEU B 1 49 ? -14.766 24.797 -17.234 1 80.5 49 LEU B CA 1
ATOM 2803 C C . LEU B 1 49 ? -15.492 24.047 -18.344 1 80.5 49 LEU B C 1
ATOM 2805 O O . LEU B 1 49 ? -14.953 23.109 -18.922 1 80.5 49 LEU B O 1
ATOM 2809 N N . HIS B 1 50 ? -16.672 24.438 -18.609 1 81.38 50 HIS B N 1
ATOM 2810 C CA . HIS B 1 50 ? -17.5 23.844 -19.656 1 81.38 50 HIS B CA 1
ATOM 2811 C C . HIS B 1 50 ? -17.578 22.328 -19.5 1 81.38 50 HIS B C 1
ATOM 2813 O O . HIS B 1 50 ? -17.375 21.578 -20.469 1 81.38 50 HIS B O 1
ATOM 2819 N N . ASP B 1 51 ? -17.75 21.875 -18.328 1 83.56 51 ASP B N 1
ATOM 2820 C CA . ASP B 1 51 ? -17.859 20.469 -17.953 1 83.56 51 ASP B CA 1
ATOM 2821 C C . ASP B 1 51 ? -18.719 20.312 -16.703 1 83.56 51 ASP B C 1
ATOM 2823 O O . ASP B 1 51 ? -18.625 21.125 -15.766 1 83.56 51 ASP B O 1
ATOM 2827 N N . PRO B 1 52 ? -19.516 19.297 -16.609 1 88.94 52 PRO B N 1
ATOM 2828 C CA . PRO B 1 52 ? -20.312 19.078 -15.406 1 88.94 52 PRO B CA 1
ATOM 2829 C C . PRO B 1 52 ? -19.438 18.797 -14.172 1 88.94 52 PRO B C 1
ATOM 2831 O O . PRO B 1 52 ? -19.891 19 -13.047 1 88.94 52 PRO B O 1
ATOM 2834 N N . LEU B 1 53 ? -18.188 18.312 -14.289 1 87 53 LEU B N 1
ATOM 2835 C CA . LEU B 1 53 ? -17.156 18.016 -13.305 1 87 53 LEU B CA 1
ATOM 2836 C C . LEU B 1 53 ? -17.547 16.828 -12.438 1 87 53 LEU B C 1
ATOM 2838 O O . LEU B 1 53 ? -16.766 15.906 -12.242 1 87 53 LEU B O 1
ATOM 2842 N N . PHE B 1 54 ? -18.797 16.906 -11.945 1 89.75 54 PHE B N 1
ATOM 2843 C CA . PHE B 1 54 ? -19.328 15.812 -11.141 1 89.75 54 PHE B CA 1
ATOM 2844 C C . PHE B 1 54 ? -20.75 15.445 -11.586 1 89.75 54 PHE B C 1
ATOM 2846 O O . PHE B 1 54 ? -21.562 16.328 -11.867 1 89.75 54 PHE B O 1
ATOM 2853 N N . ILE B 1 55 ? -20.875 14.117 -11.75 1 81 55 ILE B N 1
ATOM 2854 C CA . ILE B 1 55 ? -22.188 13.633 -12.172 1 81 55 ILE B CA 1
ATOM 2855 C C . ILE B 1 55 ? -22.797 12.789 -11.055 1 81 55 ILE B C 1
ATOM 2857 O O . ILE B 1 55 ? -22.094 12.078 -10.336 1 81 55 ILE B O 1
ATOM 2861 N N . ARG B 1 56 ? -24.016 12.891 -10.883 1 77.31 56 ARG B N 1
ATOM 2862 C CA . ARG B 1 56 ? -24.734 12.148 -9.852 1 77.31 56 ARG B CA 1
ATOM 2863 C C . ARG B 1 56 ? -24.812 10.664 -10.203 1 77.31 56 ARG B C 1
ATOM 2865 O O . ARG B 1 56 ? -25.125 10.305 -11.344 1 77.31 56 ARG B O 1
ATOM 2872 N N . THR B 1 57 ? -24.312 9.977 -9.406 1 68.38 57 THR B N 1
ATOM 2873 C CA . THR B 1 57 ? -24.422 8.523 -9.5 1 68.38 57 THR B CA 1
ATOM 2874 C C . THR B 1 57 ? -25.047 7.945 -8.234 1 68.38 57 THR B C 1
ATOM 2876 O O . THR B 1 57 ? -25.203 8.648 -7.234 1 68.38 57 THR B O 1
ATOM 2879 N N . PRO B 1 58 ? -25.547 6.773 -8.312 1 62.38 58 PRO B N 1
ATOM 2880 C CA . PRO B 1 58 ? -26.109 6.172 -7.098 1 62.38 58 PRO B CA 1
ATOM 2881 C C . PRO B 1 58 ? -25.141 6.203 -5.922 1 62.38 58 PRO B C 1
ATOM 2883 O O . PRO B 1 58 ? -25.547 6.277 -4.766 1 62.38 58 PRO B O 1
ATOM 2886 N N . GLY B 1 59 ? -23.984 6.289 -6.207 1 58.16 59 GLY B N 1
ATOM 2887 C CA . GLY B 1 59 ? -22.969 6.297 -5.164 1 58.16 59 GLY B CA 1
ATOM 2888 C C . GLY B 1 59 ? -22.531 7.691 -4.762 1 58.16 59 GLY B C 1
ATOM 2889 O O . GLY B 1 59 ? -21.609 7.855 -3.967 1 58.16 59 GLY B O 1
ATOM 2890 N N . GLY B 1 60 ? -23.172 8.641 -5.277 1 70.12 60 GLY B N 1
ATOM 2891 C CA . GLY B 1 60 ? -22.797 10.023 -5.004 1 70.12 60 GLY B CA 1
ATOM 2892 C C . GLY B 1 60 ? -22.344 10.773 -6.242 1 70.12 60 GLY B C 1
ATOM 2893 O O . GLY B 1 60 ? -22.688 10.398 -7.363 1 70.12 60 GLY B O 1
ATOM 2894 N N . MET B 1 61 ? -21.656 11.891 -5.969 1 78.56 61 MET B N 1
ATOM 2895 C CA . MET B 1 61 ? -21.141 12.688 -7.082 1 78.56 61 MET B CA 1
ATOM 2896 C C . MET B 1 61 ? -19.812 12.117 -7.59 1 78.56 61 MET B C 1
ATOM 2898 O O . MET B 1 61 ? -18.828 12.102 -6.859 1 78.56 61 MET B O 1
ATOM 2902 N N . ALA B 1 62 ? -19.875 11.57 -8.781 1 80.5 62 ALA B N 1
ATOM 2903 C CA . ALA B 1 62 ? -18.672 11.008 -9.391 1 80.5 62 ALA B CA 1
ATOM 2904 C C . ALA B 1 62 ? -17.969 12.031 -10.281 1 80.5 62 ALA B C 1
ATOM 2906 O O . ALA B 1 62 ? -18.625 12.758 -11.039 1 80.5 62 ALA B O 1
ATOM 2907 N N . PRO B 1 63 ? -16.641 12.094 -10.148 1 84.94 63 PRO B N 1
ATOM 2908 C CA . PRO B 1 63 ? -15.93 13.039 -11.016 1 84.94 63 PRO B CA 1
ATOM 2909 C C . PRO B 1 63 ? -15.953 12.617 -12.484 1 84.94 63 PRO B C 1
ATOM 2911 O O . PRO B 1 63 ? -15.922 11.422 -12.789 1 84.94 63 PRO B O 1
ATOM 2914 N N . THR B 1 64 ? -16.094 13.594 -13.375 1 81.31 64 THR B N 1
ATOM 2915 C CA . THR B 1 64 ? -15.898 13.367 -14.797 1 81.31 64 THR B CA 1
ATOM 2916 C C . THR B 1 64 ? -14.422 13.141 -15.117 1 81.31 64 THR B C 1
ATOM 2918 O O . THR B 1 64 ? -13.547 13.438 -14.297 1 81.31 64 THR B O 1
ATOM 2921 N N . PRO B 1 65 ? -14.18 12.641 -16.266 1 72.69 65 PRO B N 1
ATOM 2922 C CA . PRO B 1 65 ? -12.789 12.523 -16.703 1 72.69 65 PRO B CA 1
ATOM 2923 C C . PRO B 1 65 ? -12.039 13.859 -16.656 1 72.69 65 PRO B C 1
ATOM 2925 O O . PRO B 1 65 ? -10.867 13.898 -16.297 1 72.69 65 PRO B O 1
ATOM 2928 N N . GLN B 1 66 ? -12.703 14.844 -16.969 1 78.94 66 GLN B N 1
ATOM 2929 C CA . GLN B 1 66 ? -12.094 16.172 -16.922 1 78.94 66 GLN B CA 1
ATOM 2930 C C . GLN B 1 66 ? -11.781 16.562 -15.477 1 78.94 66 GLN B C 1
ATOM 2932 O O . GLN B 1 66 ? -10.734 17.156 -15.203 1 78.94 66 GLN B O 1
ATOM 2937 N N . ALA B 1 67 ? -12.703 16.297 -14.602 1 83.19 67 ALA B N 1
ATOM 2938 C CA . ALA B 1 67 ? -12.453 16.562 -13.188 1 83.19 67 ALA B CA 1
ATOM 2939 C C . ALA B 1 67 ? -11.227 15.805 -12.688 1 83.19 67 ALA B C 1
ATOM 2941 O O . ALA B 1 67 ? -10.383 16.359 -11.992 1 83.19 67 ALA B O 1
ATOM 2942 N N . ASP B 1 68 ? -11.133 14.648 -13.18 1 77.06 68 ASP B N 1
ATOM 2943 C CA . ASP B 1 68 ? -9.992 13.812 -12.812 1 77.06 68 ASP B CA 1
ATOM 2944 C C . ASP B 1 68 ? -8.688 14.398 -13.344 1 77.06 68 ASP B C 1
ATOM 2946 O O . ASP B 1 68 ? -7.66 14.359 -12.656 1 77.06 68 ASP B O 1
ATOM 2950 N N . ALA B 1 69 ? -8.812 14.945 -14.453 1 74.25 69 ALA B N 1
ATOM 2951 C CA . ALA B 1 69 ? -7.629 15.531 -15.094 1 74.25 69 ALA B CA 1
ATOM 2952 C C . ALA B 1 69 ? -7.25 16.859 -14.438 1 74.25 69 ALA B C 1
ATOM 2954 O O . ALA B 1 69 ? -6.07 17.203 -14.383 1 74.25 69 ALA B O 1
ATOM 2955 N N . LEU B 1 70 ? -8.211 17.469 -13.875 1 79.81 70 LEU B N 1
ATOM 2956 C CA . LEU B 1 70 ? -7.973 18.844 -13.445 1 79.81 70 LEU B CA 1
ATOM 2957 C C . LEU B 1 70 ? -7.625 18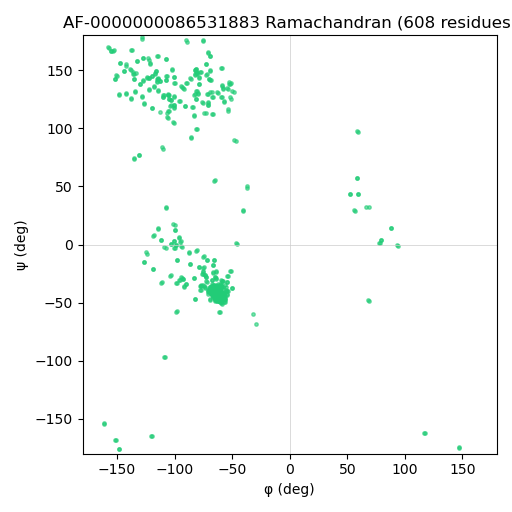.906 -11.961 1 79.81 70 LEU B C 1
ATOM 2959 O O . LEU B 1 70 ? -7.109 19.906 -11.477 1 79.81 70 LEU B O 1
ATOM 2963 N N . ILE B 1 71 ? -7.887 17.766 -11.289 1 84.56 71 ILE B N 1
ATOM 2964 C CA . ILE B 1 71 ? -7.734 17.828 -9.844 1 84.56 71 ILE B CA 1
ATOM 2965 C C . ILE B 1 71 ? -6.262 18.031 -9.484 1 84.56 71 ILE B C 1
ATOM 2967 O O . ILE B 1 71 ? -5.934 18.766 -8.555 1 84.56 71 ILE B O 1
ATOM 2971 N N . GLY B 1 72 ? -5.441 17.484 -10.227 1 73.62 72 GLY B N 1
ATOM 2972 C CA . GLY B 1 72 ? -4.016 17.688 -10.016 1 73.62 72 GLY B CA 1
ATOM 2973 C C . GLY B 1 72 ? -3.6 19.141 -10.141 1 73.62 72 GLY B C 1
ATOM 2974 O O . GLY B 1 72 ? -3.105 19.734 -9.188 1 73.62 72 GLY B O 1
ATOM 2975 N N . PRO B 1 73 ? -3.873 19.672 -11.281 1 73.12 73 PRO B N 1
ATOM 2976 C CA . PRO B 1 73 ? -3.576 21.094 -11.484 1 73.12 73 PRO B CA 1
ATOM 2977 C C . PRO B 1 73 ? -4.23 21.984 -10.438 1 73.12 73 PRO B C 1
ATOM 2979 O O . PRO B 1 73 ? -3.617 22.953 -9.977 1 73.12 73 PRO B O 1
ATOM 2982 N N . CYS B 1 74 ? -5.438 21.656 -10.078 1 80.25 74 CYS B N 1
ATOM 2983 C CA . CYS B 1 74 ? -6.133 22.453 -9.062 1 80.25 74 CYS B CA 1
ATOM 2984 C C . CYS B 1 74 ? -5.383 22.406 -7.734 1 80.25 74 CYS B C 1
ATOM 2986 O O . CYS B 1 74 ? -5.121 23.453 -7.133 1 80.25 74 CYS B O 1
ATOM 2988 N N . ARG B 1 75 ? -5.012 21.266 -7.391 1 76.12 75 ARG B N 1
ATOM 2989 C CA . ARG B 1 75 ? -4.316 21.109 -6.117 1 76.12 75 ARG B CA 1
ATOM 2990 C C . ARG B 1 75 ? -2.943 21.781 -6.164 1 76.12 75 ARG B C 1
ATOM 2992 O O . ARG B 1 75 ? -2.49 22.344 -5.168 1 76.12 75 ARG B O 1
ATOM 2999 N N . GLU B 1 76 ? -2.398 21.812 -7.25 1 70.5 76 GLU B N 1
ATOM 3000 C CA . GLU B 1 76 ? -1.144 22.531 -7.438 1 70.5 76 GLU B CA 1
ATOM 3001 C C . GLU B 1 76 ? -1.324 24.031 -7.188 1 70.5 76 GLU B C 1
ATOM 3003 O O . GLU B 1 76 ? -0.486 24.656 -6.543 1 70.5 76 GLU B O 1
ATOM 3008 N N . ILE B 1 77 ? -2.361 24.516 -7.652 1 69.31 77 ILE B N 1
ATOM 3009 C CA . ILE B 1 77 ? -2.654 25.938 -7.488 1 69.31 77 ILE B CA 1
ATOM 3010 C C . ILE B 1 77 ? -2.898 26.25 -6.012 1 69.31 77 ILE B C 1
ATOM 3012 O O . ILE B 1 77 ? -2.328 27.188 -5.465 1 69.31 77 ILE B O 1
ATOM 3016 N N . LEU B 1 78 ? -3.672 25.391 -5.441 1 75.25 78 LEU B N 1
ATOM 3017 C CA . LEU B 1 78 ? -4 25.625 -4.039 1 75.25 78 LEU B CA 1
ATOM 3018 C C . LEU B 1 78 ? -2.754 25.516 -3.166 1 75.25 78 LEU B C 1
ATOM 3020 O O . LEU B 1 78 ? -2.561 26.328 -2.26 1 75.25 78 LEU B O 1
ATOM 3024 N N . GLU B 1 79 ? -1.977 24.609 -3.523 1 70.25 79 GLU B N 1
ATOM 3025 C CA . GLU B 1 79 ? -0.736 24.469 -2.768 1 70.25 79 GLU B CA 1
ATOM 3026 C C . GLU B 1 79 ? 0.199 25.641 -3.008 1 70.25 79 GLU B C 1
ATOM 3028 O O . GLU B 1 79 ? 0.848 26.125 -2.076 1 70.25 79 GLU B O 1
ATOM 3033 N N . SER B 1 80 ? 0.165 26.062 -4.191 1 64.75 80 SER B N 1
ATOM 3034 C CA . SER B 1 80 ? 0.97 27.234 -4.512 1 64.75 80 SER B CA 1
ATOM 3035 C C . SER B 1 80 ? 0.484 28.469 -3.748 1 64.75 80 SER B C 1
ATOM 3037 O O . SER B 1 80 ? 1.29 29.25 -3.242 1 64.75 80 SER B O 1
ATOM 3039 N N . LEU B 1 81 ? -0.77 28.562 -3.631 1 64 81 LEU B N 1
ATOM 3040 C CA . LEU B 1 81 ? -1.351 29.688 -2.91 1 64 81 LEU B CA 1
ATOM 3041 C C . LEU B 1 81 ? -1.057 29.594 -1.416 1 64 81 LEU B C 1
ATOM 3043 O O . LEU B 1 81 ? -0.761 30.594 -0.768 1 64 81 LEU B O 1
ATOM 3047 N N . ARG B 1 82 ? -1.179 28.375 -0.921 1 63.22 82 ARG B N 1
ATOM 3048 C CA . ARG B 1 82 ? -0.836 28.156 0.481 1 63.22 82 ARG B CA 1
ATOM 3049 C C . ARG B 1 82 ? 0.617 28.531 0.753 1 63.22 82 ARG B C 1
ATOM 3051 O O . ARG B 1 82 ? 0.921 29.188 1.756 1 63.22 82 ARG B O 1
ATOM 3058 N N . ARG B 1 83 ? 1.348 28.172 -0.077 1 61.28 83 ARG B N 1
ATOM 3059 C CA . ARG B 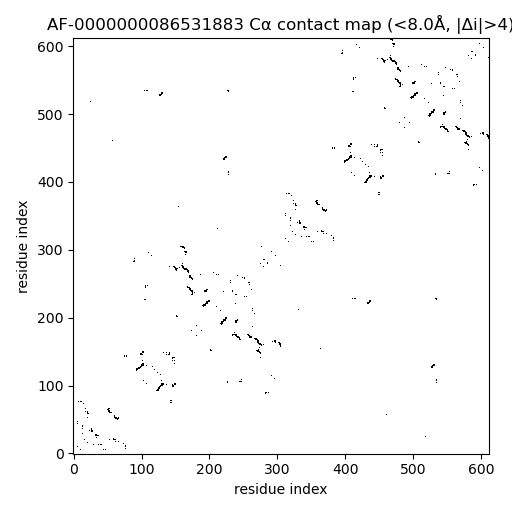1 83 ? 2.768 28.469 0.055 1 61.28 83 ARG B CA 1
ATOM 3060 C C . ARG B 1 83 ? 3.016 29.984 -0.056 1 61.28 83 ARG B C 1
ATOM 3062 O O . ARG B 1 83 ? 3.861 30.531 0.653 1 61.28 83 ARG B O 1
ATOM 3069 N N . PHE B 1 84 ? 2.324 30.562 -0.993 1 54.72 84 PHE B N 1
ATOM 3070 C CA . PHE B 1 84 ? 2.424 32 -1.146 1 54.72 84 PHE B CA 1
ATOM 3071 C C . PHE B 1 84 ? 2.059 32.719 0.154 1 54.72 84 PHE B C 1
ATOM 3073 O O . PHE B 1 84 ? 2.717 33.688 0.546 1 54.72 84 PHE B O 1
ATOM 3080 N N . SER B 1 85 ? 0.993 32.188 0.616 1 55.78 85 SER B N 1
ATOM 3081 C CA . SER B 1 85 ? 0.523 32.781 1.863 1 55.78 85 SER B CA 1
ATOM 3082 C C . SER B 1 85 ? 1.463 32.438 3.02 1 55.78 85 SER B C 1
ATOM 3084 O O . SER B 1 85 ? 1.56 33.219 3.98 1 55.78 85 SER B O 1
ATOM 3086 N N . ALA B 1 86 ? 1.945 31.172 2.957 1 50.78 86 ALA B N 1
ATOM 3087 C CA . ALA B 1 86 ? 2.865 30.734 4.004 1 50.78 86 ALA B CA 1
ATOM 3088 C C . ALA B 1 86 ? 4.254 31.328 3.797 1 50.78 86 ALA B C 1
ATOM 3090 O O . ALA B 1 86 ? 5.184 31.031 4.551 1 50.78 86 ALA B O 1
ATOM 3091 N N . TRP B 1 87 ? 4.316 31.875 2.627 1 47.34 87 TRP B N 1
ATOM 3092 C CA . TRP B 1 87 ? 5.637 32.469 2.441 1 47.34 87 TRP B CA 1
ATOM 3093 C C . TRP B 1 87 ? 6.113 33.156 3.721 1 47.34 87 TRP B C 1
ATOM 3095 O O . TRP B 1 87 ? 5.754 34.281 3.992 1 47.34 87 TRP B O 1
ATOM 3105 N N . GLU B 1 88 ? 5.629 32.625 4.738 1 49.12 88 GLU B N 1
ATOM 3106 C CA . GLU B 1 88 ? 6.332 33.188 5.895 1 49.12 88 GLU B CA 1
ATOM 3107 C C . GLU B 1 88 ? 7.844 33.031 5.742 1 49.12 88 GLU B C 1
ATOM 3109 O O . GLU B 1 88 ? 8.328 31.984 5.301 1 49.12 88 GLU B O 1
ATOM 3114 N N . ILE B 1 89 ? 8.539 34.156 5.66 1 54.56 89 ILE B N 1
ATOM 3115 C CA . ILE B 1 89 ? 9.984 34.312 5.746 1 54.56 89 ILE B CA 1
ATOM 3116 C C . ILE B 1 89 ? 10.578 33.219 6.621 1 54.56 89 ILE B C 1
ATOM 3118 O O . ILE B 1 89 ? 11.492 32.5 6.199 1 54.56 89 ILE B O 1
ATOM 3122 N N . ASP B 1 90 ? 10.352 33.156 7.965 1 70.25 90 ASP B N 1
ATOM 3123 C CA . ASP B 1 90 ? 11.039 32.312 8.938 1 70.25 90 ASP B CA 1
ATOM 3124 C C . ASP B 1 90 ? 10.141 31.172 9.398 1 70.25 90 ASP B C 1
ATOM 3126 O O . ASP B 1 90 ? 8.93 31.359 9.578 1 70.25 90 ASP B O 1
ATOM 3130 N N . PHE B 1 91 ? 10.383 29.859 9.109 1 85.88 91 PHE B N 1
ATOM 3131 C CA . PHE B 1 91 ? 9.695 28.688 9.648 1 85.88 91 PHE B CA 1
ATOM 3132 C C . PHE B 1 91 ? 10.102 28.453 11.094 1 85.88 91 PHE B C 1
ATOM 3134 O O . PHE B 1 91 ? 11.273 28.188 11.375 1 85.88 91 PHE B O 1
ATOM 3141 N N . ASP B 1 92 ? 9.148 28.641 11.938 1 90.25 92 ASP B N 1
ATOM 3142 C CA . ASP B 1 92 ? 9.352 28.297 13.344 1 90.25 92 ASP B CA 1
ATOM 3143 C C . ASP B 1 92 ? 8.602 27.016 13.719 1 90.25 92 ASP B C 1
ATOM 3145 O O . ASP B 1 92 ? 7.379 27.031 13.852 1 90.25 92 ASP B O 1
ATOM 3149 N N . PRO B 1 93 ? 9.32 25.906 13.945 1 93.56 93 PRO B N 1
ATOM 3150 C CA . PRO B 1 93 ? 8.672 24.625 14.227 1 93.56 93 PRO B CA 1
ATOM 3151 C C . PRO B 1 93 ? 7.762 24.672 15.453 1 93.56 93 PRO B C 1
ATOM 3153 O O . PRO B 1 93 ? 6.738 23.984 15.492 1 93.56 93 PRO B O 1
ATOM 3156 N N . ALA B 1 94 ? 8.07 25.453 16.375 1 93.62 94 ALA B N 1
ATOM 3157 C CA . ALA B 1 94 ? 7.324 25.5 17.641 1 93.62 94 ALA B CA 1
ATOM 3158 C C . ALA B 1 94 ? 5.906 26.016 17.422 1 93.62 94 ALA B C 1
ATOM 3160 O O . ALA B 1 94 ? 4.988 25.656 18.156 1 93.62 94 ALA B O 1
ATOM 3161 N N . THR B 1 95 ? 5.723 26.781 16.359 1 91.31 95 THR B N 1
ATOM 3162 C CA . THR B 1 95 ? 4.426 27.422 16.188 1 91.31 95 THR B CA 1
ATOM 3163 C C . THR B 1 95 ? 3.822 27.062 14.836 1 91.31 95 THR B C 1
ATOM 3165 O O . THR B 1 95 ? 2.65 27.359 14.578 1 91.31 95 THR B O 1
ATOM 3168 N N . ALA B 1 96 ? 4.543 26.438 14.039 1 90.31 96 ALA B N 1
ATOM 3169 C CA . ALA B 1 96 ? 4.113 26.156 12.672 1 90.31 96 ALA B CA 1
ATOM 3170 C C . ALA B 1 96 ? 2.863 25.281 12.656 1 90.31 96 ALA B C 1
ATOM 3172 O O . ALA B 1 96 ? 2.752 24.328 13.43 1 90.31 96 ALA B O 1
ATOM 3173 N N . GLN B 1 97 ? 1.896 25.781 11.859 1 88.44 97 GLN B N 1
ATOM 3174 C CA . GLN B 1 97 ? 0.723 24.969 11.547 1 88.44 97 GLN B CA 1
ATOM 3175 C C . GLN B 1 97 ? 0.727 24.547 10.078 1 88.44 97 GLN B C 1
ATOM 3177 O O . GLN B 1 97 ? 0.314 25.312 9.203 1 88.44 97 GLN B O 1
ATOM 3182 N N . ARG B 1 98 ? 1.437 23.5 9.844 1 88.31 98 ARG B N 1
ATOM 3183 C CA . ARG B 1 98 ? 1.666 23.047 8.477 1 88.31 98 ARG B CA 1
ATOM 3184 C C . ARG B 1 98 ? 1.504 21.531 8.367 1 88.31 98 ARG B C 1
ATOM 3186 O O . ARG B 1 98 ? 1.747 20.812 9.336 1 88.31 98 ARG B O 1
ATOM 3193 N N . ARG B 1 99 ? 1.032 21.094 7.168 1 92.94 99 ARG B N 1
ATOM 3194 C CA . ARG B 1 99 ? 1.024 19.672 6.832 1 92.94 99 ARG B CA 1
ATOM 3195 C C . ARG B 1 99 ? 2.156 19.344 5.867 1 92.94 99 ARG B C 1
ATOM 3197 O O . ARG B 1 99 ? 2.268 19.938 4.797 1 92.94 99 ARG B O 1
ATOM 3204 N N . PHE B 1 100 ? 3.002 18.5 6.277 1 96.81 100 PHE B N 1
ATOM 3205 C CA . PHE B 1 100 ? 4.039 17.984 5.387 1 96.81 100 PHE B CA 1
ATOM 3206 C C . PHE B 1 100 ? 3.617 16.656 4.777 1 96.81 100 PHE B C 1
ATOM 3208 O O . PHE B 1 100 ? 3.256 15.727 5.496 1 96.81 100 PHE B O 1
ATOM 3215 N N . ARG B 1 101 ? 3.613 16.609 3.455 1 97.44 101 ARG B N 1
ATOM 3216 C CA . ARG B 1 101 ? 3.346 15.367 2.732 1 97.44 101 ARG B CA 1
ATOM 3217 C C . ARG B 1 101 ? 4.641 14.727 2.244 1 97.44 101 ARG B C 1
ATOM 3219 O O . ARG B 1 101 ? 5.379 15.32 1.459 1 97.44 101 ARG B O 1
ATOM 3226 N N . ILE B 1 102 ? 4.871 13.516 2.697 1 98.62 102 ILE B N 1
ATOM 3227 C CA . ILE B 1 102 ? 6.109 12.805 2.395 1 98.62 102 ILE B CA 1
ATOM 3228 C C . ILE B 1 102 ? 5.801 11.516 1.64 1 98.62 102 ILE B C 1
ATOM 3230 O O . ILE B 1 102 ? 5.117 10.633 2.164 1 98.62 102 ILE B O 1
ATOM 3234 N N . CYS B 1 103 ? 6.289 11.422 0.401 1 98.38 103 CYS B N 1
ATOM 3235 C CA . CYS B 1 103 ? 6.199 10.164 -0.337 1 98.38 103 CYS B CA 1
ATOM 3236 C C . CYS B 1 103 ? 7.285 9.195 0.106 1 98.38 103 CYS B C 1
ATOM 3238 O O . CYS B 1 103 ? 8.461 9.555 0.157 1 98.38 103 CYS B O 1
ATOM 3240 N N . MET B 1 104 ? 6.828 7.941 0.412 1 97.94 104 MET B N 1
ATOM 3241 C CA . MET B 1 104 ? 7.793 6.984 0.944 1 97.94 104 MET B CA 1
ATOM 3242 C C . MET B 1 104 ? 7.625 5.617 0.287 1 97.94 104 MET B C 1
ATOM 3244 O O . MET B 1 104 ? 6.508 5.219 -0.04 1 97.94 104 MET B O 1
ATOM 3248 N N . THR B 1 105 ? 8.805 4.93 0.146 1 97.44 105 THR B N 1
ATOM 3249 C CA . THR B 1 105 ? 8.711 3.5 -0.124 1 97.44 105 THR B CA 1
ATOM 3250 C C . THR B 1 105 ? 8.188 2.75 1.095 1 97.44 105 THR B C 1
ATOM 3252 O O . THR B 1 105 ? 8.227 3.266 2.215 1 97.44 105 THR B O 1
ATOM 3255 N N . ASP B 1 106 ? 7.703 1.507 0.891 1 97.19 106 ASP B N 1
ATOM 3256 C CA . ASP B 1 106 ? 7.242 0.7 2.016 1 97.19 106 ASP B CA 1
ATOM 3257 C C . ASP B 1 106 ? 8.328 0.569 3.08 1 97.19 106 ASP B C 1
ATOM 3259 O O . ASP B 1 106 ? 8.055 0.682 4.277 1 97.19 106 ASP B O 1
ATOM 3263 N N . ALA B 1 107 ? 9.531 0.341 2.604 1 97.75 107 ALA B N 1
ATOM 3264 C CA . ALA B 1 107 ? 10.648 0.138 3.521 1 97.75 107 ALA B CA 1
ATOM 3265 C C . ALA B 1 107 ? 10.883 1.377 4.379 1 97.75 107 ALA B C 1
ATOM 3267 O O . ALA B 1 107 ? 11.008 1.278 5.602 1 97.75 107 ALA B O 1
ATOM 3268 N N . SER B 1 108 ? 10.938 2.518 3.742 1 97.38 108 SER B N 1
ATOM 3269 C CA . SER B 1 108 ? 11.172 3.758 4.473 1 97.38 108 SER B CA 1
ATOM 3270 C C . SER B 1 108 ? 10 4.09 5.387 1 97.38 108 SER B C 1
ATOM 3272 O O . SER B 1 108 ? 10.188 4.613 6.484 1 97.38 108 SER B O 1
ATOM 3274 N N . HIS B 1 109 ? 8.844 3.787 4.902 1 97.38 109 HIS B N 1
ATOM 3275 C CA . HIS B 1 109 ? 7.629 4.004 5.684 1 97.38 109 HIS B CA 1
ATOM 3276 C C . HIS B 1 109 ? 7.695 3.275 7.02 1 97.38 109 HIS B C 1
ATOM 3278 O O . HIS B 1 109 ? 7.477 3.879 8.07 1 97.38 109 HIS B O 1
ATOM 3284 N N . VAL B 1 110 ? 8.078 2.078 6.988 1 97.44 110 VAL B N 1
ATOM 3285 C CA . VAL B 1 110 ? 8.078 1.228 8.172 1 97.44 110 VAL B CA 1
ATOM 3286 C C . VAL B 1 110 ? 9.281 1.563 9.047 1 97.44 110 VAL B C 1
ATOM 3288 O O . VAL B 1 110 ? 9.172 1.606 10.281 1 97.44 110 VAL B O 1
ATOM 3291 N N . THR B 1 111 ? 10.398 1.888 8.484 1 97.81 111 THR B N 1
ATOM 3292 C CA . THR B 1 111 ? 11.641 1.953 9.25 1 97.81 111 THR B CA 1
ATOM 3293 C C . THR B 1 111 ? 11.898 3.375 9.742 1 97.81 111 THR B C 1
ATOM 3295 O O . THR B 1 111 ? 12.531 3.574 10.781 1 97.81 111 THR B O 1
ATOM 3298 N N . LEU B 1 112 ? 11.422 4.43 9.039 1 98.12 112 LEU B N 1
ATOM 3299 C CA . LEU B 1 112 ? 11.836 5.793 9.352 1 98.12 112 LEU B CA 1
ATOM 3300 C C . LEU B 1 112 ? 10.688 6.598 9.938 1 98.12 112 LEU B C 1
ATOM 3302 O O . LEU B 1 112 ? 10.898 7.441 10.812 1 98.12 112 LEU B O 1
ATOM 3306 N N . LEU B 1 113 ? 9.477 6.336 9.531 1 98.38 113 LEU B N 1
ATOM 3307 C CA . LEU B 1 113 ? 8.336 7.203 9.82 1 98.38 113 LEU B CA 1
ATOM 3308 C C . LEU B 1 113 ? 8.094 7.305 11.32 1 98.38 113 LEU B C 1
ATOM 3310 O O . LEU B 1 113 ? 7.828 8.391 11.844 1 98.38 113 LEU B O 1
ATOM 3314 N N . PRO B 1 114 ? 8.203 6.188 12.117 1 97.62 114 PRO B N 1
ATOM 3315 C CA . PRO B 1 114 ? 7.938 6.293 13.555 1 97.62 114 PRO B CA 1
ATOM 3316 C C . PRO B 1 114 ? 8.867 7.277 14.258 1 97.62 114 PRO B C 1
ATOM 3318 O O . PRO B 1 114 ? 8.414 8.109 15.047 1 97.62 114 PRO B O 1
ATOM 3321 N N . ARG B 1 115 ? 10.117 7.18 13.922 1 97.69 115 ARG B N 1
ATOM 3322 C CA . ARG B 1 115 ? 11.086 8.07 14.539 1 97.69 115 ARG B CA 1
ATOM 3323 C C . ARG B 1 115 ? 10.898 9.508 14.062 1 97.69 115 ARG B C 1
ATOM 3325 O O . ARG B 1 115 ? 11.039 10.453 14.844 1 97.69 115 ARG B O 1
ATOM 3332 N N . LEU B 1 116 ? 10.625 9.68 12.797 1 98.38 116 LEU B N 1
ATOM 3333 C CA . LEU B 1 116 ? 10.344 11 12.25 1 98.38 116 LEU B CA 1
ATOM 3334 C C . LEU B 1 116 ? 9.141 11.633 12.938 1 98.38 116 LEU B C 1
ATOM 3336 O O . LEU B 1 116 ? 9.18 12.797 13.336 1 98.38 116 LEU B O 1
ATOM 3340 N N . LEU B 1 117 ? 8.109 10.859 13.062 1 98.44 117 LEU B N 1
ATOM 3341 C CA . LEU B 1 117 ? 6.895 11.32 13.719 1 98.44 117 LEU B CA 1
ATOM 3342 C C . LEU B 1 117 ? 7.18 11.758 15.148 1 98.44 117 LEU B C 1
ATOM 3344 O O . LEU B 1 117 ? 6.738 12.828 15.578 1 98.44 117 LEU B O 1
ATOM 3348 N N . ALA B 1 118 ? 7.902 10.969 15.875 1 97.69 118 ALA B N 1
ATOM 3349 C CA . ALA B 1 118 ? 8.234 11.281 17.266 1 97.69 118 ALA B CA 1
ATOM 3350 C C . ALA B 1 118 ? 8.984 12.602 17.359 1 97.69 118 ALA B C 1
ATOM 3352 O O . ALA B 1 118 ? 8.664 13.438 18.203 1 97.69 118 ALA B O 1
ATOM 3353 N N . TYR B 1 119 ? 9.938 12.781 16.516 1 98.06 119 TYR B N 1
ATOM 3354 C CA . TYR B 1 119 ? 10.734 14 16.531 1 98.06 119 TYR B CA 1
ATOM 3355 C C . TYR B 1 119 ? 9.883 15.219 16.203 1 98.06 119 TYR B C 1
ATOM 3357 O O . TYR B 1 119 ? 9.945 16.234 16.906 1 98.06 119 TYR B O 1
ATOM 3365 N N . VAL B 1 120 ? 9.086 15.125 15.133 1 97.94 120 VAL B N 1
ATOM 3366 C CA . VAL B 1 120 ? 8.266 16.25 14.68 1 97.94 120 VAL B CA 1
ATOM 3367 C C . VAL B 1 120 ? 7.25 16.609 15.758 1 97.94 120 VAL B C 1
ATOM 3369 O O . VAL B 1 120 ? 7.023 17.797 16.031 1 97.94 120 VAL B O 1
ATOM 3372 N N . ARG B 1 121 ? 6.68 15.648 16.391 1 96.69 121 ARG B N 1
ATOM 3373 C CA . ARG B 1 121 ? 5.699 15.898 17.453 1 96.69 121 ARG B CA 1
ATOM 3374 C C . ARG B 1 121 ? 6.328 16.656 18.609 1 96.69 121 ARG B C 1
ATOM 3376 O O . ARG B 1 121 ? 5.68 17.5 19.234 1 96.69 121 ARG B O 1
ATOM 3383 N N . ALA B 1 122 ? 7.559 16.375 18.891 1 96.88 122 ALA B N 1
ATOM 3384 C CA . ALA B 1 122 ? 8.266 17.016 20 1 96.88 122 ALA B CA 1
ATOM 3385 C C . ALA B 1 122 ? 8.695 18.438 19.641 1 96.88 122 ALA B C 1
ATOM 3387 O O . ALA B 1 122 ? 8.586 19.344 20.453 1 96.88 122 ALA B O 1
ATOM 3388 N N . GLN B 1 123 ? 9.133 18.625 18.406 1 96.81 123 GLN B N 1
ATOM 3389 C CA . GLN B 1 123 ? 9.75 19.891 18.016 1 96.81 123 GLN B CA 1
ATOM 3390 C C . GLN B 1 123 ? 8.734 20.828 17.375 1 96.81 123 GLN B C 1
ATOM 3392 O O . GLN B 1 123 ? 8.883 22.047 17.406 1 96.81 123 GLN B O 1
ATOM 3397 N N . ALA B 1 124 ? 7.77 20.266 16.719 1 96.94 124 ALA B N 1
ATOM 3398 C CA . ALA B 1 124 ? 6.738 21.016 15.992 1 96.94 124 ALA B CA 1
ATOM 3399 C C . ALA B 1 124 ? 5.355 20.438 16.266 1 96.94 124 ALA B C 1
ATOM 3401 O O . ALA B 1 124 ? 4.715 19.875 15.367 1 96.94 124 ALA B O 1
ATOM 3402 N N . PRO B 1 125 ? 4.848 20.688 17.406 1 95 125 PRO B N 1
ATOM 3403 C CA . PRO B 1 125 ? 3.684 19.953 17.922 1 95 125 PRO B CA 1
ATOM 3404 C C . PRO B 1 125 ? 2.414 20.234 17.109 1 95 125 PRO B C 1
ATOM 3406 O O . PRO B 1 125 ? 1.452 19.469 17.188 1 95 125 PRO B O 1
ATOM 3409 N N . ARG B 1 126 ? 2.377 21.266 16.344 1 94.38 126 ARG B N 1
ATOM 3410 C CA . ARG B 1 126 ? 1.161 21.594 15.609 1 94.38 126 ARG B CA 1
ATOM 3411 C C . ARG B 1 126 ? 1.297 21.203 14.141 1 94.38 126 ARG B C 1
ATOM 3413 O O . ARG B 1 126 ? 0.379 21.422 13.344 1 94.38 126 ARG B O 1
ATOM 3420 N N . VAL B 1 127 ? 2.408 20.656 13.773 1 95.81 127 VAL B N 1
ATOM 3421 C CA . VAL B 1 127 ? 2.648 20.156 12.414 1 95.81 127 VAL B CA 1
ATOM 3422 C C . VAL B 1 127 ? 1.987 18.797 12.234 1 95.81 127 VAL B C 1
ATOM 3424 O O . VAL B 1 127 ? 2.016 17.969 13.141 1 95.81 127 VAL B O 1
ATOM 3427 N N . ARG B 1 128 ? 1.361 18.641 11.062 1 96.38 128 ARG B N 1
ATOM 3428 C CA . ARG B 1 128 ? 0.787 17.359 10.688 1 96.38 128 ARG B CA 1
ATOM 3429 C C . ARG B 1 128 ? 1.627 16.672 9.609 1 96.38 128 ARG B C 1
ATOM 3431 O O . ARG B 1 128 ? 2.191 17.344 8.742 1 96.38 128 ARG B O 1
ATOM 3438 N N . LEU B 1 129 ? 1.682 15.352 9.711 1 98.19 129 LEU B N 1
ATOM 3439 C CA . LEU B 1 129 ? 2.396 14.586 8.703 1 98.19 129 LEU B CA 1
ATOM 3440 C C . LEU B 1 129 ? 1.433 13.734 7.883 1 98.19 129 LEU B C 1
ATOM 3442 O O . LEU B 1 129 ? 0.471 13.18 8.422 1 98.19 129 LEU B O 1
ATOM 3446 N N . GLU B 1 130 ? 1.711 13.672 6.625 1 98.12 130 GLU B N 1
ATOM 3447 C CA . GLU B 1 130 ? 1.024 12.758 5.711 1 98.12 130 GLU B CA 1
ATOM 3448 C C . GLU B 1 130 ? 2.02 11.898 4.938 1 98.12 130 GLU B C 1
ATOM 3450 O O . GLU B 1 130 ? 2.9 12.43 4.25 1 98.12 130 GLU B O 1
ATOM 3455 N N . ALA B 1 131 ? 1.88 10.633 5.094 1 98.38 131 ALA B N 1
ATOM 3456 C CA . ALA B 1 131 ? 2.662 9.711 4.277 1 98.38 131 ALA B CA 1
ATOM 3457 C C . ALA B 1 131 ? 1.901 9.312 3.016 1 98.38 131 ALA B C 1
ATOM 3459 O O . ALA B 1 131 ? 0.703 9.031 3.068 1 98.38 131 ALA B O 1
ATOM 3460 N N . ALA B 1 132 ? 2.598 9.344 1.913 1 97.06 132 ALA B N 1
ATOM 3461 C CA . ALA B 1 132 ? 2.029 8.938 0.629 1 97.06 132 ALA B CA 1
ATOM 3462 C C . ALA B 1 132 ? 2.914 7.902 -0.06 1 97.06 132 ALA B C 1
ATOM 3464 O O . ALA B 1 132 ? 4.098 7.773 0.264 1 97.06 132 ALA B O 1
ATOM 3465 N N . ARG B 1 133 ? 2.322 7.234 -0.958 1 95.38 133 ARG B N 1
ATOM 3466 C CA . ARG B 1 133 ? 3.062 6.203 -1.678 1 95.38 133 ARG B CA 1
ATOM 3467 C C . ARG B 1 133 ? 3.908 6.809 -2.791 1 95.38 133 ARG B C 1
ATOM 3469 O O . ARG B 1 133 ? 3.549 7.844 -3.355 1 95.38 133 ARG B O 1
ATOM 3476 N N . ILE B 1 134 ? 4.969 6.133 -3.061 1 95.31 134 ILE B N 1
ATOM 3477 C CA . ILE B 1 134 ? 5.746 6.461 -4.25 1 95.31 134 ILE B CA 1
ATOM 3478 C C . ILE B 1 134 ? 5.109 5.816 -5.48 1 95.31 134 ILE B C 1
ATOM 3480 O O . ILE B 1 134 ? 4.867 4.605 -5.496 1 95.31 134 ILE B O 1
ATOM 3484 N N . ASP B 1 135 ? 4.824 6.645 -6.461 1 89.19 135 ASP B N 1
ATOM 3485 C CA . ASP B 1 135 ? 4.246 6.148 -7.703 1 89.19 135 ASP B CA 1
ATOM 3486 C C . ASP B 1 135 ? 4.633 7.035 -8.883 1 89.19 135 ASP B C 1
ATOM 3488 O O . ASP B 1 135 ? 5.602 7.793 -8.805 1 89.19 135 ASP B O 1
ATOM 3492 N N . GLY B 1 136 ? 3.969 6.812 -9.977 1 84.94 136 GLY B N 1
ATOM 3493 C CA . GLY B 1 136 ? 4.305 7.527 -11.195 1 84.94 136 GLY B CA 1
ATOM 3494 C C . GLY B 1 136 ? 4.031 9.016 -11.109 1 84.94 136 GLY B C 1
ATOM 3495 O O . GLY B 1 136 ? 4.527 9.789 -11.93 1 84.94 136 GLY B O 1
ATOM 3496 N N . ASN B 1 137 ? 3.316 9.43 -10.117 1 85.94 137 ASN B N 1
ATOM 3497 C CA . ASN B 1 137 ? 2.939 10.836 -9.992 1 85.94 137 ASN B CA 1
ATOM 3498 C C . ASN B 1 137 ? 3.83 11.562 -8.992 1 85.94 137 ASN B C 1
ATOM 3500 O O . ASN B 1 137 ? 3.652 12.758 -8.75 1 85.94 137 ASN B O 1
ATOM 3504 N N . THR B 1 138 ? 4.766 10.914 -8.477 1 93.62 138 THR B N 1
ATOM 3505 C CA . THR B 1 138 ? 5.551 11.461 -7.379 1 93.62 138 THR B CA 1
ATOM 3506 C C . THR B 1 138 ? 6.359 12.672 -7.848 1 93.62 138 THR B C 1
ATOM 3508 O O . THR B 1 138 ? 6.43 13.688 -7.152 1 93.62 138 THR B O 1
ATOM 3511 N N . GLU B 1 139 ? 6.906 12.586 -9.039 1 90.31 139 GLU B N 1
ATOM 3512 C CA . GLU B 1 139 ? 7.688 13.703 -9.555 1 90.31 139 GLU B CA 1
ATOM 3513 C C . GLU B 1 139 ? 6.824 14.953 -9.711 1 90.31 139 GLU B C 1
ATOM 3515 O O . GLU B 1 139 ? 7.227 16.047 -9.305 1 90.31 139 GLU B O 1
ATOM 3520 N N . ARG B 1 140 ? 5.715 14.758 -10.297 1 86.5 140 ARG B N 1
ATOM 3521 C CA . ARG B 1 140 ? 4.781 15.859 -10.484 1 86.5 140 ARG B CA 1
ATOM 3522 C C . ARG B 1 140 ? 4.34 16.438 -9.148 1 86.5 140 ARG B C 1
ATOM 3524 O O . ARG B 1 140 ? 4.211 17.656 -9 1 86.5 140 ARG B O 1
ATOM 3531 N N . ALA B 1 141 ? 4.09 15.562 -8.148 1 91.12 141 ALA B N 1
ATOM 3532 C CA . ALA B 1 141 ? 3.668 16 -6.82 1 91.12 141 ALA B CA 1
ATOM 3533 C C . ALA B 1 141 ? 4.746 16.844 -6.152 1 91.12 141 ALA B C 1
ATOM 3535 O O . ALA B 1 141 ? 4.445 17.844 -5.488 1 91.12 141 ALA B O 1
ATOM 3536 N N . LEU B 1 142 ? 5.992 16.469 -6.34 1 92.81 142 LEU B N 1
ATOM 3537 C CA . LEU B 1 142 ? 7.105 17.25 -5.801 1 92.81 142 LEU B CA 1
ATOM 3538 C C . LEU B 1 142 ? 7.211 18.609 -6.492 1 92.81 142 LEU B C 1
ATOM 3540 O O . LEU B 1 142 ? 7.395 19.625 -5.836 1 92.81 142 LEU B O 1
ATOM 3544 N N . GLU B 1 143 ? 7.016 18.578 -7.801 1 85.19 143 GLU B N 1
ATOM 3545 C CA . GLU B 1 143 ? 7.133 19.797 -8.602 1 85.19 143 GLU B CA 1
ATOM 3546 C C . GLU B 1 143 ? 6.043 20.797 -8.234 1 85.19 143 GLU B C 1
ATOM 3548 O O . GLU B 1 143 ? 6.316 22 -8.102 1 85.19 143 GLU B O 1
ATOM 3553 N N . SER B 1 144 ? 4.855 20.297 -8.055 1 80.88 144 SER B N 1
ATOM 3554 C CA . SER B 1 144 ? 3.715 21.172 -7.789 1 80.88 144 SER B CA 1
ATOM 3555 C C . SER B 1 144 ? 3.689 21.625 -6.336 1 80.88 144 SER B C 1
ATOM 3557 O O . SER B 1 144 ? 2.967 22.547 -5.984 1 80.88 144 SER B O 1
ATOM 3559 N N . GLY B 1 145 ? 4.398 20.875 -5.477 1 84.62 145 GLY B N 1
ATOM 3560 C CA . GLY B 1 145 ? 4.383 21.203 -4.059 1 84.62 145 GLY B CA 1
ATOM 3561 C C . GLY B 1 145 ? 3.338 20.422 -3.283 1 84.62 145 GLY B C 1
ATOM 3562 O O . GLY B 1 145 ? 3.215 20.578 -2.066 1 84.62 145 GLY B O 1
ATOM 3563 N N . GLU B 1 146 ? 2.617 19.609 -4.008 1 88.5 146 GLU B N 1
ATOM 3564 C CA . GLU B 1 146 ? 1.681 18.703 -3.334 1 88.5 146 GLU B CA 1
ATOM 3565 C C . GLU B 1 146 ? 2.406 17.781 -2.371 1 88.5 146 GLU B C 1
ATOM 3567 O O . GLU B 1 146 ? 1.849 17.375 -1.346 1 88.5 146 GLU B O 1
ATOM 3572 N N . ALA B 1 147 ? 3.582 17.406 -2.768 1 95.62 147 ALA B N 1
ATOM 3573 C CA . ALA B 1 147 ? 4.477 16.656 -1.888 1 95.62 147 ALA B CA 1
ATOM 3574 C C . ALA B 1 147 ? 5.719 17.484 -1.544 1 95.62 147 ALA B C 1
ATOM 3576 O O . ALA B 1 147 ? 6.262 18.188 -2.398 1 95.62 147 ALA B O 1
ATOM 3577 N N . ASP B 1 148 ? 6.137 17.344 -0.328 1 96.12 148 ASP B N 1
ATOM 3578 C CA . ASP B 1 148 ? 7.289 18.125 0.135 1 96.12 148 ASP B CA 1
ATOM 3579 C C . ASP B 1 148 ? 8.586 17.344 -0.065 1 96.12 148 ASP B C 1
ATOM 3581 O O . ASP B 1 148 ? 9.633 17.922 -0.323 1 96.12 148 ASP B O 1
ATOM 3585 N N . LEU B 1 149 ? 8.461 16.062 0.119 1 97.88 149 LEU B N 1
ATOM 3586 C CA . LEU B 1 149 ? 9.648 15.219 0.135 1 97.88 149 LEU B CA 1
ATOM 3587 C C . LEU B 1 149 ? 9.32 13.812 -0.356 1 97.88 149 LEU B C 1
ATOM 3589 O O . LEU B 1 149 ? 8.195 13.336 -0.191 1 97.88 149 LEU B O 1
ATOM 3593 N N . ALA B 1 150 ? 10.273 13.195 -1.038 1 98.38 150 ALA B N 1
ATOM 3594 C CA . ALA B 1 150 ? 10.242 11.766 -1.311 1 98.38 150 ALA B CA 1
ATOM 3595 C C . ALA B 1 150 ? 11.438 11.055 -0.682 1 98.38 150 ALA B C 1
ATOM 3597 O O . ALA B 1 150 ? 12.57 11.547 -0.761 1 98.38 150 ALA B O 1
ATOM 3598 N N . ILE B 1 151 ? 11.18 9.93 -0.061 1 98.25 151 ILE B N 1
ATOM 3599 C CA . ILE B 1 151 ? 12.266 9.227 0.616 1 98.25 151 ILE B CA 1
ATOM 3600 C C . ILE B 1 151 ? 12.289 7.766 0.16 1 98.25 151 ILE B C 1
ATOM 3602 O O . ILE B 1 151 ? 11.281 7.066 0.229 1 98.25 151 ILE B O 1
ATOM 3606 N N . GLY B 1 152 ? 13.398 7.316 -0.268 1 97.56 152 GLY B N 1
ATOM 3607 C CA . GLY B 1 152 ? 13.609 5.934 -0.675 1 97.56 152 GLY B CA 1
ATOM 3608 C C . GLY B 1 152 ? 14.602 5.793 -1.815 1 97.56 152 GLY B C 1
ATOM 3609 O O . GLY B 1 152 ? 15.375 6.711 -2.09 1 97.56 152 GLY B O 1
ATOM 3610 N N . TYR B 1 153 ? 14.742 4.602 -2.287 1 97.31 153 TYR B N 1
ATOM 3611 C CA . TYR B 1 153 ? 15.43 4.359 -3.551 1 97.31 153 TYR B CA 1
ATOM 3612 C C . TYR B 1 153 ? 14.5 4.609 -4.734 1 97.31 153 TYR B C 1
ATOM 3614 O O . TYR B 1 153 ? 13.648 3.773 -5.051 1 97.31 153 TYR B O 1
ATOM 3622 N N . VAL B 1 154 ? 14.68 5.77 -5.289 1 94.31 154 VAL B N 1
ATOM 3623 C CA . VAL B 1 154 ? 13.828 6.199 -6.395 1 94.31 154 VAL B CA 1
ATOM 3624 C C . VAL B 1 154 ? 14.695 6.723 -7.539 1 94.31 154 VAL B C 1
ATOM 3626 O O . VAL B 1 154 ? 14.648 7.91 -7.867 1 94.31 154 VAL B O 1
ATOM 3629 N N . PRO B 1 155 ? 15.234 5.871 -8.219 1 89.56 155 PRO B N 1
ATOM 3630 C CA . PRO B 1 155 ? 16.281 6.277 -9.156 1 89.56 155 PRO B CA 1
ATOM 3631 C C . PRO B 1 155 ? 15.734 7.035 -10.367 1 89.56 155 PRO B C 1
ATOM 3633 O O . PRO B 1 155 ? 16.5 7.699 -11.078 1 89.56 155 PRO B O 1
ATOM 3636 N N . TRP B 1 156 ? 14.492 7.035 -10.609 1 87.31 156 TRP B N 1
ATOM 3637 C CA . TRP B 1 156 ? 13.945 7.688 -11.797 1 87.31 156 TRP B CA 1
ATOM 3638 C C . TRP B 1 156 ? 13.672 9.164 -11.531 1 87.31 156 TRP B C 1
ATOM 3640 O O . TRP B 1 156 ? 13.359 9.922 -12.453 1 87.31 156 TRP B O 1
ATOM 3650 N N . LEU B 1 157 ? 13.633 9.484 -10.25 1 89 157 LEU B N 1
ATOM 3651 C CA . LEU B 1 157 ? 13.461 10.898 -9.945 1 89 157 LEU B CA 1
ATOM 3652 C C . LEU B 1 157 ? 14.688 11.703 -10.375 1 89 157 LEU B C 1
ATOM 3654 O O . LEU B 1 157 ? 15.797 11.453 -9.891 1 89 157 LEU B O 1
ATOM 3658 N N . SER B 1 158 ? 14.469 12.492 -11.344 1 81.38 158 SER B N 1
ATOM 3659 C CA . SER B 1 158 ? 15.539 13.305 -11.898 1 81.38 158 SER B CA 1
ATOM 3660 C C . SER B 1 158 ? 15.008 14.633 -12.43 1 81.38 158 SER B C 1
ATOM 3662 O O . SER B 1 158 ? 13.836 14.969 -12.227 1 81.38 158 SER B O 1
ATOM 3664 N N . GLY B 1 159 ? 15.93 15.305 -12.984 1 77.88 159 GLY B N 1
ATOM 3665 C CA . GLY B 1 159 ? 15.555 16.562 -13.609 1 77.88 159 GLY B CA 1
ATOM 3666 C C . GLY B 1 159 ? 14.906 17.547 -12.656 1 77.88 159 GLY B C 1
ATOM 3667 O O . GLY B 1 159 ? 13.742 17.391 -12.289 1 77.88 159 GLY B O 1
ATOM 3668 N N . GLY B 1 160 ? 15.578 18.453 -12.125 1 88.12 160 GLY B N 1
ATOM 3669 C CA . GLY B 1 160 ? 15.062 19.484 -11.25 1 88.12 160 GLY B CA 1
ATOM 3670 C C . GLY B 1 160 ? 14.836 19.016 -9.828 1 88.12 160 GLY B C 1
ATOM 3671 O O . GLY B 1 160 ? 14.227 19.719 -9.023 1 88.12 160 GLY B O 1
ATOM 3672 N N . ILE B 1 161 ? 15.188 17.828 -9.57 1 93.69 161 ILE B N 1
ATOM 3673 C CA . ILE B 1 161 ? 15.039 17.25 -8.234 1 93.69 161 ILE B CA 1
ATOM 3674 C C . ILE B 1 161 ? 16.391 17.219 -7.535 1 93.69 161 ILE B C 1
ATOM 3676 O O . ILE B 1 161 ? 17.359 16.672 -8.07 1 93.69 161 ILE B O 1
ATOM 3680 N N . TYR B 1 162 ? 16.438 17.812 -6.406 1 93.12 162 TYR B N 1
ATOM 3681 C CA . TYR B 1 162 ? 17.578 17.641 -5.52 1 93.12 162 TYR B CA 1
ATOM 3682 C C . TYR B 1 162 ? 17.484 16.344 -4.738 1 93.12 162 TYR B C 1
ATOM 3684 O O . TYR B 1 162 ? 16.391 15.844 -4.477 1 93.12 162 TYR B O 1
ATOM 3692 N N . GLN B 1 163 ? 18.609 15.789 -4.441 1 95.56 163 GLN B N 1
ATOM 3693 C CA . GLN B 1 163 ? 18.641 14.57 -3.65 1 95.56 163 GLN B CA 1
ATOM 3694 C C . GLN B 1 163 ? 19.766 14.617 -2.615 1 95.56 163 GLN B C 1
ATOM 3696 O O . GLN B 1 163 ? 20.781 15.297 -2.822 1 95.56 163 GLN B O 1
ATOM 3701 N N . GLN B 1 164 ? 19.609 13.961 -1.529 1 96.19 164 GLN B N 1
ATOM 3702 C CA . GLN B 1 164 ? 20.609 13.781 -0.488 1 96.19 164 GLN B CA 1
ATOM 3703 C C . GLN B 1 164 ? 20.609 12.352 0.035 1 96.19 164 GLN B C 1
ATOM 3705 O O . GLN B 1 164 ? 19.578 11.836 0.441 1 96.19 164 GLN B O 1
ATOM 3710 N N . GLN B 1 165 ? 21.797 11.75 -0.007 1 96.69 165 GLN B N 1
ATOM 3711 C CA . GLN B 1 165 ? 21.922 10.375 0.478 1 96.69 165 GLN B CA 1
ATOM 3712 C C . GLN B 1 165 ? 21.75 10.305 1.991 1 96.69 165 GLN B C 1
ATOM 3714 O O . GLN B 1 165 ? 22.297 11.133 2.727 1 96.69 165 GLN B O 1
ATOM 3719 N N . LEU B 1 166 ? 20.938 9.406 2.385 1 97.38 166 LEU B N 1
ATOM 3720 C CA . LEU B 1 166 ? 20.75 9.188 3.814 1 97.38 166 LEU B CA 1
ATOM 3721 C C . LEU B 1 166 ? 21.594 8.016 4.301 1 97.38 166 LEU B C 1
ATOM 3723 O O . LEU B 1 166 ? 22.469 8.188 5.152 1 97.38 166 LEU B O 1
ATOM 3727 N N . TYR B 1 167 ? 21.438 6.797 3.73 1 96.38 167 TYR B N 1
ATOM 3728 C CA . TYR B 1 167 ? 22.203 5.613 4.105 1 96.38 167 TYR B CA 1
ATOM 3729 C C . TYR B 1 167 ? 22.219 4.586 2.979 1 96.38 167 TYR B C 1
ATOM 3731 O O . TYR B 1 167 ? 21.469 4.719 2.008 1 96.38 167 TYR B O 1
ATOM 3739 N N . GLU B 1 168 ? 23.047 3.598 3.145 1 96.44 168 GLU B N 1
ATOM 3740 C CA . GLU B 1 168 ? 23.188 2.545 2.143 1 96.44 168 GLU B CA 1
ATOM 3741 C C . GLU B 1 168 ? 22.453 1.278 2.572 1 96.44 168 GLU B C 1
ATOM 3743 O O . GLU B 1 168 ? 22.297 1.019 3.768 1 96.44 168 GLU B O 1
ATOM 3748 N N . GLN B 1 169 ? 22.031 0.6 1.511 1 96.12 169 GLN B N 1
ATOM 3749 C CA . GLN B 1 169 ? 21.297 -0.646 1.736 1 96.12 169 GLN B CA 1
ATOM 3750 C C . GLN B 1 169 ? 21.922 -1.796 0.952 1 96.12 169 GLN B C 1
ATOM 3752 O O . GLN B 1 169 ? 22.453 -1.595 -0.15 1 96.12 169 GLN B O 1
ATOM 3757 N N . ASP B 1 170 ? 21.938 -2.896 1.608 1 97.69 170 ASP B N 1
ATOM 3758 C CA . ASP B 1 170 ? 22.141 -4.168 0.921 1 97.69 170 ASP B CA 1
ATOM 3759 C C . ASP B 1 170 ? 20.938 -5.098 1.126 1 97.69 170 ASP B C 1
ATOM 3761 O O . ASP B 1 170 ? 19.844 -4.645 1.435 1 97.69 170 ASP B O 1
ATOM 3765 N N . TRP B 1 171 ? 21.172 -6.422 0.805 1 98.25 171 TRP B N 1
ATOM 3766 C CA . TRP B 1 171 ? 20.031 -7.32 0.736 1 98.25 171 TRP B CA 1
ATOM 3767 C C . TRP B 1 171 ? 20.172 -8.461 1.74 1 98.25 171 TRP B C 1
ATOM 3769 O O . TRP B 1 171 ? 21.281 -8.969 1.963 1 98.25 171 TRP B O 1
ATOM 3779 N N . VAL B 1 172 ? 19.062 -8.891 2.289 1 98.5 172 VAL B N 1
ATOM 3780 C CA . VAL B 1 172 ? 19.016 -10.031 3.197 1 98.5 172 VAL B CA 1
ATOM 3781 C C . VAL B 1 172 ? 17.797 -10.906 2.857 1 98.5 172 VAL B C 1
ATOM 3783 O O . VAL B 1 172 ? 16.938 -10.516 2.068 1 98.5 172 VAL B O 1
ATOM 3786 N N . CYS B 1 173 ? 17.797 -12.047 3.406 1 98.62 173 CYS B N 1
ATOM 3787 C CA . CYS B 1 173 ? 16.672 -12.961 3.303 1 98.62 173 CYS B CA 1
ATOM 3788 C C . CYS B 1 173 ? 16.031 -13.203 4.668 1 98.62 173 CYS B C 1
ATOM 3790 O O . CYS B 1 173 ? 16.734 -13.305 5.672 1 98.62 173 CYS B O 1
ATOM 3792 N N . LEU B 1 174 ? 14.719 -13.258 4.699 1 98.62 174 LEU B N 1
ATOM 3793 C CA . LEU B 1 174 ? 13.984 -13.594 5.91 1 98.62 174 LEU B CA 1
ATOM 3794 C C . LEU B 1 174 ? 13.383 -14.992 5.809 1 98.62 174 LEU B C 1
ATOM 3796 O O . LEU B 1 174 ? 12.906 -15.391 4.742 1 98.62 174 LEU B O 1
ATOM 3800 N N . ALA B 1 175 ? 13.406 -15.672 6.875 1 98.62 175 ALA B N 1
ATOM 3801 C CA . ALA B 1 175 ? 12.773 -16.969 7.008 1 98.62 175 ALA B CA 1
ATOM 3802 C C . ALA B 1 175 ? 12.148 -17.141 8.391 1 98.62 175 ALA B C 1
ATOM 3804 O O . ALA B 1 175 ? 12.531 -16.453 9.336 1 98.62 175 ALA B O 1
ATOM 3805 N N . ASN B 1 176 ? 11.133 -17.984 8.461 1 98 176 ASN B N 1
ATOM 3806 C CA . ASN B 1 176 ? 10.625 -18.438 9.758 1 98 176 ASN B CA 1
ATOM 3807 C C . ASN B 1 176 ? 11.75 -18.906 10.672 1 98 176 ASN B C 1
ATOM 3809 O O . ASN B 1 176 ? 12.633 -19.656 10.242 1 98 176 ASN B O 1
ATOM 3813 N N . ARG B 1 177 ? 11.758 -18.438 11.883 1 96.69 177 ARG B N 1
ATOM 3814 C CA . ARG B 1 177 ? 12.789 -18.828 12.852 1 96.69 177 ARG B CA 1
ATOM 3815 C C . ARG B 1 177 ? 12.859 -20.344 13 1 96.69 177 ARG B C 1
ATOM 3817 O O . ARG B 1 177 ? 13.938 -20.891 13.227 1 96.69 177 ARG B O 1
ATOM 3824 N N . HIS B 1 178 ? 11.781 -21.016 12.859 1 96.62 178 HIS B N 1
ATOM 3825 C CA . HIS B 1 178 ? 11.695 -22.469 12.984 1 96.62 178 HIS B CA 1
ATOM 3826 C C . HIS B 1 178 ? 11.508 -23.125 11.625 1 96.62 178 HIS B C 1
ATOM 3828 O O . HIS B 1 178 ? 10.781 -24.125 11.5 1 96.62 178 HIS B O 1
ATOM 3834 N N . HIS B 1 179 ? 12.078 -22.516 10.664 1 96.81 179 HIS B N 1
ATOM 3835 C CA . HIS B 1 179 ? 11.984 -23.078 9.328 1 96.81 179 HIS B CA 1
ATOM 3836 C C . HIS B 1 179 ? 12.422 -24.547 9.328 1 96.81 179 HIS B C 1
ATOM 3838 O O . HIS B 1 179 ? 13.461 -24.891 9.898 1 96.81 179 HIS B O 1
ATOM 3844 N N . PRO B 1 180 ? 11.797 -25.406 8.68 1 95.69 180 PRO B N 1
ATOM 3845 C CA . PRO B 1 180 ? 12.078 -26.828 8.773 1 95.69 180 PRO B CA 1
ATOM 3846 C C . PRO B 1 180 ? 13.375 -27.234 8.07 1 95.69 180 PRO B C 1
ATOM 3848 O O . PRO B 1 180 ? 14.008 -28.219 8.445 1 95.69 180 PRO B O 1
ATOM 3851 N N . ARG B 1 181 ? 13.75 -26.469 7.098 1 96 181 ARG B N 1
ATOM 3852 C CA . ARG B 1 181 ? 14.867 -26.906 6.27 1 96 181 ARG B CA 1
ATOM 3853 C C . ARG B 1 181 ? 16.031 -25.922 6.344 1 96 181 ARG B C 1
ATOM 3855 O O . ARG B 1 181 ? 17.141 -26.234 5.93 1 96 181 ARG B O 1
ATOM 3862 N N . ILE B 1 182 ? 15.703 -24.719 6.734 1 93.81 182 ILE B N 1
ATOM 3863 C CA . ILE B 1 182 ? 16.75 -23.703 6.852 1 93.81 182 ILE B CA 1
ATOM 3864 C C . ILE B 1 182 ? 17.156 -23.547 8.312 1 93.81 182 ILE B C 1
ATOM 3866 O O . ILE B 1 182 ? 16.328 -23.219 9.164 1 93.81 182 ILE B O 1
ATOM 3870 N N . ARG B 1 183 ? 18.406 -23.812 8.641 1 84.5 183 ARG B N 1
ATOM 3871 C CA . ARG B 1 183 ? 18.891 -23.75 10.016 1 84.5 183 ARG B CA 1
ATOM 3872 C C . ARG B 1 183 ? 19.828 -22.562 10.211 1 84.5 183 ARG B C 1
ATOM 3874 O O . ARG B 1 183 ? 19.391 -21.406 10.117 1 84.5 183 ARG B O 1
ATOM 3881 N N . LYS B 1 184 ? 21.109 -22.703 10.148 1 84.75 184 LYS B N 1
ATOM 3882 C CA . LYS B 1 184 ? 22.062 -21.656 10.5 1 84.75 184 LYS B CA 1
ATOM 3883 C C . LYS B 1 184 ? 22.406 -20.797 9.289 1 84.75 184 LYS B C 1
ATOM 3885 O O . LYS B 1 184 ? 22.5 -19.562 9.398 1 84.75 184 LYS B O 1
ATOM 3890 N N . ARG B 1 185 ? 22.422 -21.469 8.109 1 91.25 185 ARG B N 1
ATOM 3891 C CA . ARG B 1 185 ? 22.844 -20.719 6.926 1 91.25 185 ARG B CA 1
ATOM 3892 C C . ARG B 1 185 ? 21.906 -21 5.75 1 91.25 185 ARG B C 1
ATOM 3894 O O . ARG B 1 185 ? 21.438 -22.125 5.59 1 91.25 185 ARG B O 1
ATOM 3901 N N . LEU B 1 186 ? 21.672 -19.938 4.984 1 96.75 186 LEU B N 1
ATOM 3902 C CA . LEU B 1 186 ? 20.938 -20.078 3.73 1 96.75 186 LEU B CA 1
ATOM 3903 C C . LEU B 1 186 ? 21.891 -20.078 2.541 1 96.75 186 LEU B C 1
ATOM 3905 O O . LEU B 1 186 ? 22.438 -19.031 2.164 1 96.75 186 LEU B O 1
ATOM 3909 N N . GLY B 1 187 ? 22.109 -21.25 1.951 1 96.44 187 GLY B N 1
ATOM 3910 C CA . GLY B 1 187 ? 22.969 -21.359 0.775 1 96.44 187 GLY B CA 1
ATOM 3911 C C . GLY B 1 187 ? 22.203 -21.188 -0.527 1 96.44 187 GLY B C 1
ATOM 3912 O O . GLY B 1 187 ? 20.969 -21.109 -0.529 1 96.44 187 GLY B O 1
ATOM 3913 N N . VAL B 1 188 ? 22.953 -21.188 -1.608 1 96.69 188 VAL B N 1
ATOM 3914 C CA . VAL B 1 188 ? 22.391 -20.922 -2.932 1 96.69 188 VAL B CA 1
ATOM 3915 C C . VAL B 1 188 ? 21.422 -22.047 -3.305 1 96.69 188 VAL B C 1
ATOM 3917 O O . VAL B 1 188 ? 20.375 -21.797 -3.92 1 96.69 188 VAL B O 1
ATOM 3920 N N . ASN B 1 189 ? 21.797 -23.234 -2.977 1 95.62 189 ASN B N 1
ATOM 3921 C CA . ASN B 1 189 ? 20.922 -24.359 -3.311 1 95.62 189 ASN B CA 1
ATOM 3922 C C . ASN B 1 189 ? 19.578 -24.266 -2.594 1 95.62 189 ASN B C 1
ATOM 3924 O O . ASN B 1 189 ? 18.531 -24.453 -3.205 1 95.62 189 ASN B O 1
ATOM 3928 N N . ALA B 1 190 ? 19.656 -23.984 -1.308 1 96.31 190 ALA B N 1
ATOM 3929 C CA . ALA B 1 190 ? 18.438 -23.781 -0.547 1 96.31 190 ALA B CA 1
ATOM 3930 C C . ALA B 1 190 ? 17.625 -22.609 -1.093 1 96.31 190 ALA B C 1
ATOM 3932 O O . ALA B 1 190 ? 16.406 -22.672 -1.174 1 96.31 190 ALA B O 1
ATOM 3933 N N . TYR B 1 191 ? 18.297 -21.562 -1.493 1 97.94 191 TYR B N 1
ATOM 3934 C CA . TYR B 1 191 ? 17.656 -20.375 -2.053 1 97.94 191 TYR B CA 1
ATOM 3935 C C . TYR B 1 191 ? 16.875 -20.719 -3.32 1 97.94 191 TYR B C 1
ATOM 3937 O O . TYR B 1 191 ? 15.789 -20.203 -3.545 1 97.94 191 TYR B O 1
ATOM 3945 N N . ARG B 1 192 ? 17.406 -21.594 -4.078 1 96.31 192 ARG B N 1
ATOM 3946 C CA . ARG B 1 192 ? 16.797 -22 -5.34 1 96.31 192 ARG B CA 1
ATOM 3947 C C . ARG B 1 192 ? 15.594 -22.906 -5.102 1 96.31 192 ARG B C 1
ATOM 3949 O O . ARG B 1 192 ? 14.602 -22.828 -5.832 1 96.31 192 ARG B O 1
ATOM 3956 N N . THR B 1 193 ? 15.695 -23.703 -4.102 1 95.88 193 THR B N 1
ATOM 3957 C CA . THR B 1 193 ? 14.742 -24.797 -3.961 1 95.88 193 THR B CA 1
ATOM 3958 C C . THR B 1 193 ? 13.562 -24.375 -3.088 1 95.88 193 THR B C 1
ATOM 3960 O O . THR B 1 193 ? 12.445 -24.859 -3.266 1 95.88 193 THR B O 1
ATOM 3963 N N . GLU B 1 194 ? 13.766 -23.484 -2.166 1 97.25 194 GLU B N 1
ATOM 3964 C CA . GLU B 1 194 ? 12.711 -23.078 -1.251 1 97.25 194 GLU B CA 1
ATOM 3965 C C . GLU B 1 194 ? 11.68 -22.203 -1.959 1 97.25 194 GLU B C 1
ATOM 3967 O O . GLU B 1 194 ? 11.961 -21.625 -3.006 1 97.25 194 GLU B O 1
ATOM 3972 N N . GLY B 1 195 ? 10.445 -22.219 -1.392 1 97.94 195 GLY B N 1
ATOM 3973 C CA . GLY B 1 195 ? 9.43 -21.297 -1.87 1 97.94 195 GLY B CA 1
ATOM 3974 C C . GLY B 1 195 ? 9.688 -19.859 -1.465 1 97.94 195 GLY B C 1
ATOM 3975 O O . GLY B 1 195 ? 10.172 -19.594 -0.365 1 97.94 195 GLY B O 1
ATOM 3976 N N . HIS B 1 196 ? 9.281 -18.953 -2.383 1 98.5 196 HIS B N 1
ATOM 3977 C CA . HIS B 1 196 ? 9.578 -17.547 -2.15 1 98.5 196 HIS B CA 1
ATOM 3978 C C . HIS B 1 196 ? 8.297 -16.703 -2.129 1 98.5 196 HIS B C 1
ATOM 3980 O O . HIS B 1 196 ? 7.359 -16.984 -2.879 1 98.5 196 HIS B O 1
ATOM 3986 N N . VAL B 1 197 ? 8.305 -15.734 -1.271 1 98.69 197 VAL B N 1
ATOM 3987 C CA . VAL B 1 197 ? 7.426 -14.578 -1.434 1 98.69 197 VAL B CA 1
ATOM 3988 C C . VAL B 1 197 ? 8.141 -13.492 -2.234 1 98.69 197 VAL B C 1
ATOM 3990 O O . VAL B 1 197 ? 9.203 -13.008 -1.827 1 98.69 197 VAL B O 1
ATOM 3993 N N . ALA B 1 198 ? 7.602 -13.133 -3.367 1 98 198 ALA B N 1
ATOM 3994 C CA . ALA B 1 198 ? 8.18 -12.078 -4.195 1 98 198 ALA B CA 1
ATOM 3995 C C . ALA B 1 198 ? 7.438 -10.758 -4.004 1 98 198 ALA B C 1
ATOM 3997 O O . ALA B 1 198 ? 6.207 -10.742 -3.908 1 98 198 ALA B O 1
ATOM 3998 N N . ILE B 1 199 ? 8.211 -9.719 -3.949 1 97.31 199 ILE B N 1
ATOM 3999 C CA . ILE B 1 199 ? 7.652 -8.375 -3.855 1 97.31 199 ILE B CA 1
ATOM 4000 C C . ILE B 1 199 ? 7.676 -7.711 -5.23 1 97.31 199 ILE B C 1
ATOM 4002 O O . ILE B 1 199 ? 8.742 -7.562 -5.836 1 97.31 199 ILE B O 1
ATOM 4006 N N . THR B 1 200 ? 6.52 -7.207 -5.652 1 91.25 200 THR B N 1
ATOM 4007 C CA . THR B 1 200 ? 6.441 -6.734 -7.031 1 91.25 200 THR B CA 1
ATOM 4008 C C . THR B 1 200 ? 6.492 -5.211 -7.082 1 91.25 200 THR B C 1
ATOM 4010 O O . THR B 1 200 ? 6.93 -4.633 -8.078 1 91.25 200 THR B O 1
ATOM 4013 N N . GLY B 1 201 ? 6.07 -4.57 -6.051 1 88.25 201 GLY B N 1
ATOM 4014 C CA . GLY B 1 201 ? 5.926 -3.125 -6.109 1 88.25 201 GLY B CA 1
ATOM 4015 C C . GLY B 1 201 ? 7.09 -2.381 -5.48 1 88.25 201 GLY B C 1
ATOM 4016 O O . GLY B 1 201 ? 7.016 -1.17 -5.266 1 88.25 201 GLY B O 1
ATOM 4017 N N . GLY B 1 202 ? 8.141 -3.014 -5.207 1 88.69 202 GLY B N 1
ATOM 4018 C CA . GLY B 1 202 ? 9.289 -2.34 -4.625 1 88.69 202 GLY B CA 1
ATOM 4019 C C . GLY B 1 202 ? 10.148 -1.63 -5.656 1 88.69 202 GLY B C 1
ATOM 4020 O O . GLY B 1 202 ? 10.32 -2.121 -6.773 1 88.69 202 GLY B O 1
ATOM 4021 N N . THR B 1 203 ? 10.719 -0.541 -5.262 1 88.06 203 THR B N 1
ATOM 4022 C CA . THR B 1 203 ? 11.531 0.245 -6.18 1 88.06 203 THR B CA 1
ATOM 4023 C C . THR B 1 203 ? 12.883 -0.433 -6.418 1 88.06 203 THR B C 1
ATOM 4025 O O . THR B 1 203 ? 13.562 -0.142 -7.406 1 88.06 203 THR B O 1
ATOM 4028 N N . GLY B 1 204 ? 13.289 -1.271 -5.582 1 92.06 204 GLY B N 1
ATOM 4029 C CA . GLY B 1 204 ? 14.555 -1.975 -5.727 1 92.06 204 GLY B CA 1
ATOM 4030 C C . GLY B 1 204 ? 14.406 -3.328 -6.395 1 92.06 204 GLY B C 1
ATOM 4031 O O . GLY B 1 204 ? 15.391 -4.051 -6.566 1 92.06 204 GLY B O 1
ATOM 4032 N N . THR B 1 205 ? 13.266 -3.691 -6.801 1 90.31 205 THR B N 1
ATOM 4033 C CA . THR B 1 205 ? 12.961 -5.02 -7.32 1 90.31 205 THR B CA 1
ATOM 4034 C C . THR B 1 205 ? 13.812 -5.328 -8.547 1 90.31 205 THR B C 1
ATOM 4036 O O . THR B 1 205 ? 14.258 -6.465 -8.734 1 90.31 205 THR B O 1
ATOM 4039 N N . ALA B 1 206 ? 14.055 -4.293 -9.328 1 89.5 206 ALA B N 1
ATOM 4040 C CA . ALA B 1 206 ? 14.82 -4.484 -10.555 1 89.5 206 ALA B CA 1
ATOM 4041 C C . ALA B 1 206 ? 16.25 -4.938 -10.25 1 89.5 206 ALA B C 1
ATOM 4043 O O . ALA B 1 206 ? 16.828 -5.727 -10.992 1 89.5 206 ALA B O 1
ATOM 4044 N N . LEU B 1 207 ? 16.812 -4.469 -9.195 1 94.06 207 LEU B N 1
ATOM 4045 C CA . LEU B 1 207 ? 18.172 -4.859 -8.789 1 94.06 207 LEU B CA 1
ATOM 4046 C C . LEU B 1 207 ? 18.219 -6.344 -8.453 1 94.06 207 LEU B C 1
ATOM 4048 O O . LEU B 1 207 ? 19.141 -7.047 -8.875 1 94.06 207 LEU B O 1
ATOM 4052 N N . LEU B 1 208 ? 17.234 -6.793 -7.758 1 95.94 208 LEU B N 1
ATOM 4053 C CA . LEU B 1 208 ? 17.172 -8.203 -7.391 1 95.94 208 LEU B CA 1
ATOM 4054 C C . LEU B 1 208 ? 16.953 -9.078 -8.617 1 95.94 208 LEU B C 1
ATOM 4056 O O . LEU B 1 208 ? 17.609 -10.109 -8.781 1 95.94 208 LEU B O 1
ATOM 4060 N N . GLU B 1 209 ? 16.062 -8.648 -9.477 1 93 209 GLU B N 1
ATOM 4061 C CA . GLU B 1 209 ? 15.773 -9.414 -10.68 1 93 209 GLU B CA 1
ATOM 4062 C C . GLU B 1 209 ? 17 -9.523 -11.57 1 93 209 GLU B C 1
ATOM 4064 O O . GLU B 1 209 ? 17.281 -10.586 -12.141 1 93 209 GLU B O 1
ATOM 4069 N N . GLN B 1 210 ? 17.703 -8.469 -11.703 1 92.31 210 GLN B N 1
ATOM 4070 C CA . GLN B 1 210 ? 18.938 -8.469 -12.492 1 92.31 210 GLN B CA 1
ATOM 4071 C C . GLN B 1 210 ? 19.953 -9.445 -11.922 1 92.31 210 GLN B C 1
ATOM 4073 O O . GLN B 1 210 ? 20.625 -10.156 -12.672 1 92.31 210 GLN B O 1
ATOM 4078 N N . ALA B 1 211 ? 20.062 -9.469 -10.656 1 95.56 211 ALA B N 1
ATOM 4079 C CA . ALA B 1 211 ? 21 -10.383 -10 1 95.56 211 ALA B CA 1
ATOM 4080 C C . ALA B 1 211 ? 20.594 -11.836 -10.234 1 95.56 211 ALA B C 1
ATOM 4082 O O . ALA B 1 211 ? 21.438 -12.695 -10.492 1 95.56 211 ALA B O 1
ATOM 4083 N N . LEU B 1 212 ? 19.328 -12.125 -10.148 1 95.12 212 LEU B N 1
ATOM 4084 C CA . LEU B 1 212 ? 18.812 -13.477 -10.359 1 95.12 212 LEU B CA 1
ATOM 4085 C C . LEU B 1 212 ? 19.125 -13.953 -11.773 1 95.12 212 LEU B C 1
ATOM 4087 O O . LEU B 1 212 ? 19.531 -15.102 -11.969 1 95.12 212 LEU B O 1
ATOM 4091 N N . VAL B 1 213 ? 18.938 -13.047 -12.664 1 91.44 213 VAL B N 1
ATOM 4092 C CA . VAL B 1 213 ? 19.234 -13.367 -14.062 1 91.44 213 VAL B CA 1
ATOM 4093 C C . VAL B 1 213 ? 20.734 -13.625 -14.227 1 91.44 213 VAL B C 1
ATOM 4095 O O . VAL B 1 213 ? 21.125 -14.625 -14.828 1 91.44 213 VAL B O 1
ATOM 4098 N N . ARG B 1 214 ? 21.516 -12.789 -13.695 1 93.31 214 ARG B N 1
ATOM 4099 C CA . ARG B 1 214 ? 22.969 -12.891 -13.797 1 93.31 214 ARG B CA 1
ATOM 4100 C C . ARG B 1 214 ? 23.469 -14.203 -13.203 1 93.31 214 ARG B C 1
ATOM 4102 O O . ARG B 1 214 ? 24.359 -14.844 -13.766 1 93.31 214 ARG B O 1
ATOM 4109 N N . GLU B 1 215 ? 22.828 -14.617 -12.148 1 95 215 GLU B N 1
ATOM 4110 C CA . GLU B 1 215 ? 23.266 -15.82 -11.445 1 95 215 GLU B CA 1
ATOM 4111 C C . GLU B 1 215 ? 22.516 -17.047 -11.938 1 95 215 GLU B C 1
ATOM 4113 O O . GLU B 1 215 ? 22.688 -18.156 -11.406 1 95 215 GLU B O 1
ATOM 4118 N N . ARG B 1 216 ? 21.578 -16.859 -12.875 1 94.44 216 ARG B N 1
ATOM 4119 C CA . ARG B 1 216 ? 20.797 -17.922 -13.484 1 94.44 216 ARG B CA 1
ATOM 4120 C C . ARG B 1 216 ? 20 -18.688 -12.422 1 94.44 216 ARG B C 1
ATOM 4122 O O . ARG B 1 216 ? 20 -19.9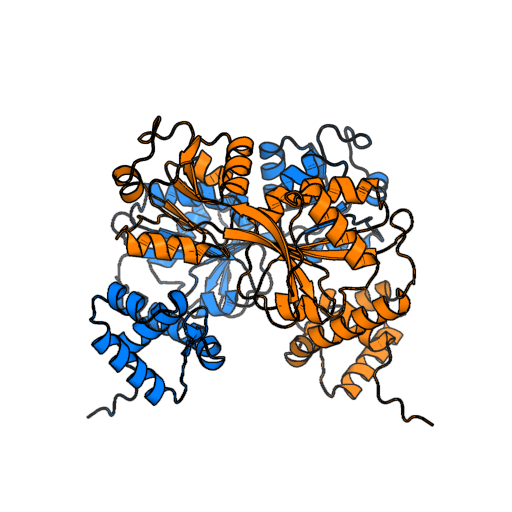22 -12.406 1 94.44 216 ARG B O 1
ATOM 4129 N N . ILE B 1 217 ? 19.453 -17.906 -11.586 1 95.19 217 ILE B N 1
ATOM 4130 C CA . ILE B 1 217 ? 18.609 -18.5 -10.547 1 95.19 217 ILE B CA 1
ATOM 4131 C C . ILE B 1 217 ? 17.141 -18.266 -10.867 1 95.19 217 ILE B C 1
ATOM 4133 O O . ILE B 1 217 ? 16.734 -17.125 -11.102 1 95.19 217 ILE B O 1
ATOM 4137 N N . GLU B 1 218 ? 16.422 -19.312 -10.906 1 93.94 218 GLU B N 1
ATOM 4138 C CA . GLU B 1 218 ? 14.969 -19.266 -11 1 93.94 218 GLU B CA 1
ATOM 4139 C C . GLU B 1 218 ? 14.312 -19.594 -9.664 1 93.94 218 GLU B C 1
ATOM 4141 O O . GLU B 1 218 ? 14.352 -20.734 -9.211 1 93.94 218 GLU B O 1
ATOM 4146 N N . ARG B 1 219 ? 13.648 -18.656 -9.094 1 94.81 219 ARG B N 1
ATOM 4147 C CA . ARG B 1 219 ? 13 -18.859 -7.801 1 94.81 219 ARG B CA 1
ATOM 4148 C C . ARG B 1 219 ? 11.664 -19.578 -7.969 1 94.81 219 ARG B C 1
ATOM 4150 O O . ARG B 1 219 ? 10.969 -19.391 -8.969 1 94.81 219 ARG B O 1
ATOM 4157 N N . GLN B 1 220 ? 11.398 -20.328 -7 1 96 220 GLN B N 1
ATOM 4158 C CA . GLN B 1 220 ? 10.047 -20.859 -6.887 1 96 220 GLN B CA 1
ATOM 4159 C C . GLN B 1 220 ? 9.133 -19.875 -6.16 1 96 220 GLN B C 1
ATOM 4161 O O . GLN B 1 220 ? 8.977 -19.953 -4.938 1 96 220 GLN B O 1
ATOM 4166 N N . VAL B 1 221 ? 8.469 -19.031 -6.914 1 96.88 221 VAL B N 1
ATOM 4167 C CA . VAL B 1 221 ? 7.613 -18.016 -6.309 1 96.88 221 VAL B CA 1
ATOM 4168 C C . VAL B 1 221 ? 6.238 -18.609 -6.012 1 96.88 221 VAL B C 1
ATOM 4170 O O . VAL B 1 221 ? 5.531 -19.047 -6.926 1 96.88 221 VAL B O 1
ATOM 4173 N N . VAL B 1 222 ? 5.895 -18.625 -4.793 1 97.81 222 VAL B N 1
ATOM 4174 C CA . VAL B 1 222 ? 4.637 -19.203 -4.328 1 97.81 222 VAL B CA 1
ATOM 4175 C C . VAL B 1 222 ? 3.602 -18.109 -4.141 1 97.81 222 VAL B C 1
ATOM 4177 O O . VAL B 1 222 ? 2.406 -18.312 -4.352 1 97.81 222 VAL B O 1
ATOM 4180 N N . LEU B 1 223 ? 4.098 -16.938 -3.738 1 98.56 223 LEU B N 1
ATOM 4181 C CA . LEU B 1 223 ? 3.248 -15.789 -3.436 1 98.56 223 LEU B CA 1
ATOM 4182 C C . LEU B 1 223 ? 3.9 -14.492 -3.9 1 98.56 223 LEU B C 1
ATOM 4184 O O . LEU B 1 223 ? 5.094 -14.273 -3.67 1 98.56 223 LEU B O 1
ATOM 4188 N N . GLU B 1 224 ? 3.156 -13.695 -4.613 1 98.06 224 GLU B N 1
ATOM 4189 C CA . GLU B 1 224 ? 3.578 -12.344 -4.98 1 98.06 224 GLU B CA 1
ATOM 4190 C C . GLU B 1 224 ? 2.764 -11.289 -4.234 1 98.06 224 GLU B C 1
ATOM 4192 O O . GLU B 1 224 ? 1.535 -11.375 -4.176 1 98.06 224 GLU B O 1
ATOM 4197 N N . LEU B 1 225 ? 3.471 -10.398 -3.625 1 98.19 225 LEU B N 1
ATOM 4198 C CA . LEU B 1 225 ? 2.846 -9.297 -2.9 1 98.19 225 LEU B CA 1
ATOM 4199 C C . LEU B 1 225 ? 3.205 -7.953 -3.533 1 98.19 225 LEU B C 1
ATOM 4201 O O . LEU B 1 225 ? 4.324 -7.773 -4.016 1 98.19 225 LEU B O 1
ATOM 4205 N N . PRO B 1 226 ? 2.26 -6.996 -3.406 1 96.5 226 PRO B N 1
ATOM 4206 C CA . PRO B 1 226 ? 2.564 -5.68 -3.973 1 96.5 226 PRO B CA 1
ATOM 4207 C C . PRO B 1 226 ? 3.545 -4.883 -3.117 1 96.5 226 PRO B C 1
ATOM 4209 O O . PRO B 1 226 ? 4.145 -3.92 -3.598 1 96.5 226 PRO B O 1
ATOM 4212 N N . GLY B 1 227 ? 3.631 -5.184 -1.879 1 97.38 227 GLY B N 1
ATOM 4213 C CA . GLY B 1 227 ? 4.52 -4.531 -0.928 1 97.38 227 GLY B CA 1
ATOM 4214 C C . GLY B 1 227 ? 4.746 -5.348 0.331 1 97.38 227 GLY B C 1
ATOM 4215 O O . GLY B 1 227 ? 4.656 -6.574 0.306 1 97.38 227 GLY B O 1
ATOM 4216 N N . PHE B 1 228 ? 5.066 -4.652 1.432 1 97.75 228 PHE B N 1
ATOM 4217 C CA . PHE B 1 228 ? 5.535 -5.367 2.611 1 97.75 228 PHE B CA 1
ATOM 4218 C C . PHE B 1 228 ? 4.406 -5.555 3.615 1 97.75 228 PHE B C 1
ATOM 4220 O O . PHE B 1 228 ? 4.609 -6.125 4.688 1 97.75 228 PHE B O 1
ATOM 4227 N N . LEU B 1 229 ? 3.238 -5.062 3.289 1 97.31 229 LEU B N 1
ATOM 4228 C CA . LEU B 1 229 ? 2.094 -5.238 4.176 1 97.31 229 LEU B CA 1
ATOM 4229 C C . LEU B 1 229 ? 1.841 -6.715 4.453 1 97.31 229 LEU B C 1
ATOM 4231 O O . LEU B 1 229 ? 1.667 -7.504 3.521 1 97.31 229 LEU B O 1
ATOM 4235 N N . GLY B 1 230 ? 1.827 -7.152 5.66 1 96.81 230 GLY B N 1
ATOM 4236 C CA . GLY B 1 230 ? 1.509 -8.508 6.066 1 96.81 230 GLY B CA 1
ATOM 4237 C C . GLY B 1 230 ? 2.65 -9.484 5.844 1 96.81 230 GLY B C 1
ATOM 4238 O O . GLY B 1 230 ? 2.531 -10.672 6.156 1 96.81 230 GLY B O 1
ATOM 4239 N N . LEU B 1 231 ? 3.752 -9.039 5.359 1 98.12 231 LEU B N 1
ATOM 4240 C CA . LEU B 1 231 ? 4.855 -9.906 4.961 1 98.12 231 LEU B CA 1
ATOM 4241 C C . LEU B 1 231 ? 5.422 -10.656 6.16 1 98.12 231 LEU B C 1
ATOM 4243 O O . LEU B 1 231 ? 5.652 -11.867 6.094 1 98.12 231 LEU B O 1
ATOM 4247 N N . GLY B 1 232 ? 5.629 -9.914 7.254 1 97.25 232 GLY B N 1
ATOM 4248 C CA . GLY B 1 232 ? 6.18 -10.547 8.445 1 97.25 232 GLY B CA 1
ATOM 4249 C C . GLY B 1 232 ? 5.352 -11.719 8.938 1 97.25 232 GLY B C 1
ATOM 4250 O O . GLY B 1 232 ? 5.887 -12.789 9.234 1 97.25 232 GLY B O 1
ATOM 4251 N N . ALA B 1 233 ? 4.082 -11.516 9 1 95.62 233 ALA B N 1
ATOM 4252 C CA . ALA B 1 233 ? 3.178 -12.555 9.492 1 95.62 233 ALA B CA 1
ATOM 4253 C C . ALA B 1 233 ? 3.182 -13.766 8.562 1 95.62 233 ALA B C 1
ATOM 4255 O O . ALA B 1 233 ? 3.15 -14.906 9.023 1 95.62 233 ALA B O 1
ATOM 4256 N N . ILE B 1 234 ? 3.23 -13.531 7.27 1 97.88 234 ILE B N 1
ATOM 4257 C CA . ILE B 1 234 ? 3.219 -14.609 6.285 1 97.88 234 ILE B CA 1
ATOM 4258 C C . ILE B 1 234 ? 4.484 -15.453 6.426 1 97.88 234 ILE B C 1
ATOM 4260 O O . ILE B 1 234 ? 4.414 -16.672 6.504 1 97.88 234 ILE B O 1
ATOM 4264 N N . VAL B 1 235 ? 5.617 -14.82 6.52 1 98.31 235 VAL B N 1
ATOM 4265 C CA . VAL B 1 235 ? 6.883 -15.547 6.629 1 98.31 235 VAL B CA 1
ATOM 4266 C C . VAL B 1 235 ? 6.941 -16.281 7.965 1 98.31 235 VAL B C 1
ATOM 4268 O O . VAL B 1 235 ? 7.473 -17.391 8.047 1 98.31 235 VAL B O 1
ATOM 4271 N N . GLN B 1 236 ? 6.406 -15.695 8.984 1 97.19 236 GLN B N 1
ATOM 4272 C CA . GLN B 1 236 ? 6.414 -16.281 10.32 1 97.19 236 GLN B CA 1
ATOM 4273 C C . GLN B 1 236 ? 5.621 -17.578 10.359 1 97.19 236 GLN B C 1
ATOM 4275 O O . GLN B 1 236 ? 5.953 -18.5 11.117 1 97.19 236 GLN B O 1
ATOM 4280 N N . THR B 1 237 ? 4.629 -17.703 9.523 1 95.75 237 THR B N 1
ATOM 4281 C CA . THR B 1 237 ? 3.691 -18.812 9.664 1 95.75 237 THR B CA 1
ATOM 4282 C C . THR B 1 237 ? 3.834 -19.797 8.508 1 95.75 237 THR B C 1
ATOM 4284 O O . THR B 1 237 ? 2.998 -20.688 8.336 1 95.75 237 THR B O 1
ATOM 4287 N N . THR B 1 238 ? 4.77 -19.562 7.648 1 97.56 238 THR B N 1
ATOM 4288 C CA . THR B 1 238 ? 5 -20.453 6.516 1 97.56 238 THR B CA 1
ATOM 4289 C C . THR B 1 238 ? 6.465 -20.875 6.445 1 97.56 238 THR B C 1
ATOM 4291 O O . THR B 1 238 ? 7.281 -20.438 7.262 1 97.56 238 THR B O 1
ATOM 4294 N N . ASP B 1 239 ? 6.781 -21.703 5.484 1 97.56 239 ASP B N 1
ATOM 4295 C CA . ASP B 1 239 ? 8.164 -22.094 5.227 1 97.56 239 ASP B CA 1
ATOM 4296 C C . ASP B 1 239 ? 8.734 -21.328 4.035 1 97.56 239 ASP B C 1
ATOM 4298 O O . ASP B 1 239 ? 9.695 -21.781 3.408 1 97.56 239 ASP B O 1
ATOM 4302 N N . LEU B 1 240 ? 8.047 -20.234 3.697 1 98.44 240 LEU B N 1
ATOM 4303 C CA . LEU B 1 240 ? 8.5 -19.406 2.578 1 98.44 240 LEU B CA 1
ATOM 4304 C C . LEU B 1 240 ? 9.602 -18.453 3.018 1 98.44 240 LEU B C 1
ATOM 4306 O O . LEU B 1 240 ? 9.625 -18.016 4.172 1 98.44 240 LEU B O 1
ATOM 4310 N N . ILE B 1 241 ? 10.484 -18.109 2.1 1 98.56 241 ILE B N 1
ATOM 4311 C CA . ILE B 1 241 ? 11.516 -17.109 2.357 1 98.56 241 ILE B CA 1
ATOM 4312 C C . ILE B 1 241 ? 11.289 -15.898 1.461 1 98.56 241 ILE B C 1
ATOM 4314 O O . ILE B 1 241 ? 10.539 -15.969 0.485 1 98.56 241 ILE B O 1
ATOM 4318 N N . THR B 1 242 ? 11.867 -14.805 1.79 1 98.62 242 THR B N 1
ATOM 4319 C CA . THR B 1 242 ? 11.766 -13.578 0.998 1 98.62 242 THR B CA 1
ATOM 4320 C C . THR B 1 242 ? 13.078 -12.805 1.03 1 98.62 242 THR B C 1
ATOM 4322 O O . THR B 1 242 ? 13.867 -12.953 1.965 1 98.62 242 THR B O 1
ATOM 4325 N N . THR B 1 243 ? 13.375 -12.102 -0.014 1 98.5 243 THR B N 1
ATOM 4326 C CA . THR B 1 243 ? 14.555 -11.258 -0.146 1 98.5 243 THR B CA 1
ATOM 4327 C C . THR B 1 243 ? 14.164 -9.781 -0.154 1 98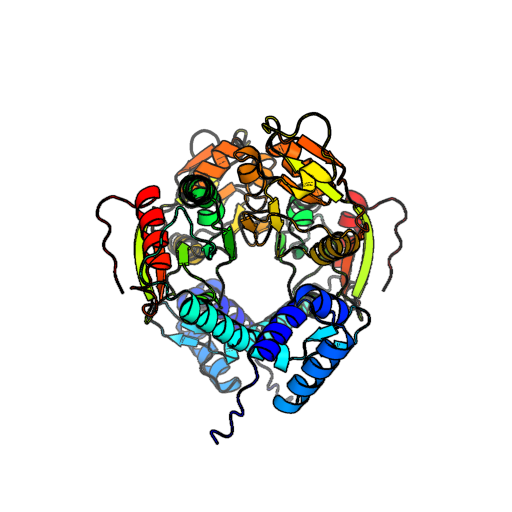.5 243 THR B C 1
ATOM 4329 O O . THR B 1 243 ? 13.273 -9.375 -0.905 1 98.5 243 THR B O 1
ATOM 4332 N N . LEU B 1 244 ? 14.766 -9.039 0.683 1 98.25 244 LEU B N 1
ATOM 4333 C CA . LEU B 1 244 ? 14.43 -7.629 0.806 1 98.25 244 LEU B CA 1
ATOM 4334 C C . LEU B 1 244 ? 15.609 -6.836 1.367 1 98.25 244 LEU B C 1
ATOM 4336 O O . LEU B 1 244 ? 16.594 -7.422 1.819 1 98.25 244 LEU B O 1
ATOM 4340 N N . PRO B 1 245 ? 15.586 -5.488 1.293 1 98.25 245 PRO B N 1
ATOM 4341 C CA . PRO B 1 245 ? 16.688 -4.676 1.839 1 98.25 245 PRO B CA 1
ATOM 4342 C C . PRO B 1 245 ? 16.891 -4.895 3.336 1 98.25 245 PRO B C 1
ATOM 4344 O O . PRO B 1 245 ? 15.922 -5.145 4.066 1 98.25 245 PRO B O 1
ATOM 4347 N N . ARG B 1 246 ? 18.047 -4.719 3.801 1 98.06 246 ARG B N 1
ATOM 4348 C CA . ARG B 1 246 ? 18.484 -5.105 5.137 1 98.06 246 ARG B CA 1
ATOM 4349 C C . ARG B 1 246 ? 17.688 -4.371 6.211 1 98.06 246 ARG B C 1
ATOM 4351 O O . ARG B 1 246 ? 17.172 -4.992 7.145 1 98.06 246 ARG B O 1
ATOM 4358 N N . HIS B 1 247 ? 17.531 -3.057 6.102 1 97.69 247 HIS B N 1
ATOM 4359 C CA . HIS B 1 247 ? 16.922 -2.289 7.184 1 97.69 247 HIS B CA 1
ATOM 4360 C C . HIS B 1 247 ? 15.492 -2.752 7.453 1 97.69 247 HIS B C 1
ATOM 4362 O O . HIS B 1 247 ? 15.125 -3.004 8.602 1 97.69 247 HIS B O 1
ATOM 4368 N N . ILE B 1 248 ? 14.703 -2.867 6.387 1 98 248 ILE B N 1
ATOM 4369 C CA . ILE B 1 248 ? 13.328 -3.336 6.562 1 98 248 ILE B CA 1
ATOM 4370 C C . ILE B 1 248 ? 13.336 -4.812 6.957 1 98 248 ILE B C 1
ATOM 4372 O O . ILE B 1 248 ? 12.5 -5.254 7.742 1 98 248 ILE B O 1
ATOM 4376 N N . GLY B 1 249 ? 14.25 -5.578 6.418 1 98.44 249 GLY B N 1
ATOM 4377 C CA . GLY B 1 249 ? 14.375 -6.973 6.812 1 98.44 249 GLY B CA 1
ATOM 4378 C C . GLY B 1 249 ? 14.609 -7.152 8.305 1 98.44 249 GLY B C 1
ATOM 4379 O O . GLY B 1 249 ? 13.93 -7.953 8.945 1 98.44 249 GLY B O 1
ATOM 4380 N N . GLU B 1 250 ? 15.539 -6.43 8.82 1 98.25 250 GLU B N 1
ATOM 4381 C CA . GLU B 1 250 ? 15.852 -6.512 10.242 1 98.25 250 GLU B CA 1
ATOM 4382 C C . GLU B 1 250 ? 14.688 -6.02 11.094 1 98.25 250 GLU B C 1
ATOM 4384 O O . GLU B 1 250 ? 14.406 -6.59 12.148 1 98.25 250 GLU B O 1
ATOM 4389 N N . THR B 1 251 ? 14.055 -5.008 10.625 1 97.38 251 THR B N 1
ATOM 4390 C CA . THR B 1 251 ? 12.898 -4.469 11.344 1 97.38 251 THR B CA 1
ATOM 4391 C C . THR B 1 251 ? 11.781 -5.5 11.414 1 97.38 251 THR B C 1
ATOM 4393 O O . THR B 1 251 ? 11.219 -5.742 12.484 1 97.38 251 THR B O 1
ATOM 4396 N N . LEU B 1 252 ? 11.461 -6.098 10.297 1 97.44 252 LEU B N 1
ATOM 4397 C CA . LEU B 1 252 ? 10.414 -7.113 10.258 1 97.44 252 LEU B CA 1
ATOM 4398 C C . LEU B 1 252 ? 10.812 -8.336 11.078 1 97.44 252 LEU B C 1
ATOM 4400 O O . LEU B 1 252 ? 9.969 -8.961 11.727 1 97.44 252 LEU B O 1
ATOM 4404 N N . ALA B 1 253 ? 12.078 -8.695 11.016 1 98.06 253 ALA B N 1
ATOM 4405 C CA . ALA B 1 253 ? 12.562 -9.852 11.766 1 98.06 253 ALA B CA 1
ATOM 4406 C C . ALA B 1 253 ? 12.344 -9.656 13.266 1 98.06 253 ALA B C 1
ATOM 4408 O O . ALA B 1 253 ? 11.93 -10.586 13.961 1 98.06 253 ALA B O 1
ATOM 4409 N N . GLN B 1 254 ? 12.648 -8.492 13.742 1 95.94 254 GLN B N 1
ATOM 4410 C CA . GLN B 1 254 ? 12.461 -8.18 15.156 1 95.94 254 GLN B CA 1
ATOM 4411 C C . GLN B 1 254 ? 10.984 -8.195 15.531 1 95.94 254 GLN B C 1
ATOM 4413 O O . GLN B 1 254 ? 10.602 -8.75 16.562 1 95.94 254 GLN B O 1
ATOM 4418 N N . ALA B 1 255 ? 10.18 -7.664 14.68 1 93.81 255 ALA B N 1
ATOM 4419 C CA . ALA B 1 255 ? 8.758 -7.508 14.969 1 93.81 255 ALA B CA 1
ATOM 4420 C C . ALA B 1 255 ? 8.039 -8.852 14.914 1 93.81 255 ALA B C 1
ATOM 4422 O O . ALA B 1 255 ? 7.055 -9.062 15.625 1 93.81 255 ALA B O 1
ATOM 4423 N N . SER B 1 256 ? 8.469 -9.766 14.094 1 95.5 256 SER B N 1
ATOM 4424 C CA . SER B 1 256 ? 7.738 -11 13.867 1 95.5 256 SER B CA 1
ATOM 4425 C C . SER B 1 256 ? 8.562 -12.219 14.273 1 95.5 256 SER B C 1
ATOM 4427 O O . SER B 1 256 ? 8.219 -13.352 13.93 1 95.5 256 SER B O 1
ATOM 4429 N N . ASP B 1 257 ? 9.727 -12.008 14.906 1 95.94 257 ASP B N 1
ATOM 4430 C CA . ASP B 1 257 ? 10.594 -13.078 15.383 1 95.94 257 ASP B CA 1
ATOM 4431 C C . ASP B 1 257 ? 11.016 -14 14.234 1 95.94 257 ASP B C 1
ATOM 4433 O O . ASP B 1 257 ? 10.797 -15.211 14.289 1 95.94 257 ASP B O 1
ATOM 4437 N N . LEU B 1 258 ? 11.625 -13.414 13.25 1 98.06 258 LEU B N 1
ATOM 4438 C CA . LEU B 1 258 ? 12.109 -14.125 12.07 1 98.06 258 LEU B CA 1
ATOM 4439 C C . LEU B 1 258 ? 13.633 -14.227 12.086 1 98.06 258 LEU B C 1
ATOM 4441 O O . LEU B 1 258 ? 14.305 -13.477 12.805 1 98.06 258 LEU B O 1
ATOM 4445 N N . SER B 1 259 ? 14.195 -15.141 11.352 1 98.19 259 SER B N 1
ATOM 4446 C CA . SER B 1 259 ? 15.641 -15.234 11.156 1 98.19 259 SER B CA 1
ATOM 4447 C C . SER B 1 259 ? 16.078 -14.422 9.945 1 98.19 259 SER B C 1
ATOM 4449 O O . SER B 1 259 ? 15.398 -14.406 8.914 1 98.19 259 SER B O 1
ATOM 4451 N N . VAL B 1 260 ? 17.188 -13.75 10.117 1 98.38 260 VAL B N 1
ATOM 4452 C CA . VAL B 1 260 ? 17.781 -12.969 9.047 1 98.38 260 VAL B CA 1
ATOM 4453 C C . VAL B 1 260 ? 19.016 -13.703 8.508 1 98.38 260 VAL B C 1
ATOM 4455 O O . VAL B 1 260 ? 19.891 -14.102 9.273 1 98.38 260 VAL B O 1
ATOM 4458 N N . HIS B 1 261 ? 19.094 -13.875 7.25 1 98.44 261 HIS B N 1
ATOM 4459 C CA . HIS B 1 261 ? 20.234 -14.523 6.598 1 98.44 261 HIS B CA 1
ATOM 4460 C C . HIS B 1 261 ? 20.844 -13.617 5.527 1 98.44 261 HIS B C 1
ATOM 4462 O O . HIS B 1 261 ? 20.109 -12.914 4.824 1 98.44 261 HIS B O 1
ATOM 4468 N N . PRO B 1 262 ? 22.125 -13.695 5.422 1 97.62 262 PRO B N 1
ATOM 4469 C CA . PRO B 1 262 ? 22.703 -13.023 4.25 1 97.62 262 PRO B CA 1
ATOM 4470 C C . PRO B 1 262 ? 22.156 -13.57 2.934 1 97.62 262 PRO B C 1
ATOM 4472 O O . PRO B 1 262 ? 21.922 -14.773 2.811 1 97.62 262 PRO B O 1
ATOM 4475 N N . CYS B 1 263 ? 21.844 -12.633 2.016 1 97.56 263 CYS B N 1
ATOM 4476 C CA . CYS B 1 263 ? 21.453 -13.086 0.688 1 97.56 263 CYS B CA 1
ATOM 4477 C C . CYS B 1 263 ? 22.562 -13.914 0.049 1 97.56 263 CYS B C 1
ATOM 4479 O O . CYS B 1 263 ? 23.703 -13.453 -0.041 1 97.56 263 CYS B O 1
ATOM 4481 N N . PRO B 1 264 ? 22.328 -15.078 -0.414 1 97.25 264 PRO B N 1
ATOM 4482 C CA . PRO B 1 264 ? 23.391 -15.969 -0.885 1 97.25 264 PRO B CA 1
ATOM 4483 C C . PRO B 1 264 ? 23.844 -15.641 -2.307 1 97.25 264 PRO B C 1
ATOM 4485 O O . PRO B 1 264 ? 24.797 -16.25 -2.811 1 97.25 264 PRO B O 1
ATOM 4488 N N . ILE B 1 265 ? 23.203 -14.742 -2.934 1 96.56 265 ILE B N 1
ATOM 4489 C CA . ILE B 1 265 ? 23.641 -14.281 -4.25 1 96.56 265 ILE B CA 1
ATOM 4490 C C . ILE B 1 265 ? 24.016 -12.805 -4.184 1 96.56 265 ILE B C 1
ATOM 4492 O O . ILE B 1 265 ? 23.406 -12.039 -3.438 1 96.56 265 ILE B O 1
ATOM 4496 N N . PRO B 1 266 ? 24.953 -12.508 -4.973 1 96.69 266 PRO B N 1
ATOM 4497 C CA . PRO B 1 266 ? 25.328 -11.094 -4.961 1 96.69 266 PRO B CA 1
ATOM 4498 C C . PRO B 1 266 ? 24.281 -10.195 -5.609 1 96.69 266 PRO B C 1
ATOM 4500 O O . PRO B 1 266 ? 23.938 -10.383 -6.781 1 96.69 266 PRO B O 1
ATOM 4503 N N . VAL B 1 267 ? 23.781 -9.258 -4.906 1 97.56 267 VAL B N 1
ATOM 4504 C CA . VAL B 1 267 ? 22.844 -8.25 -5.41 1 97.56 267 VAL B CA 1
ATOM 4505 C C . VAL B 1 267 ? 23.422 -6.855 -5.191 1 97.56 267 VAL B C 1
ATOM 4507 O O . VAL B 1 267 ? 23.984 -6.566 -4.133 1 97.56 267 VAL B O 1
ATOM 4510 N N . ALA B 1 268 ? 23.375 -6.039 -6.195 1 96.88 268 ALA B N 1
ATOM 4511 C CA . ALA B 1 268 ? 23.891 -4.676 -6.078 1 96.88 268 ALA B CA 1
ATOM 4512 C C . ALA B 1 268 ? 23.188 -3.922 -4.945 1 96.88 268 ALA B C 1
ATOM 4514 O O . ALA B 1 268 ? 21.969 -3.998 -4.801 1 96.88 268 ALA B O 1
ATOM 4515 N N . GLY B 1 269 ? 23.953 -3.252 -4.16 1 97.31 269 GLY B N 1
ATOM 4516 C CA . GLY B 1 269 ? 23.391 -2.354 -3.162 1 97.31 269 GLY B CA 1
ATOM 4517 C C . GLY B 1 269 ? 22.875 -1.058 -3.754 1 97.31 269 GLY B C 1
ATOM 4518 O O . GLY B 1 269 ? 22.969 -0.834 -4.961 1 97.31 269 GLY B O 1
ATOM 4519 N N . PHE B 1 270 ? 22.266 -0.265 -2.852 1 96.75 270 PHE B N 1
ATOM 4520 C CA . PHE B 1 270 ? 21.75 1.022 -3.303 1 96.75 270 PHE B CA 1
ATOM 4521 C C . PHE B 1 270 ? 21.719 2.021 -2.154 1 96.75 270 PHE B C 1
ATOM 4523 O O . PHE B 1 270 ? 21.844 1.643 -0.988 1 96.75 270 PHE B O 1
ATOM 4530 N N . ALA B 1 271 ? 21.531 3.246 -2.486 1 96.25 271 ALA B N 1
ATOM 4531 C CA . ALA B 1 271 ? 21.438 4.312 -1.494 1 96.25 271 ALA B CA 1
ATOM 4532 C C . ALA B 1 271 ? 20 4.789 -1.324 1 96.25 271 ALA B C 1
ATOM 4534 O O . ALA B 1 271 ? 19.297 5.031 -2.311 1 96.25 271 ALA B O 1
ATOM 4535 N N . VAL B 1 272 ? 19.609 4.816 -0.093 1 97.44 272 VAL B N 1
ATOM 4536 C CA . VAL B 1 272 ? 18.359 5.492 0.235 1 97.44 272 VAL B CA 1
ATOM 4537 C C . VAL B 1 272 ? 18.594 7 0.332 1 97.44 272 VAL B C 1
ATOM 4539 O O . VAL B 1 272 ? 19.547 7.441 0.972 1 97.44 272 VAL B O 1
ATOM 4542 N N . ARG B 1 273 ? 17.719 7.738 -0.329 1 97.19 273 ARG B N 1
ATOM 4543 C CA . ARG B 1 273 ? 17.891 9.188 -0.408 1 97.19 273 ARG B CA 1
ATOM 4544 C C . ARG B 1 273 ? 16.594 9.914 -0.091 1 97.19 273 ARG B C 1
ATOM 4546 O O . ARG B 1 273 ? 15.516 9.312 -0.1 1 97.19 273 ARG B O 1
ATOM 4553 N N . GLN B 1 274 ? 16.734 11.133 0.302 1 98.06 274 GLN B N 1
ATOM 4554 C CA . GLN B 1 274 ? 15.609 12.055 0.258 1 98.06 274 GLN B CA 1
ATOM 4555 C C . GLN B 1 274 ? 15.688 12.969 -0.964 1 98.06 274 GLN B C 1
ATOM 4557 O O . GLN B 1 274 ? 16.781 13.336 -1.397 1 98.06 274 GLN B O 1
ATOM 4562 N N . HIS B 1 275 ? 14.508 13.289 -1.537 1 97.88 275 HIS B N 1
ATOM 4563 C CA . HIS B 1 275 ? 14.375 14.039 -2.783 1 97.88 275 HIS B CA 1
ATOM 4564 C C . HIS B 1 275 ? 13.398 15.195 -2.631 1 97.88 275 HIS B C 1
ATOM 4566 O O . HIS B 1 275 ? 12.359 15.055 -1.982 1 97.88 275 HIS B O 1
ATOM 4572 N N . TRP B 1 276 ? 13.727 16.297 -3.166 1 96.25 276 TRP B N 1
ATOM 4573 C CA . TRP B 1 276 ? 12.812 17.422 -3.205 1 96.25 276 TRP B CA 1
ATOM 4574 C C . TRP B 1 276 ? 13.023 18.25 -4.473 1 96.25 276 TRP B C 1
ATOM 4576 O O . TRP B 1 276 ? 14.07 18.156 -5.113 1 96.25 276 TRP B O 1
ATOM 4586 N N . HIS B 1 277 ? 12.023 18.953 -4.875 1 91.44 277 HIS B N 1
ATOM 4587 C CA . HIS B 1 277 ? 12.109 19.75 -6.098 1 91.44 277 HIS B CA 1
ATOM 4588 C C . HIS B 1 277 ? 12.898 21.031 -5.871 1 91.44 277 HIS B C 1
ATOM 4590 O O . HIS B 1 277 ? 12.773 21.672 -4.82 1 91.44 277 HIS B O 1
ATOM 4596 N N . ALA B 1 278 ? 13.594 21.531 -6.867 1 87 278 ALA B N 1
ATOM 4597 C CA . ALA B 1 278 ? 14.453 22.719 -6.824 1 87 278 ALA B CA 1
ATOM 4598 C C . ALA B 1 278 ? 13.656 23.953 -6.441 1 87 278 ALA B C 1
ATOM 4600 O O . ALA B 1 278 ? 14.172 24.859 -5.77 1 87 278 ALA B O 1
ATOM 4601 N N . ARG B 1 279 ? 12.484 24 -6.852 1 82 279 ARG B N 1
ATOM 4602 C CA . ARG B 1 279 ? 11.602 25.125 -6.578 1 82 279 ARG B CA 1
ATOM 4603 C C . ARG B 1 279 ? 11.508 25.391 -5.082 1 82 279 ARG B C 1
ATOM 4605 O O . ARG B 1 279 ? 11.328 26.547 -4.664 1 82 279 ARG B O 1
ATOM 4612 N N . TYR B 1 280 ? 11.719 24.359 -4.281 1 86.56 280 TYR B N 1
ATOM 4613 C CA . TYR B 1 280 ? 11.492 24.484 -2.848 1 86.56 280 TYR B CA 1
ATOM 4614 C C . TYR B 1 280 ? 12.797 24.344 -2.072 1 86.56 280 TYR B C 1
ATOM 4616 O O . TYR B 1 280 ? 12.781 24.156 -0.854 1 86.56 280 TYR B O 1
ATOM 4624 N N . HIS B 1 281 ? 13.836 24.406 -2.768 1 87.44 281 HIS B N 1
ATOM 4625 C CA . HIS B 1 281 ? 15.156 24.234 -2.166 1 87.44 281 HIS B CA 1
ATOM 4626 C C . HIS B 1 281 ? 15.406 25.266 -1.074 1 87.44 281 HIS B C 1
ATOM 4628 O O . HIS B 1 281 ? 16.047 24.969 -0.066 1 87.44 281 HIS B O 1
ATOM 4634 N N . GLN B 1 282 ? 14.812 26.469 -1.247 1 82.5 282 GLN B N 1
ATOM 4635 C CA . GLN B 1 282 ? 15.094 27.531 -0.295 1 82.5 282 GLN B CA 1
ATOM 4636 C C . GLN B 1 282 ? 13.898 27.797 0.609 1 82.5 282 GLN B C 1
ATOM 4638 O O . GLN B 1 282 ? 13.945 28.688 1.465 1 82.5 282 GLN B O 1
ATOM 4643 N N . GLU B 1 283 ? 12.82 27.125 0.384 1 82.88 283 GLU B N 1
ATOM 4644 C CA . GLU B 1 283 ? 11.633 27.312 1.215 1 82.88 283 GLU B CA 1
ATOM 4645 C C . GLU B 1 283 ? 11.875 26.828 2.643 1 82.88 283 GLU B C 1
ATOM 4647 O O . GLU B 1 283 ? 12.297 25.688 2.855 1 82.88 283 GLU B O 1
ATOM 4652 N N . ALA B 1 284 ? 11.641 27.625 3.609 1 87.12 284 ALA B N 1
ATOM 4653 C CA . ALA B 1 284 ? 12.086 27.438 4.988 1 87.12 284 ALA B CA 1
ATOM 4654 C C . ALA B 1 284 ? 11.492 26.172 5.594 1 87.12 284 ALA B C 1
ATOM 4656 O O . ALA B 1 284 ? 12.18 25.438 6.305 1 87.12 284 ALA B O 1
ATOM 4657 N N . GLY B 1 285 ? 10.25 25.875 5.371 1 92.44 285 GLY B N 1
ATOM 4658 C CA . GLY B 1 285 ? 9.625 24.672 5.906 1 92.44 285 GLY B CA 1
ATOM 4659 C C . GLY B 1 285 ? 10.219 23.391 5.344 1 92.44 285 GLY B C 1
ATOM 4660 O O . GLY B 1 285 ? 10.492 22.453 6.086 1 92.44 285 GLY B O 1
ATOM 4661 N N . ASN B 1 286 ? 10.375 23.438 4.066 1 93.69 286 ASN B N 1
ATOM 4662 C CA . ASN B 1 286 ? 11 22.281 3.416 1 93.69 286 ASN B CA 1
ATOM 4663 C C . ASN B 1 286 ? 12.43 22.078 3.902 1 93.69 286 ASN B C 1
ATOM 4665 O O . ASN B 1 286 ? 12.836 20.953 4.184 1 93.69 286 ASN B O 1
ATOM 4669 N N . ARG B 1 287 ? 13.148 23.156 4.023 1 92.75 287 ARG B N 1
ATOM 4670 C CA . ARG B 1 287 ? 14.516 23.094 4.547 1 92.75 287 ARG B CA 1
ATOM 4671 C C . ARG B 1 287 ? 14.531 22.484 5.949 1 92.75 287 ARG B C 1
ATOM 4673 O O . ARG B 1 287 ? 15.391 21.656 6.262 1 92.75 287 ARG B O 1
ATOM 4680 N N . TRP B 1 288 ? 13.633 22.938 6.719 1 95.5 288 TRP B N 1
ATOM 4681 C CA . TRP B 1 288 ? 13.547 22.391 8.07 1 95.5 288 TRP B CA 1
ATOM 4682 C C . TRP B 1 288 ? 13.297 20.891 8.031 1 95.5 288 TRP B C 1
ATOM 4684 O O . TRP B 1 288 ? 14.008 20.125 8.695 1 95.5 288 TRP B O 1
ATOM 4694 N N . LEU B 1 289 ? 12.32 20.453 7.246 1 97.19 289 LEU B N 1
ATOM 4695 C CA . LEU B 1 289 ? 11.961 19.047 7.16 1 97.19 289 LEU B CA 1
ATOM 4696 C C . LEU B 1 289 ? 13.141 18.203 6.68 1 97.19 289 LEU B C 1
ATOM 4698 O O . LEU B 1 289 ? 13.461 17.172 7.273 1 97.19 289 LEU B O 1
ATOM 4702 N N . ARG B 1 290 ? 13.75 18.594 5.633 1 96.44 290 ARG B N 1
ATOM 4703 C CA . ARG B 1 290 ? 14.852 17.812 5.09 1 96.44 290 ARG B CA 1
ATOM 4704 C C . ARG B 1 290 ? 16.031 17.781 6.062 1 96.44 290 ARG B C 1
ATOM 4706 O O . ARG B 1 290 ? 16.75 16.781 6.137 1 96.44 290 ARG B O 1
ATOM 4713 N N . SER B 1 291 ? 16.25 18.891 6.773 1 96.56 291 SER B N 1
ATOM 4714 C CA . SER B 1 291 ? 17.312 18.891 7.781 1 96.56 291 SER B CA 1
ATOM 4715 C C . SER B 1 291 ? 17 17.891 8.898 1 96.56 291 SER B C 1
ATOM 4717 O O . SER B 1 291 ? 17.906 17.234 9.414 1 96.56 291 SER B O 1
ATOM 4719 N N . VAL B 1 292 ? 15.773 17.812 9.32 1 97.62 292 VAL B N 1
ATOM 4720 C CA . VAL B 1 292 ? 15.352 16.844 10.328 1 97.62 292 VAL B CA 1
ATOM 4721 C C . VAL B 1 292 ? 15.609 15.43 9.82 1 97.62 292 VAL B C 1
ATOM 4723 O O . VAL B 1 292 ? 16.172 14.602 10.539 1 97.62 292 VAL B O 1
ATOM 4726 N N . VAL B 1 293 ? 15.227 15.164 8.594 1 98.38 293 VAL B N 1
ATOM 4727 C CA . VAL B 1 293 ? 15.398 13.836 8.008 1 98.38 293 VAL B CA 1
ATOM 4728 C C . VAL B 1 293 ? 16.875 13.484 7.941 1 98.38 293 VAL B C 1
ATOM 4730 O O . VAL B 1 293 ? 17.281 12.383 8.305 1 98.38 293 VAL B O 1
ATOM 4733 N N . ALA B 1 294 ? 17.672 14.445 7.504 1 97.62 294 ALA B N 1
ATOM 4734 C CA . ALA B 1 294 ? 19.125 14.219 7.414 1 97.62 294 ALA B CA 1
ATOM 4735 C C . ALA B 1 294 ? 19.719 13.961 8.797 1 97.62 294 ALA B C 1
ATOM 4737 O O . ALA B 1 294 ? 20.578 13.094 8.945 1 97.62 294 ALA B O 1
ATOM 4738 N N . ARG B 1 295 ? 19.297 14.719 9.758 1 96.19 295 ARG B N 1
ATOM 4739 C CA . ARG B 1 295 ? 19.797 14.578 11.117 1 96.19 295 ARG B CA 1
ATOM 4740 C C . ARG B 1 295 ? 19.453 13.211 11.695 1 96.19 295 ARG B C 1
ATOM 4742 O O . ARG B 1 295 ? 20.297 12.555 12.312 1 96.19 295 ARG B O 1
ATOM 4749 N N . LEU B 1 296 ? 18.266 12.734 11.492 1 97.56 296 LEU B N 1
ATOM 4750 C CA . LEU B 1 296 ? 17.766 11.508 12.102 1 97.56 296 LEU B CA 1
ATOM 4751 C C . LEU B 1 296 ? 18.328 10.281 11.398 1 97.56 296 LEU B C 1
ATOM 4753 O O . LEU B 1 296 ? 18.594 9.258 12.039 1 97.56 296 LEU B O 1
ATOM 4757 N N . PHE B 1 297 ? 18.5 10.406 10.078 1 97.25 297 PHE B N 1
ATOM 4758 C CA . PHE B 1 297 ? 18.703 9.156 9.352 1 97.25 297 PHE B CA 1
ATOM 4759 C C . PHE B 1 297 ? 19.969 9.211 8.508 1 97.25 297 PHE B C 1
ATOM 4761 O O . PHE B 1 297 ? 20.438 8.188 7.996 1 97.25 297 PHE B O 1
ATOM 4768 N N . GLY B 1 298 ? 20.453 10.391 8.328 1 93.75 298 GLY B N 1
ATOM 4769 C CA . GLY B 1 298 ? 21.594 10.57 7.422 1 93.75 298 GLY B CA 1
ATOM 4770 C C . GLY B 1 298 ? 22.922 10.18 8.039 1 93.75 298 GLY B C 1
ATOM 4771 O O . GLY B 1 298 ? 23.078 10.234 9.258 1 93.75 298 GLY B O 1
ATOM 4772 N N . MET B 1 299 ? 23.719 9.625 7.148 1 82.88 299 MET B N 1
ATOM 4773 C CA . MET B 1 299 ? 25.125 9.445 7.547 1 82.88 299 MET B CA 1
ATOM 4774 C C . MET B 1 299 ? 25.828 10.789 7.621 1 82.88 299 MET B C 1
ATOM 4776 O O . MET B 1 299 ? 25.5 11.727 6.895 1 82.88 299 MET B O 1
ATOM 4780 N N . SER B 1 300 ? 26.625 10.898 8.516 1 70.56 300 SER B N 1
ATOM 4781 C CA . SER B 1 300 ? 27.359 12.141 8.672 1 70.56 300 SER B CA 1
ATOM 4782 C C . SER B 1 300 ? 28.031 12.555 7.367 1 70.56 300 SER B C 1
ATOM 4784 O O . SER B 1 300 ? 28.672 11.734 6.699 1 70.56 300 SER B O 1
ATOM 4786 N N . GLY B 1 301 ? 27.781 13.789 6.918 1 65.25 301 GLY B N 1
ATOM 4787 C CA . GLY B 1 301 ? 28.516 14.422 5.832 1 65.25 301 GLY B CA 1
ATOM 4788 C C . GLY B 1 301 ? 27.938 14.117 4.465 1 65.25 301 GLY B C 1
ATOM 4789 O O . GLY B 1 301 ? 28.625 14.266 3.449 1 65.25 301 GLY B O 1
ATOM 4790 N N . ALA B 1 302 ? 26.734 13.602 4.391 1 69.25 302 ALA B N 1
ATOM 4791 C CA . ALA B 1 302 ? 26.219 13.312 3.057 1 69.25 302 ALA B CA 1
ATOM 4792 C C . ALA B 1 302 ? 25.875 14.594 2.303 1 69.25 302 ALA B C 1
ATOM 4794 O O . ALA B 1 302 ? 25.219 15.484 2.84 1 69.25 302 ALA B O 1
ATOM 4795 N N . ASP B 1 303 ? 26.391 14.742 1.008 1 75.12 303 ASP B N 1
ATOM 4796 C CA . ASP B 1 303 ? 26.234 15.961 0.209 1 75.12 303 ASP B CA 1
ATOM 4797 C C . ASP B 1 303 ? 24.906 15.945 -0.553 1 75.12 303 ASP B C 1
ATOM 4799 O O . ASP B 1 303 ? 24.406 14.883 -0.907 1 75.12 303 ASP B O 1
ATOM 4803 N N . VAL B 1 304 ? 24.344 17.141 -0.61 1 78.75 304 VAL B N 1
ATOM 4804 C CA . VAL B 1 304 ? 23.156 17.359 -1.428 1 78.75 304 VAL B CA 1
ATOM 4805 C C . VAL B 1 304 ? 23.547 17.422 -2.902 1 78.75 304 VAL B C 1
ATOM 4807 O O . VAL B 1 304 ? 24.5 18.109 -3.27 1 78.75 304 VAL B O 1
ATOM 4810 N N . THR B 1 305 ? 23 16.578 -3.74 1 72.25 305 THR B N 1
ATOM 4811 C CA . THR B 1 305 ? 23.25 16.625 -5.176 1 72.25 305 THR B CA 1
ATOM 4812 C C . THR B 1 305 ? 21.969 16.984 -5.93 1 72.25 305 THR B C 1
ATOM 4814 O O . THR B 1 305 ? 20.875 16.594 -5.527 1 72.25 305 THR B O 1
ATOM 4817 N N . GLY B 1 306 ? 21.844 17.953 -6.938 1 64.12 306 GLY B N 1
ATOM 4818 C CA . GLY B 1 306 ? 20.719 18.344 -7.781 1 64.12 306 GLY B CA 1
ATOM 4819 C C . GLY B 1 306 ? 21.156 18.906 -9.125 1 64.12 306 GLY B C 1
ATOM 4820 O O . GLY B 1 306 ? 22.328 19.281 -9.305 1 64.12 306 GLY B O 1
#

Foldseek 3Di:
DPPCLDQDLVLLQLLLLCQVVLALCVSCVVSVHDSVVSVVSLVVVCVSVVHNQWDQDPVGTDGDPVSVVCNLVSVLVVLVVVCVVVLPVADQLQADQEEAEEEEAPLCCLQPVVVLVVVSCVRRVNYHYHYDYDDPCVLVCQVSVVHLKYKFPDPVNDDQKKKWFADKWDKKKKAACPQPPDHDADAPVNQQPAEAEAADQGPCNVQVVVQCVVVVGDHRYPHYDPHCVCVLVVRNVDNYMYMDIDSSRVVSCVVNVIDIHHDNTDTDMDTMMMMHGNVCPPPNVSVVSVVSSNVRGHDPPIDMDD/DPPCLDQDLVLLQLLLLCQVVLALCVSCVVSVHDSVVSVVSLVVVCVSVVHNQWDQDPVGTDGDPVSVVCNLVSVLVVLVVVCVVVLPVADQLQADQEEAEEEEAPLCCLQPVVVLVVVSCVRRVNYHYHYDYDDPCVLVCQVSVVHLKYKFPDPVNDDQKKKWFADKWDKKKKAACPQPPDHDADAPVNQQPAEAEAADQGPCNVQVVVQCVVVVGDHRYPHYDPHCVCVLVVRNVDNYMYMDIDSSRVVSCVVNVIDIHHDNTDTDMDTMMMMHGNVCPPPNVSVVSVVSSNVRGHDPPIDMDD

Solvent-accessible surface area (backbone atoms only — not comparable to full-atom values): 32534 Å² total; per-residue (Å²): 126,79,81,73,84,60,80,52,66,67,47,50,52,47,48,56,42,31,69,72,61,27,31,65,61,56,35,8,58,76,67,73,43,53,47,69,57,43,51,51,46,50,52,48,50,22,62,73,65,72,41,76,41,50,44,85,44,99,87,33,42,40,70,34,73,63,35,62,63,41,48,57,61,46,49,25,50,52,39,45,49,51,44,59,68,51,56,48,84,74,64,48,48,73,71,36,78,45,74,46,29,34,25,26,36,67,52,43,45,57,69,43,43,57,61,52,51,54,50,42,50,73,54,16,61,56,40,26,42,30,47,37,70,67,55,93,56,43,64,58,28,29,67,41,50,64,21,58,34,37,36,34,55,56,86,80,71,54,83,65,35,29,34,30,51,25,47,78,39,47,60,24,27,42,31,18,62,79,27,90,83,51,76,93,66,57,46,58,68,55,59,43,68,39,40,26,45,41,58,70,58,49,73,61,39,65,46,50,51,51,30,30,58,77,67,69,54,68,68,40,63,43,34,36,30,50,55,62,69,52,42,43,62,43,26,49,74,37,75,32,30,36,74,42,48,36,70,44,45,54,51,40,21,66,72,43,60,35,39,80,32,68,46,64,61,81,52,76,62,50,59,31,26,40,34,33,26,56,92,42,63,79,39,42,59,51,42,50,52,52,50,51,49,42,67,75,56,26,46,89,83,56,61,77,48,108,126,80,81,73,82,60,80,52,66,69,48,50,52,46,50,56,40,30,68,72,62,28,31,65,61,57,36,10,60,75,68,73,43,52,47,68,57,43,52,51,45,48,52,49,49,23,61,74,65,71,40,77,40,51,43,83,43,99,90,34,39,40,71,34,74,64,34,62,62,41,47,58,61,48,47,26,49,52,38,46,48,50,46,60,70,50,56,49,81,75,63,49,49,74,72,35,78,45,74,46,29,34,25,27,36,69,52,44,46,56,68,43,44,56,61,50,48,54,52,42,49,70,54,17,61,55,40,25,44,29,48,37,69,67,57,94,55,42,64,59,29,29,68,40,49,64,22,58,34,35,37,34,55,55,85,79,70,54,82,66,35,29,35,30,54,24,48,76,40,45,62,24,26,41,30,17,61,79,29,90,83,50,76,95,66,58,47,58,67,56,57,41,69,39,41,25,46,42,57,69,61,48,72,60,39,63,46,51,52,52,29,30,59,75,68,69,52,67,69,39,64,42,33,36,29,51,54,65,68,53,44,44,62,44,28,50,75,38,75,30,30,34,73,41,47,35,71,44,45,53,51,39,22,67,72,46,60,34,37,80,34,67,46,65,60,80,52,77,61,50,57,31,25,40,34,34,27,56,91,42,61,79,38,43,58,51,43,51,51,54,49,51,51,42,69,76,56,26,46,90,84,56,61,77,48,108

Radius of gyration: 25.22 Å; Cα contacts (8 Å, |Δi|>4): 1030; chains: 2; bounding box: 56×78×78 Å

InterPro domains:
  IPR000847 LysR, HTH, N-terminal domain [PF00126] (9-67)
  IPR000847 LysR, HTH, N-terminal domain [PR00039] (24-35)
  IPR000847 LysR, HTH, N-terminal domain [PR00039] (35-45)
  IPR000847 LysR, HTH, N-terminal domain [PR00039] (45-56)
  IPR000847 LysR, HTH, N-terminal domain [PS50931] (7-64)
  IPR005119 LysR, substrate-binding [PF03466] (96-294)
  IPR036388 Winged helix-like DNA-binding domain superfamily [G3DSA:1.10.10.10] (5-87)
  IPR036390 Winged helix DNA-binding domain superfamily [SSF46785] (6-84)
  IPR050389 LysR-type Transcriptional Regulators [PTHR30118] (8-299)

Secondary structure (DSSP, 8-state):
-----SPPHHHHHHHHHHHHH--HHHHHHHHT--HHHHHHHHHHHHHHHTS--EEEETTEEEEPHHHHHHHHHHHHHHHHHHHHHS--SS--TTT---EEEEEE-HHHHHHHHHHHHHHHHHH-TT-EEEEEE--TTHHHHHHHTS-SEEEE--TT--SSEEEEEEEEE-EEEEEETT-SS--S---HHHHHHSEEEEESS-TTHHHHHHHHHHTT---EEEEEESSSTTHHHHHHTSS-EEEEEHHHHHHHHHHHTEEEEE-SS----EEEEEEEEGGGTT-HHHHHHHHHHHHHHPPTTPPEE-/-----SPPHHHHHHHHHHHHH--HHHHHHHHT--HHHHHHHHHHHHHHHTS--EEEETTEEEEPHHHHHHHHHHHHHHHHHHHHHS--SS--TTT---EEEEEE-HHHHHHHHHHHHHHHHHH-TT-EEEEEE--TTHHHHHHHTS-SEEEE--TT--SSEEEEEEEEE-EEEEEETT-SS--S---HHHHHHSEEEEESS-TTHHHHHHHHHHTT---EEEEEESSSTTHHHHHHTSS-EEEEEHHHHHHHHHHHTEEEEE-SS----EEEEEEEEGGGTT-HHHHHHHHHHHHHHPPTTPPEE-

Sequence (612 aa):
MIPTDLPDLKLLQLFDLLYDTRSVTRAAEQLGQSQPTVSIWLARLREHLHDPLFIRTPGGMAPTPQADALIGPCREILESLRRFSAWEIDFDPATAQRRFRICMTDASHVTLLPRLLAYVRAQAPRVRLEAARIDGNTERALESGEADLAIGYVPWLSGGIYQQQLYEQDWVCLANRHHPRIRKRLGVNAYRTEGHVAITGGTGTALLEQALVRERIERQVVLELPGFLGLGAIVQTTDLITTLPRHIGETLAQASDLSVHPCPIPVAGFAVRQHWHARYHQEAGNRWLRSVVARLFGMSGADVTGMIPTDLPDLKLLQLFDLLYDTRSVTRAAEQLGQSQPTVSIWLARLREHLHDPLFIRTPGGMAPTPQADALIGPCREILESLRRFSAWEIDFDPATAQRRFRICMTDASHVTLLPRLLAYVRAQAPRVRLEAARIDGNTERALESGEADLAIGYVPWLSGGIYQQQLYEQDWVCLANRHHPRIRKRLGVNAYRTEGHVAITGGTGTALLEQALVRERIERQVVLELPGFLGLGAIVQTTDLITTLPRHIGETLAQASDLSVHPCPIPVAGFAVRQHWHARYHQEAGNRWLRSVVARLFGMSGADVTG